Protein AF-0000000076755315 (afdb_homodimer)

Structure (mmCIF, N/CA/C/O backbone):
data_AF-0000000076755315-model_v1
#
loop_
_entity.id
_entity.type
_entity.pdbx_description
1 polymer "bis(5'-nucleosyl)-tetraphosphatase (symmetrical)"
#
loop_
_atom_site.group_PDB
_atom_site.id
_atom_site.type_symbol
_atom_site.label_atom_id
_atom_site.label_alt_id
_atom_site.label_comp_id
_atom_site.label_asym_id
_atom_site.label_entity_id
_atom_site.label_seq_id
_atom_site.pdbx_PDB_ins_code
_atom_site.Cartn_x
_atom_site.Cartn_y
_atom_site.Cartn_z
_atom_site.occupancy
_atom_site.B_iso_or_equiv
_atom_site.auth_seq_id
_atom_site.auth_comp_id
_atom_site.auth_asym_id
_atom_site.auth_atom_id
_atom_site.pdbx_PDB_model_num
ATOM 1 N N . MET A 1 1 ? -12.062 -29.781 -21.469 1 68.62 1 MET A N 1
ATOM 2 C CA . MET A 1 1 ? -10.625 -30.031 -21.406 1 68.62 1 MET A CA 1
ATOM 3 C C . MET A 1 1 ? -9.828 -28.781 -21.719 1 68.62 1 MET A C 1
ATOM 5 O O . MET A 1 1 ? -10.172 -28.031 -22.641 1 68.62 1 MET A O 1
ATOM 9 N N . THR A 1 2 ? -8.891 -28.469 -20.75 1 77.75 2 THR A N 1
ATOM 10 C CA . THR A 1 2 ? -8.055 -27.297 -20.984 1 77.75 2 THR A CA 1
ATOM 11 C C . THR A 1 2 ? -7.055 -27.578 -22.109 1 77.75 2 THR A C 1
ATOM 13 O O . THR A 1 2 ? -6.398 -28.625 -22.125 1 77.75 2 THR A O 1
ATOM 16 N N . HIS A 1 3 ? -7.078 -26.734 -23.031 1 86.94 3 HIS A N 1
ATOM 17 C CA . HIS A 1 3 ? -6.238 -26.953 -24.203 1 86.94 3 HIS A CA 1
ATOM 18 C C . HIS A 1 3 ? -4.867 -26.312 -24.031 1 86.94 3 HIS A C 1
ATOM 20 O O . HIS A 1 3 ? -4.766 -25.156 -23.609 1 86.94 3 HIS A O 1
ATOM 26 N N . TRP A 1 4 ? -3.801 -27.109 -24.062 1 90.62 4 TRP A N 1
ATOM 27 C CA . TRP A 1 4 ? -2.436 -26.625 -24.25 1 90.62 4 TRP A CA 1
ATOM 28 C C . TRP A 1 4 ? -1.657 -27.562 -25.172 1 90.62 4 TRP A C 1
ATOM 30 O O . TRP A 1 4 ? -2.014 -28.734 -25.312 1 90.62 4 TRP A O 1
ATOM 40 N N . ASN A 1 5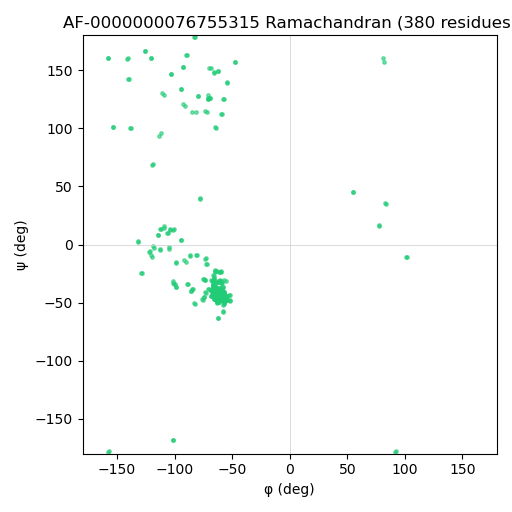 ? -0.821 -27.109 -26.031 1 94.69 5 ASN A N 1
ATOM 41 C CA . ASN A 1 5 ? -0.163 -27.812 -27.125 1 94.69 5 ASN A CA 1
ATOM 42 C C . ASN A 1 5 ? 0.993 -28.672 -26.625 1 94.69 5 ASN A C 1
ATOM 44 O O . ASN A 1 5 ? 2.072 -28.688 -27.219 1 94.69 5 ASN A O 1
ATOM 48 N N . THR A 1 6 ? 0.884 -29.297 -25.562 1 96.12 6 THR A N 1
ATOM 49 C CA . THR A 1 6 ? 1.848 -30.203 -24.953 1 96.12 6 THR A CA 1
ATOM 50 C C . THR A 1 6 ? 1.149 -31.156 -24 1 96.12 6 THR A C 1
ATOM 52 O O . THR A 1 6 ? -0.076 -31.281 -24.016 1 96.12 6 THR A O 1
ATOM 55 N N . ASN A 1 7 ? 1.795 -31.984 -23.344 1 95.38 7 ASN A N 1
ATOM 56 C CA . ASN A 1 7 ? 1.286 -32.812 -22.25 1 95.38 7 ASN A CA 1
ATOM 57 C C . ASN A 1 7 ? 2.145 -32.625 -21 1 95.38 7 ASN A C 1
ATOM 59 O O . ASN A 1 7 ? 3.213 -32.031 -21.047 1 95.38 7 ASN A O 1
ATOM 63 N N . ARG A 1 8 ? 1.603 -33.094 -19.938 1 96.62 8 ARG A N 1
ATOM 64 C CA . ARG A 1 8 ? 2.238 -32.906 -18.641 1 96.62 8 ARG A CA 1
ATOM 65 C C . ARG A 1 8 ? 3.697 -33.344 -18.672 1 96.62 8 ARG A C 1
ATOM 67 O O . ARG A 1 8 ? 4.586 -32.594 -18.234 1 96.62 8 ARG A O 1
ATOM 74 N N . GLN A 1 9 ? 3.928 -34.531 -19.203 1 97.56 9 GLN A N 1
ATOM 75 C CA . GLN A 1 9 ? 5.277 -35.094 -19.188 1 97.56 9 GLN A CA 1
ATOM 76 C C . GLN A 1 9 ? 6.23 -34.219 -20.016 1 97.56 9 GLN A C 1
ATOM 78 O O . GLN A 1 9 ? 7.336 -33.906 -19.562 1 97.56 9 GLN A O 1
ATOM 83 N N . ALA A 1 10 ? 5.836 -33.906 -21.203 1 98.06 10 ALA A N 1
ATOM 84 C CA . ALA A 1 10 ? 6.66 -33.062 -22.062 1 98.06 10 ALA A CA 1
ATOM 85 C C . ALA A 1 10 ? 6.906 -31.688 -21.422 1 98.06 10 ALA A C 1
ATOM 87 O O . ALA A 1 10 ? 8.008 -31.156 -21.516 1 98.06 10 ALA A O 1
ATOM 88 N N . PHE A 1 11 ? 5.875 -31.141 -20.859 1 98.44 11 PHE A N 1
ATOM 89 C CA . PHE A 1 11 ? 6.023 -29.844 -20.203 1 98.44 11 PHE A CA 1
ATOM 90 C C . PHE A 1 11 ? 7.004 -29.938 -19.047 1 98.44 11 PHE A C 1
ATOM 92 O O . PHE A 1 11 ? 7.848 -29.047 -18.859 1 98.44 11 PHE A O 1
ATOM 99 N N . LEU A 1 12 ? 6.891 -30.984 -18.25 1 98.56 12 LEU A N 1
ATOM 100 C CA . LEU A 1 12 ? 7.781 -31.172 -17.109 1 98.56 12 LEU A CA 1
ATOM 101 C C . LEU A 1 12 ? 9.234 -31.297 -17.578 1 98.56 12 LEU A C 1
ATOM 103 O O . LEU A 1 12 ? 10.141 -30.766 -16.922 1 98.56 12 LEU A O 1
ATOM 107 N N . GLU A 1 13 ? 9.43 -31.922 -18.641 1 98.25 13 GLU A N 1
ATOM 108 C CA . GLU A 1 13 ? 10.773 -32.062 -19.203 1 98.25 13 GLU A CA 1
ATOM 109 C C . GLU A 1 13 ? 11.32 -30.688 -19.641 1 98.25 13 GLU A C 1
ATOM 111 O O . GLU A 1 13 ? 12.484 -30.375 -19.375 1 98.25 13 GLU A O 1
ATOM 116 N N . ASP A 1 14 ? 10.516 -29.969 -20.266 1 98.31 14 ASP A N 1
ATOM 117 C CA . ASP A 1 14 ? 10.906 -28.625 -20.672 1 98.31 14 ASP A CA 1
ATOM 118 C C . ASP A 1 14 ? 11.172 -27.75 -19.453 1 98.31 14 ASP A C 1
ATOM 120 O O . ASP A 1 14 ? 12.203 -27.078 -19.375 1 98.31 14 ASP A O 1
ATOM 124 N N . LEU A 1 15 ? 10.25 -27.781 -18.469 1 98.56 15 LEU A N 1
ATOM 125 C CA . LEU A 1 15 ? 10.352 -26.984 -17.25 1 98.56 15 LEU A CA 1
ATOM 126 C C . LEU A 1 15 ? 11.648 -27.281 -16.516 1 98.56 15 LEU A C 1
ATOM 128 O O . LEU A 1 15 ? 12.32 -26.375 -16.016 1 98.56 15 LEU A O 1
ATOM 132 N N . ALA A 1 16 ? 12.023 -28.547 -16.453 1 98.38 16 ALA A N 1
ATOM 133 C CA . ALA A 1 16 ? 13.227 -28.984 -15.758 1 98.38 16 ALA A CA 1
ATOM 134 C C . ALA A 1 16 ? 14.477 -28.359 -16.359 1 98.38 16 ALA A C 1
ATOM 136 O O . ALA A 1 16 ? 15.484 -28.188 -15.68 1 98.38 16 ALA A O 1
ATOM 137 N N . GLN A 1 17 ? 14.398 -27.969 -17.594 1 97.62 17 GLN A N 1
ATOM 138 C CA . GLN A 1 17 ? 15.531 -27.344 -18.281 1 97.62 17 GLN A CA 1
ATOM 139 C C . GLN A 1 17 ? 15.523 -25.828 -18.109 1 97.62 17 GLN A C 1
ATOM 141 O O . GLN A 1 17 ? 16.531 -25.172 -18.359 1 97.62 17 GLN A O 1
ATOM 146 N N . ARG A 1 18 ? 14.43 -25.344 -17.688 1 97.12 18 ARG A N 1
ATOM 147 C CA . ARG A 1 18 ? 14.242 -23.906 -17.703 1 97.12 18 ARG A CA 1
ATOM 148 C C . ARG A 1 18 ? 14.492 -23.297 -16.312 1 97.12 18 ARG A C 1
ATOM 150 O O . ARG A 1 18 ? 14.898 -22.141 -16.203 1 97.12 18 ARG A O 1
ATOM 157 N N . ILE A 1 19 ? 14.141 -24.062 -15.266 1 98.25 19 ILE A N 1
ATOM 158 C CA . ILE A 1 19 ? 14.242 -23.5 -13.922 1 98.25 19 ILE A CA 1
ATOM 159 C C . ILE A 1 19 ? 15.195 -24.344 -13.078 1 98.25 19 ILE A C 1
ATOM 161 O O . ILE A 1 19 ? 15.484 -25.484 -13.414 1 98.25 19 ILE A O 1
ATOM 165 N N . LYS A 1 20 ? 15.695 -23.812 -12.023 1 97.38 20 LYS A N 1
ATOM 166 C CA . LYS A 1 20 ? 16.625 -24.484 -11.117 1 97.38 20 LYS A CA 1
ATOM 167 C C . LYS A 1 20 ? 15.945 -25.656 -10.422 1 97.38 20 LYS A C 1
ATOM 169 O O . LYS A 1 20 ? 14.734 -25.641 -10.18 1 97.38 20 LYS A O 1
ATOM 174 N N . PRO A 1 21 ? 16.672 -26.656 -10.117 1 98.19 21 PRO A N 1
ATOM 175 C CA . PRO A 1 21 ? 16.125 -27.891 -9.547 1 98.19 21 PRO A CA 1
ATOM 176 C C . PRO A 1 21 ? 15.312 -27.641 -8.273 1 98.19 21 PRO A C 1
ATOM 178 O O . PRO A 1 21 ? 14.25 -28.234 -8.086 1 98.19 21 PRO A O 1
ATOM 181 N N . LYS A 1 22 ? 15.773 -26.859 -7.41 1 98.06 22 LYS A N 1
ATOM 182 C CA . LYS A 1 22 ? 15.031 -26.547 -6.191 1 98.06 22 LYS A CA 1
ATOM 183 C C . LYS A 1 22 ? 13.664 -25.969 -6.512 1 98.06 22 LYS A C 1
ATOM 185 O O . LYS A 1 22 ? 12.664 -26.328 -5.875 1 98.06 22 LYS A O 1
ATOM 190 N N . ARG A 1 23 ? 13.648 -25.062 -7.453 1 98.56 23 ARG A N 1
ATOM 191 C CA . ARG A 1 23 ? 12.391 -24.469 -7.879 1 98.56 23 ARG A CA 1
ATOM 192 C C . ARG A 1 23 ? 11.484 -25.516 -8.531 1 98.56 23 ARG A C 1
ATOM 194 O O . ARG A 1 23 ? 10.258 -25.453 -8.391 1 98.56 23 ARG A O 1
ATOM 201 N N . TYR A 1 24 ? 12.141 -26.359 -9.289 1 98.75 24 TYR A N 1
ATOM 202 C CA . TYR A 1 24 ? 11.391 -27.438 -9.898 1 98.75 24 TYR A CA 1
ATOM 203 C C . TYR A 1 24 ? 10.656 -28.266 -8.844 1 98.75 24 TYR A C 1
ATOM 205 O O . TYR A 1 24 ? 9.461 -28.547 -8.992 1 98.75 24 TYR A O 1
ATOM 213 N N . GLN A 1 25 ? 11.305 -28.672 -7.797 1 98.75 25 GLN A N 1
ATOM 214 C CA . GLN A 1 25 ? 10.68 -29.422 -6.711 1 98.75 25 GLN A CA 1
ATOM 215 C C . GLN A 1 25 ? 9.57 -28.594 -6.051 1 98.75 25 GLN A C 1
ATOM 217 O O . GLN A 1 25 ? 8.523 -29.141 -5.68 1 98.75 25 GLN A O 1
ATOM 222 N N . HIS A 1 26 ? 9.805 -27.297 -5.867 1 98.81 26 HIS A N 1
ATOM 223 C CA . HIS A 1 26 ? 8.773 -26.406 -5.359 1 98.81 26 HIS A CA 1
ATOM 224 C C . HIS A 1 26 ? 7.52 -26.453 -6.223 1 98.81 26 HIS A C 1
ATOM 226 O O . HIS A 1 26 ? 6.41 -26.578 -5.703 1 98.81 26 HIS A O 1
ATOM 232 N N . VAL A 1 27 ? 7.699 -26.391 -7.523 1 98.94 27 VAL A N 1
ATOM 233 C CA . VAL A 1 27 ? 6.582 -26.391 -8.461 1 98.94 27 VAL A CA 1
ATOM 234 C C . VAL A 1 27 ? 5.777 -27.688 -8.312 1 98.94 27 VAL A C 1
ATOM 236 O O . VAL A 1 27 ? 4.543 -27.656 -8.328 1 98.94 27 VAL A O 1
ATOM 239 N N . LEU A 1 28 ? 6.469 -28.797 -8.141 1 98.88 28 LEU A N 1
ATOM 240 C CA . LEU A 1 28 ? 5.785 -30.078 -7.973 1 98.88 28 LEU A CA 1
ATOM 241 C C . LEU A 1 28 ? 4.957 -30.094 -6.691 1 98.88 28 LEU A C 1
ATOM 243 O O . LEU A 1 28 ? 3.828 -30.594 -6.68 1 98.88 28 LEU A O 1
ATOM 247 N N . ARG A 1 29 ? 5.527 -29.547 -5.633 1 98.88 29 ARG A N 1
ATOM 248 C CA . ARG A 1 29 ? 4.781 -29.469 -4.383 1 98.88 29 ARG A CA 1
ATOM 249 C C . ARG A 1 29 ? 3.588 -28.531 -4.512 1 98.88 29 ARG A C 1
ATOM 251 O O . ARG A 1 29 ? 2.516 -28.797 -3.965 1 98.88 29 ARG A O 1
ATOM 258 N N . VAL A 1 30 ? 3.758 -27.453 -5.227 1 98.94 30 VAL A N 1
ATOM 259 C CA . VAL A 1 30 ? 2.67 -26.516 -5.465 1 98.94 30 VAL A CA 1
ATOM 260 C C . VAL A 1 30 ? 1.553 -27.203 -6.246 1 98.94 30 VAL A C 1
ATOM 262 O O . VAL A 1 30 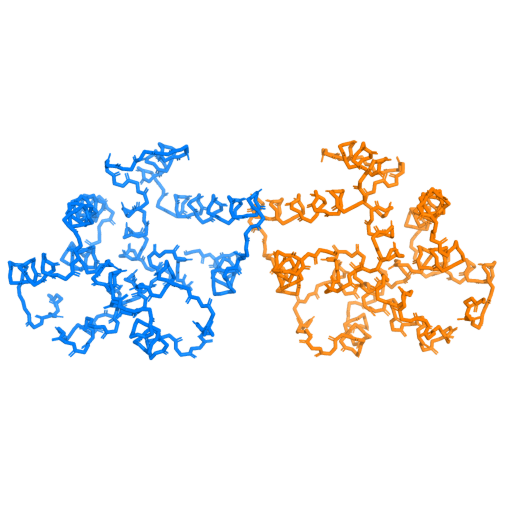? 0.374 -27.062 -5.914 1 98.94 30 VAL A O 1
ATOM 265 N N . GLU A 1 31 ? 1.94 -27.938 -7.285 1 98.94 31 GLU A N 1
ATOM 266 C CA . GLU A 1 31 ? 0.926 -28.625 -8.07 1 98.94 31 GLU A CA 1
ATOM 267 C C . GLU A 1 31 ? 0.136 -29.609 -7.211 1 98.94 31 GLU A C 1
ATOM 269 O O . GLU A 1 31 ? -1.095 -29.641 -7.273 1 98.94 31 GLU A O 1
ATOM 274 N N . GLN A 1 32 ? 0.837 -30.391 -6.449 1 98.88 32 GLN A N 1
ATOM 275 C CA . GLN A 1 32 ? 0.167 -31.375 -5.598 1 98.88 32 GLN A CA 1
ATOM 276 C C . GLN A 1 32 ? -0.785 -30.688 -4.621 1 98.88 32 GLN A C 1
ATOM 278 O O . GLN A 1 32 ? -1.934 -31.109 -4.469 1 98.88 32 GLN A O 1
ATOM 283 N N . THR A 1 33 ? -0.337 -29.641 -3.971 1 98.88 33 THR A N 1
ATOM 284 C CA . THR A 1 33 ? -1.158 -28.891 -3.035 1 98.88 33 THR A CA 1
ATOM 285 C C . THR A 1 33 ? -2.363 -28.281 -3.748 1 98.88 33 THR A C 1
ATOM 287 O O . THR A 1 33 ? -3.482 -28.328 -3.232 1 98.88 33 THR A O 1
ATOM 290 N N . ALA A 1 34 ? -2.123 -27.766 -4.93 1 98.88 34 ALA A N 1
ATOM 291 C CA . ALA A 1 34 ? -3.186 -27.125 -5.711 1 98.88 34 ALA A CA 1
ATOM 292 C C . ALA A 1 34 ? -4.246 -28.156 -6.117 1 98.88 34 ALA A C 1
ATOM 294 O O . ALA A 1 34 ? -5.441 -27.859 -6.066 1 98.88 34 ALA A O 1
ATOM 295 N N . ILE A 1 35 ? -3.812 -29.297 -6.527 1 98.81 35 ILE A N 1
ATOM 296 C CA . ILE A 1 35 ? -4.73 -30.344 -6.934 1 98.81 35 ILE A CA 1
ATOM 297 C C . ILE A 1 35 ? -5.598 -30.766 -5.746 1 98.81 35 ILE A C 1
ATOM 299 O O . ILE A 1 35 ? -6.812 -30.922 -5.879 1 98.81 35 ILE A O 1
ATOM 303 N N . GLU A 1 36 ? -4.988 -30.922 -4.609 1 98.62 36 GLU A N 1
ATOM 304 C CA . GLU A 1 36 ? -5.738 -31.25 -3.406 1 98.62 36 GLU A CA 1
ATOM 305 C C . GLU A 1 36 ? -6.801 -30.203 -3.102 1 98.62 36 GLU A C 1
ATOM 307 O O . GLU A 1 36 ? -7.945 -30.547 -2.783 1 98.62 36 GLU A O 1
ATOM 312 N N . LEU A 1 37 ? -6.473 -28.969 -3.205 1 98.69 37 LEU A N 1
ATOM 313 C CA . LEU A 1 37 ? -7.418 -27.891 -2.963 1 98.69 37 LEU A CA 1
ATOM 314 C C . LEU A 1 37 ? -8.516 -27.875 -4.023 1 98.69 37 LEU A C 1
ATOM 316 O O . LEU A 1 37 ? -9.68 -27.609 -3.719 1 98.69 37 LEU A O 1
ATOM 320 N N . ALA A 1 38 ? -8.07 -28.109 -5.277 1 98.5 38 ALA A N 1
ATOM 321 C CA . ALA A 1 38 ? -9.039 -28.141 -6.367 1 98.5 38 ALA A CA 1
ATOM 322 C C . ALA A 1 38 ? -10.109 -29.188 -6.125 1 98.5 38 ALA A C 1
ATOM 324 O O . ALA A 1 38 ? -11.289 -28.953 -6.371 1 98.5 38 ALA A O 1
ATOM 325 N N . GLU A 1 39 ? -9.648 -30.312 -5.695 1 98.25 39 GLU A N 1
ATOM 326 C CA . GLU A 1 39 ? -10.578 -31.391 -5.387 1 98.25 39 GLU A CA 1
ATOM 327 C C . GLU A 1 39 ? -11.5 -31.016 -4.234 1 98.25 39 GLU A C 1
ATOM 329 O O . GLU A 1 39 ? -12.703 -31.266 -4.281 1 98.25 39 GLU A O 1
ATOM 334 N N . ARG A 1 40 ? -10.992 -30.406 -3.275 1 97.44 40 ARG A N 1
ATOM 335 C CA . ARG A 1 40 ? -11.75 -30.016 -2.094 1 97.44 40 ARG A CA 1
ATOM 336 C C . ARG A 1 40 ? -12.789 -28.953 -2.438 1 97.44 40 ARG A C 1
ATOM 338 O O . ARG A 1 40 ? -13.914 -28.984 -1.936 1 97.44 40 ARG A O 1
ATOM 345 N N . TYR A 1 41 ? -12.469 -27.984 -3.287 1 97.94 41 TYR A N 1
ATOM 346 C CA . TYR A 1 41 ? -13.312 -26.828 -3.494 1 97.94 41 TYR A CA 1
ATOM 347 C C . TYR A 1 41 ? -14.055 -26.906 -4.824 1 97.94 41 TYR A C 1
ATOM 349 O O . TYR A 1 41 ? -14.828 -26.016 -5.172 1 97.94 41 TYR A O 1
ATOM 357 N N . GLY A 1 42 ? -13.812 -27.922 -5.586 1 97.75 42 GLY A N 1
ATOM 358 C CA . GLY A 1 42 ? -14.562 -28.188 -6.801 1 97.75 42 GLY A CA 1
ATOM 359 C C . GLY A 1 42 ? -14.07 -27.391 -7.996 1 97.75 42 GLY A C 1
ATOM 360 O O . GLY A 1 42 ? -14.867 -26.953 -8.828 1 97.75 42 GLY A O 1
ATOM 361 N N . ALA A 1 43 ? -12.75 -27.203 -8.031 1 97.81 43 ALA A N 1
ATOM 362 C CA . ALA A 1 43 ? -12.164 -26.5 -9.172 1 97.81 43 ALA A CA 1
ATOM 363 C C . ALA A 1 43 ? -11.789 -27.469 -10.281 1 97.81 43 ALA A C 1
ATOM 365 O O . ALA A 1 43 ? -11.797 -28.688 -10.078 1 97.81 43 ALA A O 1
ATOM 366 N N . ASP A 1 44 ? -11.586 -26.938 -11.469 1 98.06 44 ASP A N 1
ATOM 367 C CA . ASP A 1 44 ? -11.086 -27.688 -12.625 1 98.06 44 ASP A CA 1
ATOM 368 C C . ASP A 1 44 ? -9.664 -28.188 -12.375 1 98.06 44 ASP A C 1
ATOM 370 O O . ASP A 1 44 ? -8.703 -27.438 -12.555 1 98.06 44 ASP A O 1
ATOM 374 N N . VAL A 1 45 ? -9.547 -29.406 -12.031 1 98.31 45 VAL A N 1
ATOM 375 C CA . VAL A 1 45 ? -8.289 -30 -11.586 1 98.31 45 VAL A CA 1
ATOM 376 C C . VAL A 1 45 ? -7.23 -29.844 -12.68 1 98.31 45 VAL A C 1
ATOM 378 O O . VAL A 1 45 ? -6.074 -29.531 -12.398 1 98.31 45 VAL A O 1
ATOM 381 N N . GLU A 1 46 ? -7.59 -30.109 -13.867 1 98.06 46 GLU A N 1
ATOM 382 C CA . GLU A 1 46 ? -6.645 -30 -14.969 1 98.06 46 GLU A CA 1
ATOM 383 C C . GLU A 1 46 ? -6.129 -28.562 -15.109 1 98.06 46 GLU A C 1
ATOM 385 O O . GLU A 1 46 ? -4.93 -28.344 -15.273 1 98.06 46 GLU A O 1
ATOM 390 N N . ALA A 1 47 ? -7.02 -27.594 -15.031 1 98.19 47 ALA A N 1
ATOM 391 C CA . ALA A 1 47 ? -6.645 -26.188 -15.125 1 98.19 47 ALA A CA 1
ATOM 392 C C . ALA A 1 47 ? -5.703 -25.797 -13.992 1 98.19 47 ALA A C 1
ATOM 394 O O . ALA A 1 47 ? -4.699 -25.109 -14.219 1 98.19 47 ALA A O 1
ATOM 395 N N . VAL A 1 48 ? -6.043 -26.266 -12.805 1 98.5 48 VAL A N 1
ATOM 396 C CA . VAL A 1 48 ? -5.227 -25.969 -11.633 1 98.5 48 VAL A CA 1
ATOM 397 C C . VAL A 1 48 ? -3.846 -26.594 -11.789 1 98.5 48 VAL A C 1
ATOM 399 O O . VAL A 1 48 ? -2.834 -25.969 -11.445 1 98.5 48 VAL A O 1
ATOM 402 N N . SER A 1 49 ? -3.807 -27.766 -12.273 1 98.62 49 SER A N 1
ATOM 403 C CA . SER A 1 49 ? -2.543 -28.469 -12.492 1 98.62 49 SER A CA 1
ATOM 404 C C . SER A 1 49 ? -1.658 -27.719 -13.477 1 98.62 49 SER A C 1
ATOM 406 O O . SER A 1 49 ? -0.479 -27.484 -13.203 1 98.62 49 SER A O 1
ATOM 408 N N . ILE A 1 50 ? -2.203 -27.344 -14.586 1 98.62 50 ILE A N 1
ATOM 409 C CA . ILE A 1 50 ? -1.466 -26.609 -15.617 1 98.62 50 ILE A CA 1
ATOM 410 C C . ILE A 1 50 ? -0.944 -25.297 -15.055 1 98.62 50 ILE A C 1
ATOM 412 O O . ILE A 1 50 ? 0.231 -24.969 -15.219 1 98.62 50 ILE A O 1
ATOM 416 N N . ALA A 1 51 ? -1.793 -24.547 -14.344 1 98.81 51 ALA A N 1
ATOM 417 C CA . ALA A 1 51 ? -1.399 -23.266 -13.766 1 98.81 51 ALA A CA 1
ATOM 418 C C . ALA A 1 51 ? -0.266 -23.438 -12.758 1 98.81 51 ALA A C 1
ATOM 420 O O . ALA A 1 51 ? 0.709 -22.688 -12.773 1 98.81 51 ALA A O 1
ATOM 421 N N . ALA A 1 52 ? -0.42 -24.422 -11.914 1 98.88 52 ALA A N 1
ATOM 422 C CA . ALA A 1 52 ? 0.57 -24.672 -10.867 1 98.88 52 ALA A CA 1
ATOM 423 C C . ALA A 1 52 ? 1.916 -25.062 -11.469 1 98.88 52 ALA A C 1
ATOM 425 O O . ALA A 1 52 ? 2.963 -24.594 -11.023 1 98.88 52 ALA A O 1
ATOM 426 N N . LEU A 1 53 ? 1.872 -25.906 -12.5 1 98.81 53 LEU A N 1
ATOM 427 C CA . LEU A 1 53 ? 3.105 -26.344 -13.148 1 98.81 53 LEU A CA 1
ATOM 428 C C . LEU A 1 53 ? 3.793 -25.172 -13.836 1 98.81 53 LEU A C 1
ATOM 430 O O . LEU A 1 53 ? 5.023 -25.094 -13.867 1 98.81 53 LEU A O 1
ATOM 434 N N . ALA A 1 54 ? 3.08 -24.203 -14.289 1 98.75 54 ALA A N 1
ATOM 435 C CA . ALA A 1 54 ? 3.617 -23.188 -15.18 1 98.75 54 ALA A CA 1
ATOM 436 C C . ALA A 1 54 ? 3.994 -21.922 -14.406 1 98.75 54 ALA A C 1
ATOM 438 O O . ALA A 1 54 ? 4.695 -21.047 -14.922 1 98.75 54 ALA A O 1
ATOM 439 N N . HIS A 1 55 ? 3.543 -21.734 -13.133 1 98.88 55 HIS A N 1
ATOM 440 C CA . HIS A 1 55 ? 3.535 -20.422 -12.484 1 98.88 55 HIS A CA 1
ATOM 441 C C . HIS A 1 55 ? 4.945 -19.859 -12.383 1 98.88 55 HIS A C 1
ATOM 443 O O . HIS A 1 55 ? 5.141 -18.641 -12.523 1 98.88 55 HIS A O 1
ATOM 449 N N . ASP A 1 56 ? 5.883 -20.719 -12.273 1 98.81 56 ASP A N 1
ATOM 450 C CA . ASP A 1 56 ? 7.254 -20.266 -12.07 1 98.81 56 ASP A CA 1
ATOM 451 C C . ASP A 1 56 ? 8.102 -20.5 -13.312 1 98.81 56 ASP A C 1
ATOM 453 O O . ASP A 1 56 ? 9.336 -20.438 -13.258 1 98.81 56 ASP A O 1
ATOM 457 N N . TYR A 1 57 ? 7.492 -20.781 -14.461 1 98.75 57 TYR A N 1
ATOM 458 C CA . TYR A 1 57 ? 8.188 -21.125 -15.695 1 98.75 57 TYR A CA 1
ATOM 459 C C . TYR A 1 57 ? 9.188 -20.047 -16.078 1 98.75 57 TYR A C 1
ATOM 461 O O . TYR A 1 57 ? 10.25 -20.328 -16.641 1 98.75 57 TYR A O 1
ATOM 469 N N . ALA A 1 58 ? 8.891 -18.828 -15.742 1 98.69 58 ALA A N 1
ATOM 470 C CA . ALA A 1 58 ? 9.695 -17.703 -16.203 1 98.69 58 ALA A CA 1
ATOM 471 C C . ALA A 1 58 ? 10.562 -17.141 -15.078 1 98.69 58 ALA A C 1
ATOM 473 O O . ALA A 1 58 ? 11.133 -16.062 -15.203 1 98.69 58 ALA A O 1
ATOM 474 N N . LYS A 1 59 ? 10.656 -17.812 -13.938 1 98.56 59 LYS A N 1
ATOM 475 C CA . LYS A 1 59 ? 11.312 -17.281 -12.742 1 98.56 59 LYS A CA 1
ATOM 476 C C . LYS A 1 59 ? 12.805 -17.062 -12.984 1 98.56 59 LYS A C 1
ATOM 478 O O . LYS A 1 59 ? 13.398 -16.125 -12.438 1 98.56 59 LYS A O 1
ATOM 483 N N . ASP A 1 60 ? 13.422 -17.891 -13.805 1 97.94 60 ASP A N 1
ATOM 484 C CA . ASP A 1 60 ? 14.867 -17.812 -13.992 1 97.94 60 ASP A CA 1
ATOM 485 C C . ASP A 1 60 ? 15.219 -17.156 -15.32 1 97.94 60 ASP A C 1
ATOM 487 O O . ASP A 1 60 ? 16.375 -17.219 -15.766 1 97.94 60 ASP A O 1
ATOM 491 N N . LEU A 1 61 ? 14.25 -16.547 -15.977 1 97.38 61 LEU A N 1
ATOM 492 C CA . LEU A 1 61 ? 14.508 -15.781 -17.203 1 97.38 61 LEU A CA 1
ATOM 493 C C . LEU A 1 61 ? 15.312 -14.523 -16.891 1 97.38 61 LEU A C 1
ATOM 495 O O . LEU A 1 61 ? 15.211 -13.969 -15.797 1 97.38 61 LEU A O 1
ATOM 499 N N . ASP A 1 62 ? 16.047 -14.156 -17.938 1 97.56 62 ASP A N 1
ATOM 500 C CA . ASP A 1 62 ? 16.656 -12.828 -17.875 1 97.56 62 ASP A CA 1
ATOM 501 C C . ASP A 1 62 ? 15.609 -11.758 -17.609 1 97.56 62 ASP A C 1
ATOM 503 O O . ASP A 1 62 ? 14.516 -11.789 -18.188 1 97.56 62 ASP A O 1
ATOM 507 N N . VAL A 1 63 ? 15.969 -10.828 -16.781 1 98.06 63 VAL A N 1
ATOM 508 C CA . VAL A 1 63 ? 15 -9.852 -16.281 1 98.06 63 VAL A CA 1
ATOM 509 C C . VAL A 1 63 ? 14.438 -9.047 -17.453 1 98.06 63 VAL A C 1
ATOM 511 O O . VAL A 1 63 ? 13.242 -8.742 -17.484 1 98.06 63 VAL A O 1
ATOM 514 N N . GLU A 1 64 ? 15.234 -8.68 -18.375 1 98.06 64 GLU A N 1
ATOM 515 C CA . GLU A 1 64 ? 14.758 -7.879 -19.5 1 98.06 64 GLU A CA 1
ATOM 516 C C . GLU A 1 64 ? 13.836 -8.695 -20.391 1 98.06 64 GLU A C 1
ATOM 518 O O . GLU A 1 64 ? 12.836 -8.172 -20.891 1 98.06 64 GLU A O 1
ATOM 523 N N . GLN A 1 65 ? 14.164 -9.922 -20.594 1 98.25 65 GLN A N 1
ATOM 524 C CA . GLN A 1 65 ? 13.281 -10.805 -21.359 1 98.25 65 GLN A CA 1
ATOM 525 C C . GLN A 1 65 ? 11.945 -10.992 -20.641 1 98.25 65 GLN A C 1
ATOM 527 O O . GLN A 1 65 ? 10.883 -10.914 -21.266 1 98.25 65 GLN A O 1
ATOM 532 N N . ALA A 1 66 ? 12.07 -11.227 -19.375 1 98.69 66 ALA A N 1
ATOM 533 C CA . ALA A 1 66 ? 10.852 -11.375 -18.578 1 98.69 66 ALA A CA 1
ATOM 534 C C . ALA A 1 66 ? 10 -10.109 -18.641 1 98.69 66 ALA A C 1
ATOM 536 O O . ALA A 1 66 ? 8.773 -10.18 -18.703 1 98.69 66 ALA A O 1
ATOM 537 N N . ARG A 1 67 ? 10.648 -8.969 -18.594 1 98.69 67 ARG A N 1
ATOM 538 C CA . ARG A 1 67 ? 9.938 -7.695 -18.594 1 98.69 67 ARG A CA 1
ATOM 539 C C . ARG A 1 67 ? 9.148 -7.508 -19.891 1 98.69 67 ARG A C 1
ATOM 541 O O . ARG A 1 67 ? 8.008 -7.055 -19.859 1 98.69 67 ARG A O 1
ATOM 548 N N . VAL A 1 68 ? 9.75 -7.832 -21.047 1 98.62 68 VAL A N 1
ATOM 549 C CA . VAL A 1 68 ? 9.086 -7.695 -22.328 1 98.62 68 VAL A CA 1
ATOM 550 C C . VAL A 1 68 ? 7.836 -8.578 -22.359 1 98.62 68 VAL A C 1
ATOM 552 O O . VAL A 1 68 ? 6.754 -8.117 -22.719 1 98.62 68 VAL A O 1
ATOM 555 N N . LEU A 1 69 ? 8 -9.82 -21.953 1 98.81 69 LEU A N 1
ATOM 556 C CA . LEU A 1 69 ? 6.891 -10.766 -21.938 1 98.81 69 LEU A CA 1
ATOM 557 C C . LEU A 1 69 ? 5.805 -10.312 -20.969 1 98.81 69 LEU A C 1
ATOM 559 O O . LEU A 1 69 ? 4.621 -10.297 -21.312 1 98.81 69 LEU A O 1
ATOM 563 N N . ALA A 1 70 ? 6.25 -9.914 -19.75 1 98.88 70 ALA A N 1
ATOM 564 C CA . ALA A 1 70 ? 5.316 -9.508 -18.703 1 98.88 70 ALA A CA 1
ATOM 565 C C . ALA A 1 70 ? 4.512 -8.281 -19.141 1 98.88 70 ALA A C 1
ATOM 567 O O . ALA A 1 70 ? 3.291 -8.242 -18.953 1 98.88 70 ALA A O 1
ATOM 568 N N . GLN A 1 71 ? 5.227 -7.312 -19.734 1 98.81 71 GLN A N 1
ATOM 569 C CA . GLN A 1 71 ? 4.555 -6.09 -20.156 1 98.81 71 GLN A CA 1
ATOM 570 C C . GLN A 1 71 ? 3.576 -6.371 -21.297 1 98.81 71 GLN A C 1
ATOM 572 O O . GLN A 1 71 ? 2.523 -5.738 -21.391 1 98.81 71 GLN A O 1
ATOM 577 N N . THR A 1 72 ? 3.918 -7.277 -22.141 1 98.75 72 THR A N 1
ATOM 578 C CA . THR A 1 72 ? 3.02 -7.684 -23.203 1 98.75 72 THR A CA 1
ATOM 579 C C . THR A 1 72 ? 1.73 -8.273 -22.641 1 98.75 72 THR A C 1
ATOM 581 O O . THR A 1 72 ? 0.635 -7.926 -23.094 1 98.75 72 THR A O 1
ATOM 584 N N . PHE A 1 73 ? 1.779 -9.094 -21.656 1 98.56 73 PHE A N 1
ATOM 585 C CA . PHE A 1 73 ? 0.622 -9.766 -21.078 1 98.56 73 PHE A CA 1
ATOM 586 C C . PHE A 1 73 ? -0.223 -8.789 -20.266 1 98.56 73 PHE A C 1
ATOM 588 O O . PHE A 1 73 ? -1.453 -8.875 -20.266 1 98.56 73 PHE A O 1
ATOM 595 N N . TRP A 1 74 ? 0.495 -7.918 -19.5 1 97.69 74 TRP A N 1
ATOM 596 C CA . TRP A 1 74 ? -0.14 -6.992 -18.578 1 97.69 74 TRP A CA 1
ATOM 597 C C . TRP A 1 74 ? 0.16 -5.547 -18.953 1 97.69 74 TRP A C 1
ATOM 599 O O . TRP A 1 74 ? 0.788 -4.809 -18.188 1 97.69 74 TRP A O 1
ATOM 609 N N . PRO A 1 75 ? -0.37 -5.086 -20.047 1 97.38 75 PRO A N 1
ATOM 610 C CA . PRO A 1 75 ? 0.036 -3.807 -20.625 1 97.38 75 PRO A CA 1
ATOM 611 C C . PRO A 1 75 ? -0.453 -2.605 -19.812 1 97.38 75 PRO A C 1
ATOM 613 O O . PRO A 1 75 ? 0.088 -1.505 -19.953 1 97.38 75 PRO A O 1
ATOM 616 N N . GLN A 1 76 ? -1.419 -2.787 -18.938 1 94.62 76 GLN A N 1
ATOM 617 C CA . GLN A 1 76 ? -2.016 -1.657 -18.234 1 94.62 76 GLN A CA 1
ATOM 618 C C . GLN A 1 76 ? -1.228 -1.319 -16.969 1 94.62 76 GLN A C 1
ATOM 620 O O . GLN A 1 76 ? -1.517 -0.326 -16.297 1 94.62 76 GLN A O 1
ATOM 625 N N . VAL A 1 77 ? -0.313 -2.176 -16.625 1 95.44 77 VAL A N 1
ATOM 626 C CA . VAL A 1 77 ? 0.485 -1.988 -15.422 1 95.44 77 VAL A CA 1
ATOM 627 C C . VAL A 1 77 ? 1.921 -1.636 -15.797 1 95.44 77 VAL A C 1
ATOM 629 O O . VAL A 1 77 ? 2.504 -2.254 -16.688 1 95.44 77 VAL A O 1
ATOM 632 N N . ASP A 1 78 ? 2.426 -0.581 -15.227 1 95.94 78 ASP A N 1
ATOM 633 C CA . ASP A 1 78 ? 3.822 -0.235 -15.469 1 95.94 78 ASP A CA 1
ATOM 634 C C . ASP A 1 78 ? 4.762 -1.209 -14.766 1 95.94 78 ASP A C 1
ATOM 636 O O . ASP A 1 78 ? 4.848 -1.212 -13.531 1 95.94 78 ASP A O 1
ATOM 640 N N . LEU A 1 79 ? 5.523 -1.991 -15.531 1 98.12 79 LEU A N 1
ATOM 641 C CA . LEU A 1 79 ? 6.406 -3.012 -14.977 1 98.12 79 LEU A CA 1
ATOM 642 C C . LEU A 1 79 ? 7.871 -2.643 -15.203 1 98.12 79 LEU A C 1
ATOM 644 O O . LEU A 1 79 ? 8.766 -3.469 -14.992 1 98.12 79 LEU A O 1
ATOM 648 N N . SER A 1 80 ? 8.125 -1.388 -15.586 1 96.69 80 SER A N 1
ATOM 649 C CA . SER A 1 80 ? 9.445 -0.953 -16.047 1 96.69 80 SER A CA 1
ATOM 650 C C . SER A 1 80 ? 10.477 -1.044 -14.922 1 96.69 80 SER A C 1
ATOM 652 O O . SER A 1 80 ? 11.664 -1.216 -15.188 1 96.69 80 SER A O 1
ATOM 654 N N . GLN A 1 81 ? 10.031 -1.016 -13.648 1 94.25 81 GLN A N 1
ATOM 655 C CA . GLN A 1 81 ? 10.984 -0.973 -12.547 1 94.25 81 GLN A CA 1
ATOM 656 C C . GLN A 1 81 ? 10.914 -2.246 -11.703 1 94.25 81 GLN A C 1
ATOM 658 O O . GLN A 1 81 ? 11.523 -2.326 -10.633 1 94.25 81 GLN A O 1
ATOM 663 N N . GLU A 1 82 ? 10.18 -3.176 -12.164 1 97.25 82 GLU A N 1
ATOM 664 C CA . GLU A 1 82 ? 9.961 -4.359 -11.336 1 97.25 82 GLU A CA 1
ATOM 665 C C . GLU A 1 82 ? 10.984 -5.449 -11.648 1 97.25 82 GLU A C 1
ATOM 667 O O . GLU A 1 82 ? 11.562 -5.473 -12.734 1 97.25 82 GLU A O 1
ATOM 672 N N . GLY A 1 83 ? 11.25 -6.246 -10.703 1 97.06 83 GLY A N 1
ATOM 673 C CA . GLY A 1 83 ? 12.164 -7.371 -10.867 1 97.06 83 GLY A CA 1
ATOM 674 C C . GLY A 1 83 ? 11.445 -8.695 -11.055 1 97.06 83 GLY A C 1
ATOM 675 O O . GLY A 1 83 ? 10.234 -8.727 -11.258 1 97.06 83 GLY A O 1
ATOM 676 N N . SER A 1 84 ? 12.195 -9.773 -10.961 1 97.44 84 SER A N 1
ATOM 677 C CA . SER A 1 84 ? 11.742 -11.125 -11.273 1 97.44 84 SER A CA 1
ATOM 678 C C . SER A 1 84 ? 10.562 -11.539 -10.398 1 97.44 84 SER A C 1
ATOM 680 O O . SER A 1 84 ? 9.672 -12.258 -10.852 1 97.44 84 SER A O 1
ATOM 682 N N . ASN A 1 85 ? 10.547 -11.055 -9.164 1 97.12 85 ASN A N 1
ATOM 683 C CA . ASN A 1 85 ? 9.516 -11.477 -8.219 1 97.12 85 ASN A CA 1
ATOM 684 C C . ASN A 1 85 ? 8.117 -11.102 -8.711 1 97.12 85 ASN A C 1
ATOM 686 O O . ASN A 1 85 ? 7.145 -11.797 -8.422 1 97.12 85 ASN A O 1
ATOM 690 N N . ILE A 1 86 ? 8.039 -10.016 -9.438 1 98.19 86 ILE A N 1
ATOM 691 C CA . ILE A 1 86 ? 6.754 -9.562 -9.969 1 98.19 86 ILE A CA 1
ATOM 692 C C . ILE A 1 86 ? 6.613 -10.008 -11.422 1 98.19 86 ILE A C 1
ATOM 694 O O . ILE A 1 86 ? 5.543 -10.469 -11.828 1 98.19 86 ILE A O 1
ATOM 698 N N . LEU A 1 87 ? 7.707 -10 -12.156 1 98.69 87 LEU A N 1
ATOM 699 C CA . LEU A 1 87 ? 7.684 -10.156 -13.609 1 98.69 87 LEU A CA 1
ATOM 700 C C . LEU A 1 87 ? 7.375 -11.602 -14 1 98.69 87 LEU A C 1
ATOM 702 O O . LEU A 1 87 ? 6.758 -11.852 -15.039 1 98.69 87 LEU A O 1
ATOM 706 N N . HIS A 1 88 ? 7.793 -12.539 -13.156 1 98.88 88 HIS A N 1
ATOM 707 C CA . HIS A 1 88 ? 7.777 -13.914 -13.625 1 98.88 88 HIS A CA 1
ATOM 708 C C . HIS A 1 88 ? 6.352 -14.414 -13.828 1 98.88 88 HIS A C 1
ATOM 710 O O . HIS A 1 88 ? 6.102 -15.266 -14.688 1 98.88 88 HIS A O 1
ATOM 716 N N . GLY A 1 89 ? 5.402 -13.953 -13.078 1 98.69 89 GLY A N 1
ATOM 717 C CA . GLY A 1 89 ? 4.02 -14.383 -13.227 1 98.69 89 GLY A CA 1
ATOM 718 C C . GLY A 1 89 ? 3.434 -14.047 -14.586 1 98.69 89 GLY A C 1
ATOM 719 O O . GLY A 1 89 ? 3.143 -14.945 -15.383 1 98.69 89 GLY A O 1
ATOM 720 N N . PRO A 1 90 ? 3.35 -12.695 -14.859 1 98.81 90 PRO A N 1
ATOM 721 C CA . PRO A 1 90 ? 2.82 -12.32 -16.172 1 98.81 90 PRO A CA 1
ATOM 722 C C . PRO A 1 90 ? 3.691 -12.828 -17.328 1 98.81 90 PRO A C 1
ATOM 724 O O . PRO A 1 90 ? 3.176 -13.141 -18.406 1 98.81 90 PRO A O 1
ATOM 727 N N . ALA A 1 91 ? 4.957 -12.922 -17.141 1 98.88 91 ALA A N 1
ATOM 728 C CA . ALA A 1 91 ? 5.828 -13.469 -18.188 1 98.88 91 ALA A CA 1
ATOM 729 C C . ALA A 1 91 ? 5.484 -14.922 -18.484 1 98.88 91 ALA A C 1
ATOM 731 O O . ALA A 1 91 ? 5.379 -15.312 -19.656 1 98.88 91 ALA A O 1
ATOM 732 N N . ALA A 1 92 ? 5.328 -15.719 -17.438 1 98.94 92 ALA A N 1
ATOM 733 C CA . ALA A 1 92 ? 4.961 -17.125 -17.609 1 98.94 92 ALA A CA 1
ATOM 734 C C . ALA A 1 92 ? 3.611 -17.25 -18.312 1 98.94 92 ALA A C 1
ATOM 736 O O . ALA A 1 92 ? 3.432 -18.125 -19.156 1 98.94 92 ALA A O 1
ATOM 737 N N . ALA A 1 93 ? 2.678 -16.406 -17.922 1 98.81 93 ALA A N 1
ATOM 738 C CA . ALA A 1 93 ? 1.372 -16.406 -18.578 1 98.81 93 ALA A CA 1
ATOM 739 C C . ALA A 1 93 ? 1.507 -16.141 -20.062 1 98.81 93 ALA A C 1
ATOM 741 O O . ALA A 1 93 ? 0.862 -16.797 -20.891 1 98.81 93 ALA A O 1
ATOM 742 N N . GLN A 1 94 ? 2.344 -15.227 -20.391 1 98.88 94 GLN A N 1
ATOM 743 C CA . GLN A 1 94 ? 2.562 -14.898 -21.797 1 98.88 94 GLN A CA 1
ATOM 744 C C . GLN A 1 94 ? 3.186 -16.062 -22.547 1 98.88 94 GLN A C 1
ATOM 746 O O . GLN A 1 94 ? 2.816 -16.344 -23.703 1 98.88 94 GLN A O 1
ATOM 751 N N . ILE A 1 95 ? 4.113 -16.734 -21.953 1 98.69 95 ILE A N 1
ATOM 752 C CA . ILE A 1 95 ? 4.758 -17.891 -22.562 1 98.69 95 ILE A CA 1
ATOM 753 C C . ILE A 1 95 ? 3.725 -19 -22.797 1 98.69 95 ILE A C 1
ATOM 755 O O . ILE A 1 95 ? 3.705 -19.641 -23.844 1 98.69 95 ILE A O 1
ATOM 759 N N . LEU A 1 96 ? 2.863 -19.219 -21.781 1 98.62 96 LEU A N 1
ATOM 760 C CA . LEU A 1 96 ? 1.804 -20.203 -21.922 1 98.62 96 LEU A CA 1
ATOM 761 C C . LEU A 1 96 ? 0.938 -19.922 -23.141 1 98.62 96 LEU A C 1
ATOM 763 O O . LEU A 1 96 ? 0.581 -20.828 -23.891 1 98.62 96 LEU A O 1
ATOM 767 N N . LEU A 1 97 ? 0.633 -18.688 -23.266 1 98.31 97 LEU A N 1
ATOM 768 C CA . LEU A 1 97 ? -0.203 -18.25 -24.375 1 98.31 97 LEU A CA 1
ATOM 769 C C . LEU A 1 97 ? 0.511 -18.453 -25.719 1 98.31 97 LEU A C 1
ATOM 771 O O . LEU A 1 97 ? -0.037 -19.078 -26.625 1 98.31 97 LEU A O 1
ATOM 775 N N . ASP A 1 98 ? 1.719 -18.078 -25.828 1 98.12 98 ASP A N 1
ATOM 776 C CA . ASP A 1 98 ? 2.449 -18.031 -27.094 1 98.12 98 ASP A CA 1
ATOM 777 C C . ASP A 1 98 ? 2.998 -19.406 -27.453 1 98.12 98 ASP A C 1
ATOM 779 O O . ASP A 1 98 ? 2.834 -19.859 -28.594 1 98.12 98 ASP A O 1
ATOM 783 N N . ARG A 1 99 ? 3.658 -20 -26.578 1 97.56 99 ARG A N 1
ATOM 784 C CA . ARG A 1 99 ? 4.43 -21.203 -26.875 1 97.56 99 ARG A CA 1
ATOM 785 C C . ARG A 1 99 ? 3.574 -22.453 -26.719 1 97.56 99 ARG A C 1
ATOM 787 O O . ARG A 1 99 ? 3.746 -23.422 -27.469 1 97.56 99 ARG A O 1
ATOM 794 N N . TYR A 1 100 ? 2.656 -22.391 -25.766 1 98.06 100 TYR A N 1
ATOM 795 C CA . TYR A 1 100 ? 1.958 -23.641 -25.453 1 98.06 100 TYR A CA 1
ATOM 796 C C . TYR A 1 100 ? 0.489 -23.547 -25.859 1 98.06 100 TYR A C 1
ATOM 798 O O . TYR A 1 100 ? -0.275 -24.5 -25.641 1 98.06 100 TYR A O 1
ATOM 806 N N . GLY A 1 101 ? 0.074 -22.406 -26.297 1 97.56 101 GLY A N 1
ATOM 807 C CA . GLY A 1 101 ? -1.236 -22.266 -26.906 1 97.56 101 GLY A CA 1
ATOM 808 C C . GLY A 1 101 ? -2.369 -22.234 -25.891 1 97.56 101 GLY A C 1
ATOM 809 O O . GLY A 1 101 ? -3.523 -22.5 -26.234 1 97.56 101 GLY A O 1
ATOM 810 N N . VAL A 1 102 ? -2.078 -22.016 -24.656 1 98.19 102 VAL A N 1
ATOM 811 C CA . VAL A 1 102 ? -3.115 -21.906 -23.641 1 98.19 102 VAL A CA 1
ATOM 812 C C . VAL A 1 102 ? -3.898 -20.609 -23.812 1 98.19 102 VAL A C 1
ATOM 814 O O . VAL A 1 102 ? -3.314 -19.531 -23.844 1 98.19 102 VAL A O 1
ATOM 817 N N . THR A 1 103 ? -5.254 -20.703 -23.938 1 97.44 103 THR A N 1
ATOM 818 C CA . THR A 1 103 ? -6.078 -19.516 -24.125 1 97.44 103 THR A CA 1
ATOM 819 C C . THR A 1 103 ? -7.086 -19.375 -22.984 1 97.44 103 THR A C 1
ATOM 821 O O . THR A 1 103 ? -7.777 -18.359 -22.891 1 97.44 103 THR A O 1
ATOM 824 N N . ASP A 1 104 ? -7.195 -20.422 -22.188 1 97.44 104 ASP A N 1
ATOM 825 C CA . ASP A 1 104 ? -8.078 -20.359 -21.031 1 97.44 104 ASP A CA 1
ATOM 826 C C . ASP A 1 104 ? -7.672 -19.219 -20.094 1 97.44 104 ASP A C 1
ATOM 828 O O . ASP A 1 104 ? -6.645 -19.297 -19.422 1 97.44 104 ASP A O 1
ATOM 832 N N . ARG A 1 105 ? -8.469 -18.188 -19.953 1 96.88 105 ARG A N 1
ATOM 833 C CA . ARG A 1 105 ? -8.141 -16.984 -19.188 1 96.88 105 ARG A CA 1
ATOM 834 C C . ARG A 1 105 ? -8.016 -17.312 -17.703 1 96.88 105 ARG A C 1
ATOM 836 O O . ARG A 1 105 ? -7.242 -16.672 -16.984 1 96.88 105 ARG A O 1
ATOM 843 N N . ARG A 1 106 ? -8.797 -18.281 -17.312 1 97.81 106 ARG A N 1
ATOM 844 C CA . ARG A 1 106 ? -8.727 -18.672 -15.914 1 97.81 106 ARG A CA 1
ATOM 845 C C . ARG A 1 106 ? -7.312 -19.125 -15.547 1 97.81 106 ARG A C 1
ATOM 847 O O . ARG A 1 106 ? -6.809 -18.781 -14.469 1 97.81 106 ARG A O 1
ATOM 854 N N . ILE A 1 107 ? -6.617 -19.812 -16.406 1 98.62 107 ILE A N 1
ATOM 855 C CA . ILE A 1 107 ? -5.262 -20.312 -16.188 1 98.62 107 ILE A CA 1
ATOM 856 C C . ILE A 1 107 ? -4.266 -19.156 -16.312 1 98.62 107 ILE A C 1
ATOM 858 O O . ILE A 1 107 ? -3.406 -18.969 -15.453 1 98.62 107 ILE A O 1
ATOM 862 N N . LEU A 1 108 ? -4.422 -18.375 -17.391 1 98.56 108 LEU A N 1
ATOM 863 C CA . LEU A 1 108 ? -3.477 -17.297 -17.672 1 98.56 108 LEU A CA 1
ATOM 864 C C . LEU A 1 108 ? -3.479 -16.266 -16.562 1 98.56 108 LEU A C 1
ATOM 866 O O . LEU A 1 108 ? -2.416 -15.828 -16.109 1 98.56 108 LEU A O 1
ATOM 870 N N . GLU A 1 109 ? -4.629 -15.883 -16.078 1 98.19 109 GLU A N 1
ATOM 871 C CA . GLU A 1 109 ? -4.746 -14.883 -15.016 1 98.19 109 GLU A CA 1
ATOM 872 C C . GLU A 1 109 ? -4.246 -15.43 -13.68 1 98.19 109 GLU A C 1
ATOM 874 O O . GLU A 1 109 ? -3.646 -14.695 -12.891 1 98.19 109 GLU A O 1
ATOM 879 N N . ALA A 1 110 ? -4.504 -16.688 -13.391 1 98.62 110 ALA A N 1
ATOM 880 C CA . ALA A 1 110 ? -3.977 -17.312 -12.18 1 98.62 110 ALA A CA 1
ATOM 881 C C . ALA A 1 110 ? -2.451 -17.266 -12.156 1 98.62 110 ALA A C 1
ATOM 883 O O . ALA A 1 110 ? -1.852 -16.891 -11.156 1 98.62 110 ALA A O 1
ATOM 884 N N . VAL A 1 111 ? -1.855 -17.609 -13.297 1 98.81 111 VAL A N 1
ATOM 885 C CA . VAL A 1 111 ? -0.4 -17.656 -13.398 1 98.81 111 VAL A CA 1
ATOM 886 C C . VAL A 1 111 ? 0.16 -16.234 -13.289 1 98.81 111 VAL A C 1
ATOM 888 O O . VAL A 1 111 ? 1.103 -15.984 -12.539 1 98.81 111 VAL A O 1
ATOM 891 N N . ALA A 1 112 ? -0.459 -15.312 -13.969 1 98.62 112 ALA A N 1
ATOM 892 C CA . ALA A 1 112 ? 0.011 -13.93 -13.984 1 98.62 112 ALA A CA 1
ATOM 893 C C . ALA A 1 112 ? -0.066 -13.312 -12.586 1 98.62 112 ALA A C 1
ATOM 895 O O . ALA A 1 112 ? 0.827 -12.562 -12.18 1 98.62 112 ALA A O 1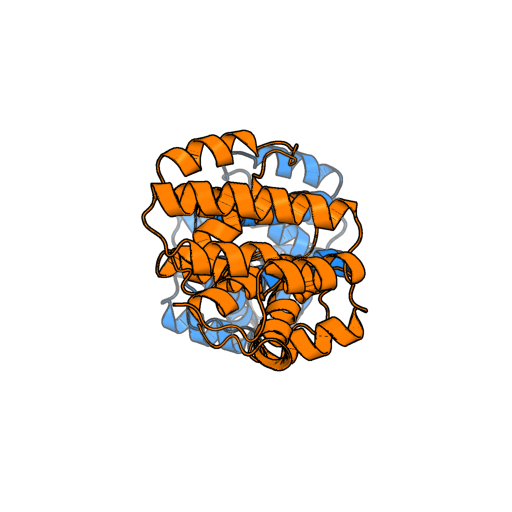
ATOM 896 N N . GLY A 1 113 ? -1.113 -13.633 -11.883 1 98.12 113 GLY A N 1
ATOM 897 C CA . GLY A 1 113 ? -1.401 -12.953 -10.633 1 98.12 113 GLY A CA 1
ATOM 898 C C . GLY A 1 113 ? -0.979 -13.742 -9.406 1 98.12 113 GLY A C 1
ATOM 899 O O . GLY A 1 113 ? -1.266 -13.344 -8.273 1 98.12 113 GLY A O 1
ATOM 900 N N . HIS A 1 114 ? -0.185 -14.805 -9.492 1 98.69 114 HIS A N 1
ATOM 901 C CA . HIS A 1 114 ? -0.024 -15.742 -8.383 1 98.69 114 HIS A CA 1
ATOM 902 C C . HIS A 1 114 ? 0.819 -15.133 -7.27 1 98.69 114 HIS A C 1
ATOM 904 O O . HIS A 1 114 ? 0.809 -15.625 -6.137 1 98.69 114 HIS A O 1
ATOM 910 N N . THR A 1 115 ? 1.477 -13.992 -7.574 1 97.19 115 THR A N 1
ATOM 911 C CA . THR A 1 115 ? 2.311 -13.383 -6.543 1 97.19 115 THR A CA 1
ATOM 912 C C . THR A 1 115 ? 1.588 -12.203 -5.895 1 97.19 115 THR A C 1
ATOM 914 O O . THR A 1 115 ? 1.758 -11.945 -4.699 1 97.19 115 THR A O 1
ATOM 917 N N . VAL A 1 116 ? 0.728 -11.477 -6.66 1 97.25 116 VAL A N 1
ATOM 918 C CA . VAL A 1 116 ? 0.19 -10.219 -6.156 1 97.25 116 VAL A CA 1
ATOM 919 C C . VAL A 1 116 ? -1.335 -10.281 -6.129 1 97.25 116 VAL A C 1
ATOM 921 O O . VAL A 1 116 ? -1.99 -9.391 -5.586 1 97.25 116 VAL A O 1
ATOM 924 N N . GLY A 1 117 ? -1.872 -11.328 -6.652 1 97 117 GLY A N 1
ATOM 925 C CA . GLY A 1 117 ? -3.312 -11.406 -6.836 1 97 117 GLY A CA 1
ATOM 926 C C . GLY A 1 117 ? -3.768 -10.922 -8.203 1 97 117 GLY A C 1
ATOM 927 O O . GLY A 1 117 ? -2.941 -10.625 -9.062 1 97 117 GLY A O 1
ATOM 928 N N . TRP A 1 118 ? -5.027 -10.938 -8.359 1 95.75 118 TRP A N 1
ATOM 929 C CA . TRP A 1 118 ? -5.672 -10.453 -9.578 1 95.75 118 TRP A CA 1
ATOM 930 C C . TRP A 1 118 ? -6.957 -9.703 -9.25 1 95.75 118 TRP A C 1
ATOM 932 O O . TRP A 1 118 ? -7.477 -9.797 -8.141 1 95.75 118 TRP A O 1
ATOM 942 N N . TYR A 1 119 ? -7.453 -8.867 -10.141 1 92.81 119 TYR A N 1
ATOM 943 C CA . TYR A 1 119 ? -8.617 -8.023 -9.914 1 92.81 119 TYR A CA 1
ATOM 944 C C . TYR A 1 119 ? -9.844 -8.867 -9.562 1 92.81 119 TYR A C 1
ATOM 946 O O . TYR A 1 119 ? -10.508 -8.609 -8.562 1 92.81 119 TYR A O 1
ATOM 954 N N . GLN A 1 120 ? -10.227 -9.758 -10.367 1 90 120 GLN A N 1
ATOM 955 C CA . GLN A 1 120 ? -11.219 -10.805 -10.102 1 90 120 GLN A CA 1
ATOM 956 C C . GLN A 1 120 ? -10.57 -12.188 -10.117 1 90 120 GLN A C 1
ATOM 958 O O . GLN A 1 120 ? -10.414 -12.797 -11.172 1 90 120 GLN A O 1
ATOM 963 N N . PHE A 1 121 ? -10.266 -12.461 -8.922 1 91.06 121 PHE A N 1
ATOM 964 C CA . PHE A 1 121 ? -9.531 -13.711 -8.781 1 91.06 121 PHE A CA 1
ATOM 965 C C . PHE A 1 121 ? -10.477 -14.906 -8.781 1 91.06 121 PHE A C 1
ATOM 967 O O . PHE A 1 121 ? -11.281 -15.062 -7.859 1 91.06 121 PHE A O 1
ATOM 974 N N . ASP A 1 122 ? -10.422 -15.75 -9.75 1 95.56 122 ASP A N 1
ATOM 975 C CA . ASP A 1 122 ? -11.32 -16.891 -9.805 1 95.56 122 ASP A CA 1
ATOM 976 C C . ASP A 1 122 ? -10.797 -18.047 -8.961 1 95.56 122 ASP A C 1
ATOM 978 O O . ASP A 1 122 ? -9.75 -17.938 -8.312 1 95.56 122 ASP A O 1
ATOM 982 N N . LEU A 1 123 ? -11.555 -19.078 -8.945 1 97.88 123 LEU A N 1
ATOM 983 C CA . LEU A 1 123 ? -11.266 -20.188 -8.047 1 97.88 123 LEU A CA 1
ATOM 984 C C . LEU A 1 123 ? -9.891 -20.781 -8.344 1 97.88 123 LEU A C 1
ATOM 986 O O . LEU A 1 123 ? -9.141 -21.125 -7.426 1 97.88 123 LEU A O 1
ATOM 990 N N . ILE A 1 124 ? -9.484 -20.922 -9.602 1 98.44 124 ILE A N 1
ATOM 991 C CA . ILE A 1 124 ? -8.195 -21.453 -10.016 1 98.44 124 ILE A CA 1
ATOM 992 C C . ILE A 1 124 ? -7.074 -20.531 -9.516 1 98.44 124 ILE A C 1
ATOM 994 O O . ILE A 1 124 ? -6.074 -21.016 -8.977 1 98.44 124 ILE A O 1
ATOM 998 N N . GLY A 1 125 ? -7.293 -19.219 -9.664 1 98.5 125 GLY A N 1
ATOM 999 C CA . GLY A 1 125 ? -6.32 -18.25 -9.203 1 98.5 125 GLY A CA 1
ATOM 1000 C C . GLY A 1 125 ? -6.117 -18.281 -7.699 1 98.5 125 GLY A C 1
ATOM 1001 O O . GLY A 1 125 ? -4.98 -18.266 -7.223 1 98.5 125 GLY A O 1
ATOM 1002 N N . LYS A 1 126 ? -7.234 -18.328 -6.957 1 98.56 126 LYS A N 1
ATOM 1003 C CA . LYS A 1 126 ? -7.145 -18.391 -5.504 1 98.56 126 LYS A CA 1
ATOM 1004 C C . LYS A 1 126 ? -6.363 -19.625 -5.047 1 98.56 126 LYS A C 1
ATOM 1006 O O . LYS A 1 126 ? -5.52 -19.531 -4.152 1 98.56 126 LYS A O 1
ATOM 1011 N N . ILE A 1 127 ? -6.68 -20.672 -5.656 1 98.81 127 ILE A N 1
ATOM 1012 C CA . ILE A 1 127 ? -6.047 -21.938 -5.285 1 98.81 127 ILE A CA 1
ATOM 1013 C C . ILE A 1 127 ? -4.551 -21.875 -5.57 1 98.81 127 ILE A C 1
ATOM 1015 O O . ILE A 1 127 ? -3.734 -22.234 -4.715 1 98.81 127 ILE A O 1
ATOM 1019 N N . LEU A 1 128 ? -4.129 -21.422 -6.742 1 98.94 128 LEU A N 1
ATOM 1020 C CA . LEU A 1 128 ? -2.711 -21.328 -7.07 1 98.94 128 LEU A CA 1
ATOM 1021 C C . LEU A 1 128 ? -2.006 -20.344 -6.137 1 98.94 128 LEU A C 1
ATOM 1023 O O . LEU A 1 128 ? -0.911 -20.625 -5.645 1 98.94 128 LEU A O 1
ATOM 1027 N N . TYR A 1 129 ? -2.646 -19.219 -5.918 1 98.88 129 TYR A N 1
ATOM 1028 C CA . TYR A 1 129 ? -2.15 -18.172 -5.039 1 98.88 129 TYR A CA 1
ATOM 1029 C C . TYR A 1 129 ? -1.795 -18.719 -3.666 1 98.88 129 TYR A C 1
ATOM 1031 O O . TYR A 1 129 ? -0.717 -18.453 -3.135 1 98.88 129 TYR A O 1
ATOM 1039 N N . LEU A 1 130 ? -2.633 -19.562 -3.137 1 98.81 130 LEU A N 1
ATOM 1040 C CA . LEU A 1 130 ? -2.465 -20.109 -1.793 1 98.81 130 LEU A CA 1
ATOM 1041 C C . LEU A 1 130 ? -1.536 -21.312 -1.805 1 98.81 130 LEU A C 1
ATOM 1043 O O . LEU A 1 130 ? -0.723 -21.5 -0.895 1 98.81 130 LEU A O 1
ATOM 1047 N N . ALA A 1 131 ? -1.646 -22.125 -2.834 1 98.88 131 ALA A N 1
ATOM 1048 C CA . ALA A 1 131 ? -0.78 -23.297 -2.936 1 98.88 131 ALA A CA 1
ATOM 1049 C C . ALA A 1 131 ? 0.69 -22.891 -2.984 1 98.88 131 ALA A C 1
ATOM 1051 O O . ALA A 1 131 ? 1.53 -23.5 -2.312 1 98.88 131 ALA A O 1
ATOM 1052 N N . ASP A 1 132 ? 0.949 -21.922 -3.756 1 98.88 132 ASP A N 1
ATOM 1053 C CA . ASP A 1 132 ? 2.312 -21.406 -3.85 1 98.88 132 ASP A CA 1
ATOM 1054 C C . ASP A 1 132 ? 2.797 -20.891 -2.494 1 98.88 132 ASP A C 1
ATOM 1056 O O . ASP A 1 132 ? 3.963 -21.078 -2.139 1 98.88 132 ASP A O 1
ATOM 1060 N N . TYR A 1 133 ? 1.943 -20.297 -1.759 1 98.69 133 TYR A N 1
ATOM 1061 C CA . TYR A 1 133 ? 2.254 -19.641 -0.49 1 98.69 133 TYR A CA 1
ATOM 1062 C C . TYR A 1 133 ? 2.48 -20.672 0.608 1 98.69 133 TYR A C 1
ATOM 1064 O O . TYR A 1 133 ? 3.311 -20.469 1.499 1 98.69 133 TYR A O 1
ATOM 1072 N N . MET A 1 134 ? 1.826 -21.859 0.526 1 98.69 134 MET A N 1
ATOM 1073 C CA . MET A 1 134 ? 1.753 -22.641 1.752 1 98.69 134 MET A CA 1
ATOM 1074 C C . MET A 1 134 ? 2.15 -24.094 1.491 1 98.69 134 MET A C 1
ATOM 1076 O O . MET A 1 134 ? 2.027 -24.938 2.375 1 98.69 134 MET A O 1
ATOM 1080 N N . GLU A 1 135 ? 2.547 -24.438 0.241 1 98.81 135 GLU A N 1
ATOM 1081 C CA . GLU A 1 135 ? 2.936 -25.828 -0.022 1 98.81 135 GLU A CA 1
ATOM 1082 C C . GLU A 1 135 ? 3.889 -26.344 1.05 1 98.81 135 GLU A C 1
ATOM 1084 O O . GLU A 1 135 ? 4.531 -25.562 1.749 1 98.81 135 GLU A O 1
ATOM 1089 N N . PRO A 1 136 ? 3.986 -27.625 1.25 1 98.38 136 PRO A N 1
ATOM 1090 C CA . PRO A 1 136 ? 4.598 -28.25 2.432 1 98.38 136 PRO A CA 1
ATOM 1091 C C . PRO A 1 136 ? 6.062 -27.859 2.607 1 98.38 136 PRO A C 1
ATOM 1093 O O . PRO A 1 136 ? 6.594 -27.906 3.721 1 98.38 136 PRO A O 1
ATOM 1096 N N . GLY A 1 137 ? 6.727 -27.484 1.614 1 98.19 137 GLY A N 1
ATOM 1097 C CA . GLY A 1 137 ? 8.125 -27.109 1.719 1 98.19 137 GLY A CA 1
ATOM 1098 C C . GLY A 1 137 ? 8.328 -25.688 2.227 1 98.19 137 GLY A C 1
ATOM 1099 O O . GLY A 1 137 ? 9.445 -25.297 2.572 1 98.19 137 GLY A O 1
ATOM 1100 N N . ARG A 1 138 ? 7.273 -24.875 2.342 1 98.25 138 ARG A N 1
ATOM 1101 C CA . ARG A 1 138 ? 7.336 -23.516 2.854 1 98.25 138 ARG A CA 1
ATOM 1102 C C . ARG A 1 138 ? 7.387 -23.5 4.379 1 98.25 138 ARG A C 1
ATOM 1104 O O . ARG A 1 138 ? 6.609 -24.203 5.035 1 98.25 138 ARG A O 1
ATOM 1111 N N . ASP A 1 139 ? 8.391 -22.781 4.832 1 97.38 139 ASP A N 1
ATOM 1112 C CA . ASP A 1 139 ? 8.578 -22.641 6.273 1 97.38 139 ASP A CA 1
ATOM 1113 C C . ASP A 1 139 ? 8.945 -21.203 6.648 1 97.38 139 ASP A C 1
ATOM 1115 O O . ASP A 1 139 ? 10.102 -20.797 6.52 1 97.38 139 ASP A O 1
ATOM 1119 N N . PHE A 1 140 ? 8.016 -20.453 7.105 1 97.19 140 PHE A N 1
ATOM 1120 C CA . PHE A 1 140 ? 8.18 -19.078 7.547 1 97.19 140 PHE A CA 1
ATOM 1121 C C . PHE A 1 140 ? 7.059 -18.672 8.508 1 97.19 140 PHE A C 1
ATOM 1123 O O . PHE A 1 140 ? 6.016 -19.328 8.547 1 97.19 140 PHE A O 1
ATOM 1130 N N . PRO A 1 141 ? 7.262 -17.656 9.258 1 96.38 141 PRO A N 1
ATOM 1131 C CA . PRO A 1 141 ? 6.246 -17.266 10.234 1 96.38 141 PRO A CA 1
ATOM 1132 C C . PRO A 1 141 ? 4.891 -16.969 9.594 1 96.38 141 PRO A C 1
ATOM 1134 O O . PRO A 1 141 ? 4.812 -16.203 8.625 1 96.38 141 PRO A O 1
ATOM 1137 N N . GLY A 1 142 ? 3.863 -17.625 10.055 1 96.38 142 GLY A N 1
ATOM 1138 C CA . GLY A 1 142 ? 2.506 -17.328 9.633 1 96.38 142 GLY A CA 1
ATOM 1139 C C . GLY A 1 142 ? 1.972 -18.312 8.602 1 96.38 142 GLY A C 1
ATOM 1140 O O . GLY A 1 142 ? 0.771 -18.328 8.32 1 96.38 142 GLY A O 1
ATOM 1141 N N . VAL A 1 143 ? 2.848 -19.156 8.062 1 98.12 143 VAL A N 1
ATOM 1142 C CA . VAL A 1 143 ? 2.412 -20.047 6.988 1 98.12 143 VAL A CA 1
ATOM 1143 C C . VAL A 1 143 ? 1.387 -21.047 7.527 1 98.12 143 VAL A C 1
ATOM 1145 O O . VAL A 1 143 ? 0.457 -21.422 6.816 1 98.12 143 VAL A O 1
ATOM 1148 N N . GLU A 1 144 ? 1.509 -21.438 8.789 1 98.12 144 GLU A N 1
ATOM 1149 C CA . GLU A 1 144 ? 0.594 -22.406 9.375 1 98.12 144 GLU A CA 1
ATOM 1150 C C . GLU A 1 144 ? -0.818 -21.844 9.492 1 98.12 144 GLU A C 1
ATOM 1152 O O . GLU A 1 144 ? -1.801 -22.562 9.344 1 98.12 144 GLU A O 1
ATOM 1157 N N . LEU A 1 145 ? -0.896 -20.578 9.781 1 97.94 145 LEU A N 1
ATOM 1158 C CA . LEU A 1 145 ? -2.217 -19.953 9.836 1 97.94 145 LEU A CA 1
ATOM 1159 C C . LEU A 1 145 ? -2.887 -19.969 8.469 1 97.94 145 LEU A C 1
ATOM 1161 O O . LEU A 1 145 ? -4.102 -20.172 8.367 1 97.94 145 LEU A O 1
ATOM 1165 N N . ALA A 1 146 ? -2.148 -19.781 7.418 1 98 146 ALA A N 1
ATOM 1166 C CA . ALA A 1 146 ? -2.697 -19.891 6.07 1 98 146 ALA A CA 1
ATOM 1167 C C . ALA A 1 146 ? -3.238 -21.281 5.805 1 98 146 ALA A C 1
ATOM 1169 O O . ALA A 1 146 ? -4.324 -21.438 5.246 1 98 146 ALA A O 1
ATOM 1170 N N . ARG A 1 147 ? -2.51 -22.297 6.266 1 98.12 147 ARG A N 1
ATOM 1171 C CA . ARG A 1 147 ? -2.896 -23.688 6.082 1 98.12 147 ARG A CA 1
ATOM 1172 C C . ARG A 1 147 ? -4.172 -24.016 6.852 1 98.12 147 ARG A C 1
ATOM 1174 O O . ARG A 1 147 ? -5 -24.797 6.395 1 98.12 147 ARG A O 1
ATOM 1181 N N . GLU A 1 148 ? -4.316 -23.344 7.938 1 98.06 148 GLU A N 1
ATOM 1182 C CA . GLU A 1 148 ? -5.531 -23.531 8.719 1 98.06 148 GLU A CA 1
ATOM 1183 C C . GLU A 1 148 ? -6.723 -22.844 8.062 1 98.06 148 GLU A C 1
ATOM 1185 O O . GLU A 1 148 ? -7.809 -23.422 7.977 1 98.06 148 GLU A O 1
ATOM 1190 N N . LEU A 1 149 ? -6.559 -21.625 7.617 1 98 149 LEU A N 1
ATOM 1191 C CA . LEU A 1 149 ? -7.633 -20.828 7.031 1 98 149 LEU A CA 1
ATOM 1192 C C . LEU A 1 149 ? -8.156 -21.484 5.75 1 98 149 LEU A C 1
ATOM 1194 O O . LEU A 1 149 ? -9.359 -21.484 5.496 1 98 149 LEU A O 1
ATOM 1198 N N . VAL A 1 150 ? -7.23 -22.062 4.988 1 97.69 150 VAL A N 1
ATOM 1199 C CA . VAL A 1 150 ? -7.574 -22.578 3.672 1 97.69 150 VAL A CA 1
ATOM 1200 C C . VAL A 1 150 ? -8.539 -23.75 3.82 1 97.69 150 VAL A C 1
ATOM 1202 O O . VAL A 1 150 ? -9.344 -24.031 2.924 1 97.69 150 VAL A O 1
ATOM 1205 N N . ALA A 1 151 ? -8.469 -24.422 4.926 1 94.5 151 ALA A N 1
ATOM 1206 C CA . ALA A 1 151 ? -9.305 -25.594 5.168 1 94.5 151 ALA A CA 1
ATOM 1207 C C . ALA A 1 151 ? -10.781 -25.219 5.195 1 94.5 151 ALA A C 1
ATOM 1209 O O . ALA A 1 151 ? -11.641 -26.031 4.848 1 94.5 151 ALA A O 1
ATOM 1210 N N . ASN A 1 152 ? -11.047 -23.922 5.488 1 92.38 152 ASN A N 1
ATOM 1211 C CA . ASN A 1 152 ? -12.461 -23.625 5.711 1 92.38 152 ASN A CA 1
ATOM 1212 C C . ASN A 1 152 ? -12.922 -22.453 4.867 1 92.38 152 ASN A C 1
ATOM 1214 O O . ASN A 1 152 ? -14.117 -22.312 4.594 1 92.38 152 ASN A O 1
ATOM 1218 N N . ASP A 1 153 ? -12.023 -21.609 4.488 1 96.31 153 ASP A N 1
ATOM 1219 C CA . ASP A 1 153 ? -12.406 -20.375 3.818 1 96.31 153 ASP A CA 1
ATOM 1220 C C . ASP A 1 153 ? -11.281 -19.875 2.904 1 96.31 153 ASP A C 1
ATOM 1222 O O . ASP A 1 153 ? -10.375 -19.172 3.348 1 96.31 153 ASP A O 1
ATOM 1226 N N . LEU A 1 154 ? -11.43 -20.125 1.64 1 97.44 154 LEU A N 1
ATOM 1227 C CA . LEU A 1 154 ? -10.406 -19.781 0.66 1 97.44 154 LEU A CA 1
ATOM 1228 C C . LEU A 1 154 ? -10.211 -18.266 0.597 1 97.44 154 LEU A C 1
ATOM 1230 O O . LEU A 1 154 ? -9.078 -17.781 0.492 1 97.44 154 LEU A O 1
ATOM 1234 N N . ASP A 1 155 ? -11.352 -17.547 0.646 1 97 155 ASP A N 1
ATOM 1235 C CA . ASP A 1 155 ? -11.281 -16.078 0.575 1 97 155 ASP A CA 1
ATOM 1236 C C . ASP A 1 155 ? -10.539 -15.508 1.779 1 97 155 ASP A C 1
ATOM 1238 O O . ASP A 1 155 ? -9.695 -14.625 1.629 1 97 155 ASP A O 1
ATOM 1242 N N . ALA A 1 156 ? -10.812 -16.047 2.947 1 97.62 156 ALA A N 1
ATOM 1243 C CA . ALA A 1 156 ? -10.125 -15.578 4.152 1 97.62 156 ALA A CA 1
ATOM 1244 C C . ALA A 1 156 ? -8.625 -15.844 4.062 1 97.62 156 ALA A C 1
ATOM 1246 O O . ALA A 1 156 ? -7.82 -15.016 4.5 1 97.62 156 ALA A O 1
ATOM 1247 N N . ALA A 1 157 ? -8.273 -16.969 3.518 1 98.38 157 ALA A N 1
ATOM 1248 C CA . ALA A 1 157 ? -6.863 -17.312 3.361 1 98.38 157 ALA A CA 1
ATOM 1249 C C . ALA A 1 157 ? -6.18 -16.375 2.367 1 98.38 157 ALA A C 1
ATOM 1251 O O . ALA A 1 157 ? -5.035 -15.977 2.574 1 98.38 157 ALA A O 1
ATOM 1252 N N . CYS A 1 158 ? -6.848 -16.062 1.27 1 98.31 158 CYS A N 1
ATOM 1253 C CA . CYS A 1 158 ? -6.297 -15.125 0.296 1 98.31 158 CYS A CA 1
ATOM 1254 C C . CYS A 1 158 ? -6.062 -13.758 0.925 1 98.31 158 CYS A C 1
ATOM 1256 O O . CYS A 1 158 ? -5.012 -13.148 0.723 1 98.31 158 CYS A O 1
ATOM 1258 N N . TRP A 1 159 ? -7.051 -13.297 1.716 1 98.19 159 TRP A N 1
ATOM 1259 C CA . TRP A 1 159 ? -6.902 -12.023 2.414 1 98.19 159 TRP A CA 1
ATOM 1260 C C . TRP A 1 159 ? -5.715 -12.062 3.371 1 98.19 159 TRP A C 1
ATOM 1262 O O . TRP A 1 159 ? -4.941 -11.109 3.449 1 98.19 159 TRP A O 1
ATOM 1272 N N . TYR A 1 160 ? -5.645 -13.164 4.039 1 98.5 160 TYR A N 1
ATOM 1273 C CA . TYR A 1 160 ? -4.547 -13.32 4.988 1 98.5 160 TYR A CA 1
ATOM 1274 C C . TYR A 1 160 ? -3.199 -13.172 4.289 1 98.5 160 TYR A C 1
ATOM 1276 O O . TYR A 1 160 ? -2.348 -12.398 4.727 1 98.5 160 TYR A O 1
ATOM 1284 N N . LYS A 1 161 ? -3.037 -13.906 3.246 1 98.38 161 LYS A N 1
ATOM 1285 C CA . LYS A 1 161 ? -1.78 -13.852 2.506 1 98.38 161 LYS A CA 1
ATOM 1286 C C . LYS A 1 161 ? -1.504 -12.438 1.998 1 98.38 161 LYS A C 1
ATOM 1288 O O . LYS A 1 161 ? -0.388 -11.93 2.133 1 98.38 161 LYS A O 1
ATOM 1293 N N . MET A 1 162 ? -2.504 -11.812 1.379 1 98.38 162 MET A N 1
ATOM 1294 C CA . MET A 1 162 ? -2.369 -10.461 0.838 1 98.38 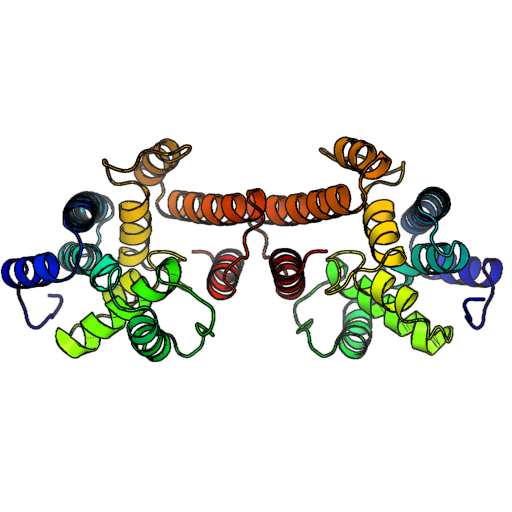162 MET A CA 1
ATOM 1295 C C . MET A 1 162 ? -1.939 -9.477 1.923 1 98.38 162 MET A C 1
ATOM 1297 O O . MET A 1 162 ? -0.959 -8.75 1.757 1 98.38 162 MET A O 1
ATOM 1301 N N . LYS A 1 163 ? -2.633 -9.508 3.041 1 98.5 163 LYS A N 1
ATOM 1302 C CA . LYS A 1 163 ? -2.348 -8.586 4.137 1 98.5 163 LYS A CA 1
ATOM 1303 C C . LYS A 1 163 ? -0.965 -8.852 4.73 1 98.5 163 LYS A C 1
ATOM 1305 O O . LYS A 1 163 ? -0.217 -7.914 5.012 1 98.5 163 LYS A O 1
ATOM 1310 N N . ARG A 1 164 ? -0.634 -10.094 4.848 1 98.12 164 ARG A N 1
ATOM 1311 C CA . ARG A 1 164 ? 0.669 -10.461 5.398 1 98.12 164 ARG A CA 1
ATOM 1312 C C . ARG A 1 164 ? 1.798 -9.977 4.492 1 98.12 164 ARG A C 1
ATOM 1314 O O . ARG A 1 164 ? 2.805 -9.453 4.973 1 98.12 164 ARG A O 1
ATOM 1321 N N . THR A 1 165 ? 1.596 -10.148 3.225 1 98 165 THR A N 1
ATOM 1322 C CA . THR A 1 165 ? 2.631 -9.766 2.275 1 98 165 THR A CA 1
ATOM 1323 C C . THR A 1 165 ? 2.832 -8.25 2.283 1 98 165 THR A C 1
ATOM 1325 O O . THR A 1 165 ? 3.963 -7.77 2.391 1 98 165 THR A O 1
ATOM 1328 N N . LEU A 1 166 ? 1.798 -7.484 2.262 1 98.69 166 LEU A N 1
ATOM 1329 C CA . LEU A 1 166 ? 1.893 -6.031 2.23 1 98.69 166 LEU A CA 1
ATOM 1330 C C . LEU A 1 166 ? 2.453 -5.492 3.543 1 98.69 166 LEU A C 1
ATOM 1332 O O . LEU A 1 166 ? 3.324 -4.621 3.541 1 98.69 166 LEU A O 1
ATOM 1336 N N . THR A 1 167 ? 1.952 -6.027 4.668 1 98.56 167 THR A N 1
ATOM 1337 C CA . THR A 1 167 ? 2.41 -5.543 5.965 1 98.56 167 THR A CA 1
ATOM 1338 C C . THR A 1 167 ? 3.879 -5.898 6.188 1 98.56 167 THR A C 1
ATOM 1340 O O . THR A 1 167 ? 4.629 -5.121 6.781 1 98.56 167 THR A O 1
ATOM 1343 N N . TYR A 1 168 ? 4.258 -7.059 5.684 1 98.06 168 TYR A N 1
ATOM 1344 C CA . TYR A 1 168 ? 5.656 -7.461 5.773 1 98.06 168 TYR A CA 1
ATOM 1345 C C . TYR A 1 168 ? 6.555 -6.484 5.027 1 98.06 168 TYR A C 1
ATOM 1347 O O . TYR A 1 168 ? 7.59 -6.059 5.551 1 98.06 168 TYR A O 1
ATOM 1355 N N . LEU A 1 169 ? 6.207 -6.133 3.838 1 98.31 169 LEU A N 1
ATOM 1356 C CA . LEU A 1 169 ? 6.992 -5.203 3.037 1 98.31 169 LEU A CA 1
ATOM 1357 C C . LEU A 1 169 ? 7.102 -3.846 3.727 1 98.31 169 LEU A C 1
ATOM 1359 O O . LEU A 1 169 ? 8.172 -3.238 3.748 1 98.31 169 LEU A O 1
ATOM 1363 N N . ILE A 1 170 ? 5.992 -3.398 4.32 1 98.75 170 ILE A N 1
ATOM 1364 C CA . ILE A 1 170 ? 5.977 -2.117 5.02 1 98.75 170 ILE A CA 1
ATOM 1365 C C . ILE A 1 170 ? 6.887 -2.186 6.246 1 98.75 170 ILE A C 1
ATOM 1367 O O . ILE A 1 170 ? 7.668 -1.268 6.496 1 98.75 170 ILE A O 1
ATOM 1371 N N . GLU A 1 171 ? 6.797 -3.26 6.965 1 97.31 171 GLU A N 1
ATOM 1372 C CA . GLU A 1 171 ? 7.625 -3.455 8.148 1 97.31 171 GLU A CA 1
ATOM 1373 C C . GLU A 1 171 ? 9.109 -3.416 7.797 1 97.31 171 GLU A C 1
ATOM 1375 O O . GLU A 1 171 ? 9.922 -2.893 8.562 1 97.31 171 GLU A O 1
ATOM 1380 N N . LYS A 1 172 ? 9.398 -3.865 6.652 1 97.25 172 LYS A N 1
ATOM 1381 C CA . LYS A 1 172 ? 10.797 -3.936 6.219 1 97.25 172 LYS A CA 1
ATOM 1382 C C . LYS A 1 172 ? 11.188 -2.695 5.422 1 97.25 172 LYS A C 1
ATOM 1384 O O . LYS A 1 172 ? 12.305 -2.602 4.918 1 97.25 172 LYS A O 1
ATOM 1389 N N . GLU A 1 173 ? 10.289 -1.727 5.301 1 97.56 173 GLU A N 1
ATOM 1390 C CA . GLU A 1 173 ? 10.484 -0.482 4.562 1 97.56 173 GLU A CA 1
ATOM 1391 C C . GLU A 1 173 ? 10.906 -0.755 3.123 1 97.56 173 GLU A C 1
ATOM 1393 O O . GLU A 1 173 ? 11.867 -0.156 2.627 1 97.56 173 GLU A O 1
ATOM 1398 N N . LYS A 1 174 ? 10.227 -1.674 2.514 1 97.81 174 LYS A N 1
ATOM 1399 C CA . LYS A 1 174 ? 10.391 -1.96 1.09 1 97.81 174 LYS A CA 1
ATOM 1400 C C . LYS A 1 174 ? 9.242 -1.37 0.28 1 97.81 174 LYS A C 1
ATOM 1402 O O . LYS A 1 174 ? 8.102 -1.309 0.757 1 97.81 174 LYS A O 1
ATOM 1407 N N . PRO A 1 175 ? 9.547 -0.965 -0.906 1 97.81 175 PRO A N 1
ATOM 1408 C CA . PRO A 1 175 ? 8.484 -0.38 -1.725 1 97.81 175 PRO A CA 1
ATOM 1409 C C . PRO A 1 175 ? 7.355 -1.368 -2.023 1 97.81 175 PRO A C 1
ATOM 1411 O O . PRO A 1 175 ? 7.594 -2.578 -2.084 1 97.81 175 PRO A O 1
ATOM 1414 N N . LEU A 1 176 ? 6.207 -0.863 -2.156 1 98.25 176 LEU A N 1
ATOM 1415 C CA . LEU A 1 176 ? 5.047 -1.632 -2.59 1 98.25 176 LEU A CA 1
ATOM 1416 C C . LEU A 1 176 ? 4.848 -1.515 -4.098 1 98.25 176 LEU A C 1
ATOM 1418 O O . LEU A 1 176 ? 4.949 -0.422 -4.656 1 98.25 176 LEU A O 1
ATOM 1422 N N . PHE A 1 177 ? 4.613 -2.641 -4.723 1 98 177 PHE A N 1
ATOM 1423 C CA . PHE A 1 177 ? 4.289 -2.648 -6.145 1 98 177 PHE A CA 1
ATOM 1424 C C . PHE A 1 177 ? 2.908 -2.051 -6.387 1 98 177 PHE A C 1
ATOM 1426 O O . PHE A 1 177 ? 1.915 -2.523 -5.832 1 98 177 PHE A O 1
ATOM 1433 N N . ASP A 1 178 ? 2.795 -1.049 -7.258 1 96.44 178 ASP A N 1
ATOM 1434 C CA . ASP A 1 178 ? 1.553 -0.324 -7.504 1 96.44 178 ASP A CA 1
ATOM 1435 C C . ASP A 1 178 ? 0.437 -1.275 -7.93 1 96.44 178 ASP A C 1
ATOM 1437 O O . ASP A 1 178 ? -0.719 -1.102 -7.535 1 96.44 178 ASP A O 1
ATOM 1441 N N . GLY A 1 179 ? 0.814 -2.219 -8.758 1 96.62 179 GLY A N 1
ATOM 1442 C CA . GLY A 1 179 ? -0.18 -3.178 -9.203 1 96.62 179 GLY A CA 1
ATOM 1443 C C . GLY A 1 179 ? -0.77 -4 -8.078 1 96.62 179 GLY A C 1
ATOM 1444 O O . GLY A 1 179 ? -1.97 -4.285 -8.07 1 96.62 179 GLY A O 1
ATOM 1445 N N . ALA A 1 180 ? 0.07 -4.418 -7.121 1 97.69 180 ALA A N 1
ATOM 1446 C CA . ALA A 1 180 ? -0.403 -5.168 -5.961 1 97.69 180 ALA A CA 1
ATOM 1447 C C . ALA A 1 180 ? -1.362 -4.332 -5.121 1 97.69 180 ALA A C 1
ATOM 1449 O O . ALA A 1 180 ? -2.389 -4.832 -4.656 1 97.69 180 ALA A O 1
ATOM 1450 N N . VAL A 1 181 ? -1.049 -3.057 -4.957 1 98.06 181 VAL A N 1
ATOM 1451 C CA . VAL A 1 181 ? -1.873 -2.141 -4.176 1 98.06 181 VAL A CA 1
ATOM 1452 C C . VAL A 1 181 ? -3.215 -1.931 -4.871 1 98.06 181 VAL A C 1
ATOM 1454 O O . VAL A 1 181 ? -4.262 -1.89 -4.219 1 98.06 181 VAL A O 1
ATOM 1457 N N . GLU A 1 182 ? -3.133 -1.799 -6.156 1 97.19 182 GLU A N 1
ATOM 1458 C CA . GLU A 1 182 ? -4.363 -1.645 -6.926 1 97.19 182 GLU A CA 1
ATOM 1459 C C . GLU A 1 182 ? -5.273 -2.859 -6.762 1 97.19 182 GLU A C 1
ATOM 1461 O O . GLU A 1 182 ? -6.484 -2.717 -6.598 1 97.19 182 GLU A O 1
ATOM 1466 N N . ILE A 1 183 ? -4.688 -4.004 -6.84 1 97.56 183 ILE A N 1
ATOM 1467 C CA . ILE A 1 183 ? -5.453 -5.234 -6.68 1 97.56 183 ILE A CA 1
ATOM 1468 C C . ILE A 1 183 ? -6.023 -5.309 -5.266 1 97.56 183 ILE A C 1
ATOM 1470 O O . ILE A 1 183 ? -7.207 -5.605 -5.082 1 97.56 183 ILE A O 1
ATOM 1474 N N . TYR A 1 184 ? -5.211 -5.023 -4.281 1 98.44 184 TYR A N 1
ATOM 1475 C CA . TYR A 1 184 ? -5.664 -4.973 -2.896 1 98.44 184 TYR A CA 1
ATOM 1476 C C . TYR A 1 184 ? -6.859 -4.039 -2.75 1 98.44 184 TYR A C 1
ATOM 1478 O O . TYR A 1 184 ? -7.871 -4.41 -2.148 1 98.44 184 TYR A O 1
ATOM 1486 N N . ASN A 1 185 ? -6.777 -2.857 -3.316 1 98 185 ASN A N 1
ATOM 1487 C CA . ASN A 1 185 ? -7.855 -1.878 -3.232 1 98 185 ASN A CA 1
ATOM 1488 C C . ASN A 1 185 ? -9.125 -2.385 -3.91 1 98 185 ASN A C 1
ATOM 1490 O O . ASN A 1 185 ? -10.234 -2.15 -3.418 1 98 185 ASN A O 1
ATOM 1494 N N . ARG A 1 186 ? -8.938 -3.049 -4.996 1 97.12 186 ARG A N 1
ATOM 1495 C CA . ARG A 1 186 ? -10.086 -3.619 -5.688 1 97.12 186 ARG A CA 1
ATOM 1496 C C . ARG A 1 186 ? -10.781 -4.672 -4.828 1 97.12 186 ARG A C 1
ATOM 1498 O O . ARG A 1 186 ? -12.008 -4.727 -4.77 1 97.12 186 ARG A O 1
ATOM 1505 N N . TRP A 1 187 ? -9.938 -5.555 -4.184 1 97.69 187 TRP A N 1
ATOM 1506 C CA . TRP A 1 187 ? -10.5 -6.559 -3.283 1 97.69 187 TRP A CA 1
ATOM 1507 C C . TRP A 1 187 ? -11.297 -5.898 -2.16 1 97.69 187 TRP A C 1
ATOM 1509 O O . TRP A 1 187 ? -12.359 -6.391 -1.771 1 97.69 187 TRP A O 1
ATOM 1519 N N . CYS A 1 188 ? -10.844 -4.766 -1.68 1 97.19 188 CYS A N 1
ATOM 1520 C CA . CYS A 1 188 ? -11.531 -4.039 -0.619 1 97.19 188 CYS A CA 1
ATOM 1521 C C . CYS A 1 188 ? -12.891 -3.535 -1.094 1 97.19 188 CYS A C 1
ATOM 1523 O O . CYS A 1 188 ? -13.859 -3.547 -0.334 1 97.19 188 CYS A O 1
ATOM 1525 N N . GLN A 1 189 ? -12.938 -3.125 -2.32 1 94.88 189 GLN A N 1
ATOM 1526 C CA . GLN A 1 189 ? -14.117 -2.449 -2.852 1 94.88 189 GLN A CA 1
ATOM 1527 C C . GLN A 1 189 ? -15.148 -3.457 -3.354 1 94.88 189 GLN A C 1
ATOM 1529 O O . GLN A 1 189 ? -16.344 -3.293 -3.125 1 94.88 189 GLN A O 1
ATOM 1534 N N . GLU A 1 190 ? -14.656 -4.516 -3.996 1 94.88 190 GLU A N 1
ATOM 1535 C CA . GLU A 1 190 ? -15.57 -5.395 -4.723 1 94.88 190 GLU A CA 1
ATOM 1536 C C . GLU A 1 190 ? -15.555 -6.805 -4.148 1 94.88 190 GLU A C 1
ATOM 1538 O O . GLU A 1 190 ? -16.344 -7.66 -4.559 1 94.88 190 GLU A O 1
ATOM 1543 N N . GLY A 1 191 ? -14.68 -6.969 -3.168 1 92.69 191 GLY A N 1
ATOM 1544 C CA . GLY A 1 191 ? -14.492 -8.336 -2.713 1 92.69 191 GLY A CA 1
ATOM 1545 C C . GLY A 1 191 ? -13.547 -9.133 -3.592 1 92.69 191 GLY A C 1
ATOM 1546 O O . GLY A 1 191 ? -13.297 -8.758 -4.742 1 92.69 191 GLY A O 1
ATOM 1547 N N . ILE A 1 192 ? -13.016 -10.133 -3.002 1 91.44 192 ILE A N 1
ATOM 1548 C CA . ILE A 1 192 ? -12.125 -11.008 -3.746 1 91.44 192 ILE A CA 1
ATOM 1549 C C . ILE A 1 192 ? -12.938 -12.023 -4.543 1 91.44 192 ILE A C 1
ATOM 1551 O O . ILE A 1 192 ? -14.016 -12.438 -4.113 1 91.44 192 ILE A O 1
ATOM 1555 N N . MET B 1 1 ? 10.883 36.406 7.465 1 68.38 1 MET B N 1
ATOM 1556 C CA . MET B 1 1 ? 9.523 36.344 7.996 1 68.38 1 MET B CA 1
ATOM 1557 C C . MET B 1 1 ? 8.562 35.719 6.988 1 68.38 1 MET B C 1
ATOM 1559 O O . MET B 1 1 ? 8.648 36 5.793 1 68.38 1 MET B O 1
ATOM 1563 N N . THR B 1 2 ? 7.805 34.719 7.523 1 78.88 2 THR B N 1
ATOM 1564 C CA . THR B 1 2 ? 6.82 34.094 6.637 1 78.88 2 THR B CA 1
ATOM 1565 C C . THR B 1 2 ? 5.664 35.062 6.363 1 78.88 2 THR B C 1
ATOM 1567 O O . THR B 1 2 ? 5.156 35.719 7.281 1 78.88 2 THR B O 1
ATOM 1570 N N . HIS B 1 3 ? 5.406 35.219 5.141 1 87.25 3 HIS B N 1
ATOM 1571 C CA . HIS B 1 3 ? 4.387 36.188 4.758 1 87.25 3 HIS B CA 1
ATOM 1572 C C . HIS B 1 3 ? 3.018 35.531 4.633 1 87.25 3 HIS B C 1
ATOM 1574 O O . HIS B 1 3 ? 2.895 34.438 4.035 1 87.25 3 HIS B O 1
ATOM 1580 N N . TRP B 1 4 ? 2.033 35.969 5.398 1 90.75 4 TRP B N 1
ATOM 1581 C CA . TRP B 1 4 ? 0.619 35.688 5.156 1 90.75 4 TRP B CA 1
ATOM 1582 C C . TRP B 1 4 ? -0.227 36.938 5.453 1 90.75 4 TRP B C 1
ATOM 1584 O O . TRP B 1 4 ? 0.195 37.812 6.203 1 90.75 4 TRP B O 1
ATOM 1594 N N . ASN B 1 5 ? -1.234 37.219 4.723 1 94.75 5 ASN B N 1
ATOM 1595 C CA . ASN B 1 5 ? -2.012 38.469 4.719 1 94.75 5 ASN B CA 1
ATOM 1596 C C . ASN B 1 5 ? -2.986 38.531 5.891 1 94.75 5 ASN B C 1
ATOM 1598 O O . ASN B 1 5 ? -4.152 38.875 5.719 1 94.75 5 ASN B O 1
ATOM 1602 N N . THR B 1 6 ? -2.645 38.125 7 1 96.19 6 THR B N 1
ATOM 1603 C CA . THR B 1 6 ? -3.404 38.125 8.242 1 96.19 6 THR B CA 1
ATOM 1604 C C . THR B 1 6 ? -2.471 38.062 9.453 1 96.19 6 THR B C 1
ATOM 1606 O O . THR B 1 6 ? -1.263 38.281 9.32 1 96.19 6 THR B O 1
ATOM 1609 N N . ASN B 1 7 ? -2.92 38.031 10.594 1 95.44 7 ASN B N 1
ATOM 1610 C CA . ASN B 1 7 ? -2.156 37.75 11.805 1 95.44 7 ASN B CA 1
ATOM 1611 C C . ASN B 1 7 ? -2.783 36.594 12.602 1 95.44 7 ASN B C 1
ATOM 1613 O O . ASN B 1 7 ? -3.895 36.156 12.297 1 95.44 7 ASN B O 1
ATOM 1617 N N . ARG B 1 8 ? -2.025 36.125 13.5 1 96.69 8 ARG B N 1
ATOM 1618 C CA . ARG B 1 8 ? -2.432 34.938 14.25 1 96.69 8 ARG B CA 1
ATOM 1619 C C . ARG B 1 8 ? -3.828 35.125 14.836 1 96.69 8 ARG B C 1
ATOM 1621 O O . ARG B 1 8 ? -4.68 34.25 14.695 1 96.69 8 ARG B O 1
ATOM 1628 N N . GLN B 1 9 ? -4.047 36.281 15.469 1 97.62 9 GLN B N 1
ATOM 1629 C CA . GLN B 1 9 ? -5.32 36.5 16.141 1 97.62 9 GLN B CA 1
ATOM 1630 C C . GLN B 1 9 ? -6.477 36.5 15.148 1 97.62 9 GLN B C 1
ATOM 1632 O O . GLN B 1 9 ? -7.504 35.844 15.383 1 97.62 9 GLN B O 1
ATOM 1637 N N . ALA B 1 10 ? -6.332 37.25 14.109 1 98.06 10 ALA B N 1
ATOM 1638 C CA . ALA B 1 10 ? -7.363 37.281 13.078 1 98.06 10 ALA B CA 1
ATOM 1639 C C . ALA B 1 10 ? -7.602 35.906 12.461 1 98.06 10 ALA B C 1
ATOM 1641 O O . ALA B 1 10 ? -8.742 35.562 12.18 1 98.06 10 ALA B O 1
ATOM 1642 N N . PHE B 1 11 ? -6.547 35.219 12.203 1 98.44 11 PHE B N 1
ATOM 1643 C CA . PHE B 1 11 ? -6.68 33.875 11.633 1 98.44 11 PHE B CA 1
ATOM 1644 C C . PHE B 1 11 ? -7.426 32.969 12.594 1 98.44 11 PHE B C 1
ATOM 1646 O O . PHE B 1 11 ? -8.289 32.188 12.172 1 98.44 11 PHE B O 1
ATOM 1653 N N . LEU B 1 12 ? -7.074 33.031 13.852 1 98.56 12 LEU B N 1
ATOM 1654 C CA . LEU B 1 12 ? -7.727 32.188 14.859 1 98.56 12 LEU B CA 1
ATOM 1655 C C . LEU B 1 12 ? -9.219 32.5 14.922 1 98.56 12 LEU B C 1
ATOM 1657 O O . LEU B 1 12 ? -10.031 31.578 15.086 1 98.56 12 LEU B O 1
ATOM 1661 N N . GLU B 1 13 ? -9.547 33.719 14.789 1 98.25 13 GLU B N 1
ATOM 1662 C CA . GLU B 1 13 ? -10.961 34.094 14.789 1 98.25 13 GLU B CA 1
ATOM 1663 C C . GLU B 1 13 ? -11.688 33.531 13.578 1 98.25 13 GLU B C 1
ATOM 1665 O O . GLU B 1 13 ? -12.805 33.031 13.695 1 98.25 13 GLU B O 1
ATOM 1670 N N . ASP B 1 14 ? -11.078 33.625 12.492 1 98.31 14 ASP B N 1
ATOM 1671 C CA . ASP B 1 14 ? -11.641 33.062 11.281 1 98.31 14 ASP B CA 1
ATOM 1672 C C . ASP B 1 14 ? -11.758 31.531 11.398 1 98.31 14 ASP B C 1
ATOM 1674 O O . ASP B 1 14 ? -12.805 30.953 11.094 1 98.31 14 ASP B O 1
ATOM 1678 N N . LEU B 1 15 ? -10.672 30.859 11.859 1 98.56 15 LEU B N 1
ATOM 1679 C CA . LEU B 1 15 ? -10.617 29.422 12.016 1 98.56 15 LEU B CA 1
ATOM 1680 C C . LEU B 1 15 ? -11.734 28.922 12.93 1 98.56 15 LEU B C 1
ATOM 1682 O O . LEU B 1 15 ? -12.367 27.906 12.648 1 98.56 15 LEU B O 1
ATOM 1686 N N . ALA B 1 16 ? -11.977 29.656 13.992 1 98.38 16 ALA B N 1
ATOM 1687 C CA . ALA B 1 16 ? -12.992 29.297 14.977 1 98.38 16 ALA B CA 1
ATOM 1688 C C . ALA B 1 16 ? -14.383 29.25 14.344 1 98.38 16 ALA B C 1
ATOM 1690 O O . ALA B 1 16 ? -15.258 28.516 14.805 1 98.38 16 ALA B O 1
ATOM 1691 N N . GLN B 1 17 ? -14.562 29.938 13.273 1 97.62 17 GLN B N 1
ATOM 1692 C CA . GLN B 1 17 ? -15.844 29.969 12.586 1 97.62 17 GLN B CA 1
ATOM 1693 C C . GLN B 1 17 ? -15.93 28.891 11.516 1 97.62 17 GLN B C 1
ATOM 1695 O O . GLN B 1 17 ? -17.016 28.562 11.031 1 97.62 17 GLN B O 1
ATOM 1700 N N . ARG B 1 18 ? -14.82 28.344 11.219 1 97.19 18 ARG B N 1
ATOM 1701 C CA . ARG B 1 18 ? -14.766 27.469 10.062 1 97.19 18 ARG B CA 1
ATOM 1702 C C . ARG B 1 18 ? -14.812 26 10.492 1 97.19 18 ARG B C 1
ATOM 1704 O O . ARG B 1 18 ? -15.266 25.141 9.734 1 97.19 18 ARG B O 1
ATOM 1711 N N . ILE B 1 19 ? -14.211 25.688 11.656 1 98.25 19 ILE B N 1
ATOM 1712 C CA . ILE B 1 19 ? -14.109 24.281 12.062 1 98.25 19 ILE B CA 1
ATOM 1713 C C . ILE B 1 19 ? -14.82 24.094 13.398 1 98.25 19 ILE B C 1
ATOM 1715 O O . ILE B 1 19 ? -15.078 25.047 14.125 1 98.25 19 ILE B O 1
ATOM 1719 N N . LYS B 1 20 ? -15.164 22.906 13.727 1 97.38 20 LYS B N 1
ATOM 1720 C CA . LYS B 1 20 ? -15.852 22.547 14.969 1 97.38 20 LYS B CA 1
ATOM 1721 C C . LYS B 1 20 ? -14.961 22.812 16.188 1 97.38 20 LYS B C 1
ATOM 1723 O O . LYS B 1 20 ? -13.734 22.719 16.094 1 97.38 20 LYS B O 1
ATOM 1728 N N . PRO B 1 21 ? -15.539 23.156 17.266 1 98.19 21 PRO B N 1
ATOM 1729 C CA . PRO B 1 21 ? -14.789 23.531 18.453 1 98.19 21 PRO B CA 1
ATOM 1730 C C . PRO B 1 21 ? -13.781 22.469 18.891 1 98.19 21 PRO B C 1
ATOM 1732 O O . PRO B 1 21 ? -12.656 22.797 19.281 1 98.19 21 PRO B O 1
ATOM 1735 N N . LYS B 1 22 ? -14.148 21.281 18.906 1 98.06 22 LYS B N 1
ATOM 1736 C CA . LYS B 1 22 ? -13.227 20.203 19.281 1 98.06 22 LYS B CA 1
ATOM 1737 C C . LYS B 1 22 ? -11.984 20.203 18.391 1 98.06 22 LYS B C 1
ATOM 1739 O O . LYS B 1 22 ? -10.867 20.031 18.875 1 98.06 22 LYS B O 1
ATOM 1744 N N . ARG B 1 23 ? -12.227 20.375 17.125 1 98.56 23 ARG B N 1
ATOM 1745 C CA . ARG B 1 23 ? -11.117 20.438 16.172 1 98.56 23 ARG B CA 1
ATOM 1746 C C . ARG B 1 23 ? -10.266 21.672 16.406 1 98.56 23 ARG B C 1
ATOM 1748 O O . ARG B 1 23 ? -9.047 21.641 16.234 1 98.56 23 ARG B O 1
ATOM 1755 N N . TYR B 1 24 ? -10.961 22.734 16.719 1 98.75 24 TYR B N 1
ATOM 1756 C CA . TYR B 1 24 ? -10.25 23.969 17.047 1 98.75 24 TYR B CA 1
ATOM 1757 C C . TYR B 1 24 ? -9.273 23.734 18.203 1 98.75 24 TYR B C 1
ATOM 1759 O O . TYR B 1 24 ? -8.109 24.141 18.109 1 98.75 24 TYR B O 1
ATOM 1767 N N . GLN B 1 25 ? -9.688 23.125 19.266 1 98.75 25 GLN B N 1
ATOM 1768 C CA . GLN B 1 25 ? -8.812 22.812 20.391 1 98.75 25 GLN B CA 1
ATOM 1769 C C . GLN B 1 25 ? -7.676 21.891 19.969 1 98.75 25 GLN B C 1
ATOM 1771 O O . GLN B 1 25 ? -6.547 22.031 20.438 1 98.75 25 GLN B O 1
ATOM 1776 N N . HIS B 1 26 ? -7.98 20.906 19.125 1 98.81 26 HIS B N 1
ATOM 1777 C CA . HIS B 1 26 ? -6.957 20.031 18.562 1 98.81 26 HIS B CA 1
ATOM 1778 C C . HIS B 1 26 ? -5.879 20.844 17.859 1 98.81 26 HIS B C 1
ATOM 1780 O O . HIS B 1 26 ? -4.688 20.625 18.062 1 98.81 26 HIS B O 1
ATOM 1786 N N . VAL B 1 27 ? -6.289 21.797 17.031 1 98.94 27 VAL B N 1
ATOM 1787 C CA . VAL B 1 27 ? -5.367 22.609 16.266 1 98.94 27 VAL B CA 1
ATOM 1788 C C . VAL B 1 27 ? -4.445 23.391 17.203 1 98.94 27 VAL B C 1
ATOM 1790 O O . VAL B 1 27 ? -3.24 23.5 16.953 1 98.94 27 VAL B O 1
ATOM 1793 N N . LEU B 1 28 ? -4.996 23.891 18.297 1 98.88 28 LEU B N 1
ATOM 1794 C CA . LEU B 1 28 ? -4.191 24.625 19.266 1 98.88 28 LEU B CA 1
ATOM 1795 C C . LEU B 1 28 ? -3.146 23.734 19.906 1 98.88 28 LEU B C 1
ATOM 1797 O O . LEU B 1 28 ? -1.999 24.141 20.094 1 98.88 28 LEU B O 1
ATOM 1801 N N . ARG B 1 29 ? -3.553 22.531 20.234 1 98.88 29 ARG B N 1
ATOM 1802 C CA . ARG B 1 29 ? -2.602 21.578 20.812 1 98.88 29 ARG B CA 1
ATOM 1803 C C . ARG B 1 29 ? -1.537 21.188 19.797 1 98.88 29 ARG B C 1
ATOM 1805 O O . ARG B 1 29 ? -0.365 21.031 20.141 1 98.88 29 ARG B O 1
ATOM 1812 N N . VAL B 1 30 ? -1.921 21.047 18.562 1 98.94 30 VAL B N 1
ATOM 1813 C CA . VAL B 1 30 ? -0.977 20.734 17.5 1 98.94 30 VAL B CA 1
ATOM 1814 C C . VAL B 1 30 ? 0.033 21.859 17.344 1 98.94 30 VAL B C 1
ATOM 1816 O O . VAL B 1 30 ? 1.236 21.625 17.219 1 98.94 30 VAL B O 1
ATOM 1819 N N . GLU B 1 31 ? -0.47 23.094 17.344 1 98.94 31 GLU B N 1
ATOM 1820 C CA . GLU B 1 31 ? 0.438 24.234 17.219 1 98.94 31 GLU B CA 1
ATOM 1821 C C . GLU B 1 31 ? 1.452 24.25 18.359 1 98.94 31 GLU B C 1
ATOM 1823 O O . GLU B 1 31 ? 2.65 24.438 18.125 1 98.94 31 GLU B O 1
ATOM 1828 N N . GLN B 1 32 ? 0.971 24.094 19.547 1 98.88 32 GLN B N 1
ATOM 1829 C CA . GLN B 1 32 ? 1.864 24.109 20.703 1 98.88 32 GLN B CA 1
ATOM 1830 C C . GLN B 1 32 ? 2.916 23.016 20.609 1 98.88 32 GLN B C 1
ATOM 1832 O O . GLN B 1 32 ? 4.102 23.25 20.812 1 98.88 32 GLN B O 1
ATOM 1837 N N . THR B 1 33 ? 2.504 21.812 20.281 1 98.88 33 THR B N 1
ATOM 1838 C CA . THR B 1 33 ? 3.412 20.688 20.109 1 98.88 33 THR B CA 1
ATOM 1839 C C . THR B 1 33 ? 4.418 20.953 19 1 98.88 33 THR B C 1
ATOM 1841 O O . THR B 1 33 ? 5.609 20.688 19.156 1 98.88 33 THR B O 1
ATOM 1844 N N . ALA B 1 34 ? 3.928 21.516 17.922 1 98.88 34 ALA B N 1
ATOM 1845 C CA . ALA B 1 34 ? 4.773 21.812 16.766 1 98.88 34 ALA B CA 1
ATOM 1846 C C . ALA B 1 34 ? 5.828 22.859 17.109 1 98.88 34 ALA B C 1
ATOM 1848 O O . ALA B 1 34 ? 6.988 22.734 16.703 1 98.88 34 ALA B O 1
ATOM 1849 N N . ILE B 1 35 ? 5.426 23.859 17.828 1 98.81 35 ILE B N 1
ATOM 1850 C CA . ILE B 1 35 ? 6.344 24.922 18.234 1 98.81 35 ILE B CA 1
ATOM 1851 C C . ILE B 1 35 ? 7.438 24.344 19.125 1 98.81 35 ILE B C 1
ATOM 1853 O O . ILE B 1 35 ? 8.617 24.641 18.938 1 98.81 35 ILE B O 1
ATOM 1857 N N . GLU B 1 36 ? 7.062 23.516 20.031 1 98.62 36 GLU B N 1
ATOM 1858 C CA . GLU B 1 36 ? 8.047 22.859 20.906 1 98.62 36 GLU B CA 1
ATOM 1859 C C . GLU B 1 36 ? 9.055 22.062 20.094 1 98.62 36 GLU B C 1
ATOM 1861 O O . GLU B 1 36 ? 10.258 22.125 20.344 1 98.62 36 GLU B O 1
ATOM 1866 N N . LEU B 1 37 ? 8.602 21.328 19.141 1 98.69 37 LEU B N 1
ATOM 1867 C CA . LEU B 1 37 ? 9.477 20.547 18.281 1 98.69 37 LEU B CA 1
ATOM 1868 C C . LEU B 1 37 ? 10.359 21.438 17.422 1 98.69 37 LEU B C 1
ATOM 1870 O O . LEU B 1 37 ? 11.531 21.141 17.203 1 98.69 37 LEU B O 1
ATOM 1874 N N . ALA B 1 38 ? 9.719 22.516 16.906 1 98.5 38 ALA B N 1
ATOM 1875 C CA . ALA B 1 38 ? 10.477 23.453 16.094 1 98.5 38 ALA B CA 1
ATOM 1876 C C . ALA B 1 38 ? 11.656 24.031 16.875 1 98.5 38 ALA B C 1
ATOM 1878 O O . ALA B 1 38 ? 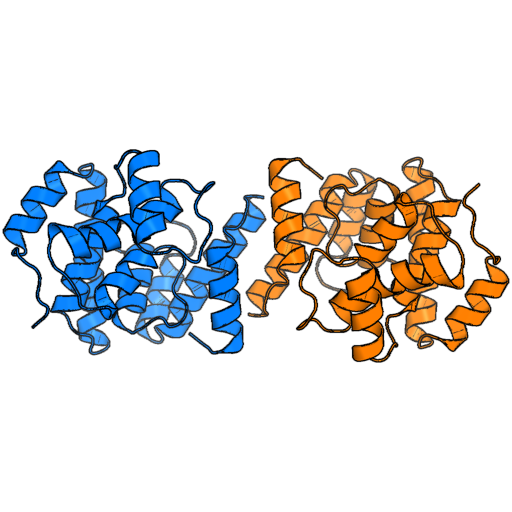12.758 24.188 16.328 1 98.5 38 ALA B O 1
ATOM 1879 N N . GLU B 1 39 ? 11.367 24.375 18.078 1 98.25 39 GLU B N 1
ATOM 1880 C CA . GLU B 1 39 ? 12.43 24.891 18.922 1 98.25 39 GLU B CA 1
ATOM 1881 C C . GLU B 1 39 ? 13.508 23.844 19.172 1 98.25 39 GLU B C 1
ATOM 1883 O O . GLU B 1 39 ? 14.703 24.156 19.141 1 98.25 39 GLU B O 1
ATOM 1888 N N . ARG B 1 40 ? 13.133 22.688 19.375 1 97.44 40 ARG B N 1
ATOM 1889 C CA . ARG B 1 40 ? 14.055 21.594 19.672 1 97.44 40 ARG B CA 1
ATOM 1890 C C . ARG B 1 40 ? 14.922 21.281 18.453 1 97.44 40 ARG B C 1
ATOM 1892 O O . ARG B 1 40 ? 16.109 21.016 18.594 1 97.44 40 ARG B O 1
ATOM 1899 N N . TYR B 1 41 ? 14.391 21.297 17.266 1 98 41 TYR B N 1
ATOM 1900 C CA . TYR B 1 41 ? 15.078 20.797 16.078 1 98 41 TYR B CA 1
ATOM 1901 C C . TYR B 1 41 ? 15.578 21.938 15.203 1 98 41 TYR B C 1
ATOM 1903 O O . TYR B 1 41 ? 16.203 21.703 14.164 1 98 41 TYR B O 1
ATOM 1911 N N . GLY B 1 42 ? 15.281 23.141 15.562 1 97.75 42 GLY B N 1
ATOM 1912 C CA . GLY B 1 42 ? 15.828 24.312 14.883 1 97.75 42 GLY B CA 1
ATOM 1913 C C . GLY B 1 42 ? 15.055 24.688 13.625 1 97.75 42 GLY B C 1
ATOM 1914 O O . GLY B 1 42 ? 15.648 25.109 12.633 1 97.75 42 GLY B O 1
ATOM 1915 N N . ALA B 1 43 ? 13.734 24.469 13.688 1 97.81 43 ALA B N 1
ATOM 1916 C CA . ALA B 1 43 ? 12.898 24.859 12.555 1 97.81 43 ALA B CA 1
ATOM 1917 C C . ALA B 1 43 ? 12.406 26.297 12.688 1 97.81 43 ALA B C 1
ATOM 1919 O O . ALA B 1 43 ? 12.555 26.906 13.75 1 97.81 43 ALA B O 1
ATOM 1920 N N . ASP B 1 44 ? 11.945 26.844 11.594 1 98.06 44 ASP B N 1
ATOM 1921 C CA . ASP B 1 44 ? 11.312 28.156 11.555 1 98.06 44 ASP B CA 1
ATOM 1922 C C . ASP B 1 44 ? 10.008 28.156 12.344 1 98.06 44 ASP B C 1
ATOM 1924 O O . ASP B 1 44 ? 8.961 27.75 11.836 1 98.06 44 ASP B O 1
ATOM 1928 N N . VAL B 1 45 ? 10.055 28.672 13.516 1 98.31 45 VAL B N 1
ATOM 1929 C CA . VAL B 1 45 ? 8.953 28.594 14.469 1 98.31 45 VAL B CA 1
ATOM 1930 C C . VAL B 1 45 ? 7.711 29.25 13.867 1 98.31 45 VAL B C 1
ATOM 1932 O O . VAL B 1 45 ? 6.598 28.734 14.016 1 98.31 45 VAL B O 1
ATOM 1935 N N . GLU B 1 46 ? 7.871 30.359 13.281 1 98.06 46 GLU B N 1
ATOM 1936 C CA . GLU B 1 46 ? 6.734 31.047 12.68 1 98.06 46 GLU B CA 1
ATOM 1937 C C . GLU B 1 46 ? 6.082 30.203 11.594 1 98.06 46 GLU B C 1
ATOM 1939 O O . GLU B 1 46 ? 4.855 30.094 11.539 1 98.06 46 GLU B O 1
ATOM 1944 N N . ALA B 1 47 ? 6.883 29.609 10.734 1 98.25 47 ALA B N 1
ATOM 1945 C CA . ALA B 1 47 ? 6.375 28.766 9.664 1 98.25 47 ALA B CA 1
ATOM 1946 C C . ALA B 1 47 ? 5.621 27.562 10.227 1 98.25 47 ALA B C 1
ATOM 1948 O O . ALA B 1 47 ? 4.543 27.219 9.734 1 98.25 47 ALA B O 1
ATOM 1949 N N . VAL B 1 48 ? 6.215 26.969 11.25 1 98.5 48 VAL B N 1
ATOM 1950 C CA . VAL B 1 48 ? 5.598 25.812 11.883 1 98.5 48 VAL B CA 1
ATOM 1951 C C . VAL B 1 48 ? 4.266 26.203 12.516 1 98.5 48 VAL B C 1
ATOM 1953 O O . VAL B 1 48 ? 3.285 25.469 12.43 1 98.5 48 VAL B O 1
ATOM 1956 N N . SER B 1 49 ? 4.246 27.328 13.133 1 98.62 49 SER B N 1
ATOM 1957 C CA . SER B 1 49 ? 3.027 27.828 13.766 1 98.62 49 SER B CA 1
ATOM 1958 C C . SER B 1 49 ? 1.919 28.031 12.734 1 98.62 49 SER B C 1
ATOM 1960 O O . SER B 1 49 ? 0.792 27.578 12.93 1 98.62 49 SER B O 1
ATOM 1962 N N . ILE B 1 50 ? 2.221 28.703 11.664 1 98.62 50 ILE B N 1
ATOM 1963 C CA . ILE B 1 50 ? 1.251 28.969 10.609 1 98.62 50 ILE B CA 1
ATOM 1964 C C . ILE B 1 50 ? 0.729 27.656 10.039 1 98.62 50 ILE B C 1
ATOM 1966 O O . ILE B 1 50 ? -0.482 27.469 9.891 1 98.62 50 ILE B O 1
ATOM 1970 N N . ALA B 1 51 ? 1.627 26.703 9.734 1 98.81 51 ALA B N 1
ATOM 1971 C CA . ALA B 1 51 ? 1.236 25.406 9.18 1 98.81 51 ALA B CA 1
ATOM 1972 C C . ALA B 1 51 ? 0.321 24.641 10.141 1 98.81 51 ALA B C 1
ATOM 1974 O O . ALA B 1 51 ? -0.701 24.094 9.727 1 98.81 51 ALA B O 1
ATOM 1975 N N . ALA B 1 52 ? 0.716 24.641 11.383 1 98.94 52 ALA B N 1
ATOM 1976 C CA . ALA B 1 52 ? -0.045 23.906 12.391 1 98.94 52 ALA B CA 1
ATOM 1977 C C . ALA B 1 52 ? -1.44 24.5 12.562 1 98.94 52 ALA B C 1
ATOM 1979 O O . ALA B 1 52 ? -2.426 23.766 12.656 1 98.94 52 ALA B O 1
ATOM 1980 N N . LEU B 1 53 ? -1.518 25.828 12.578 1 98.81 53 LEU B N 1
ATOM 1981 C CA . LEU B 1 53 ? -2.807 26.484 12.734 1 98.81 53 LEU B CA 1
ATOM 1982 C C . LEU B 1 53 ? -3.705 26.219 11.531 1 98.81 53 LEU B C 1
ATOM 1984 O O . LEU B 1 53 ? -4.922 26.094 11.68 1 98.81 53 LEU B O 1
ATOM 1988 N N . ALA B 1 54 ? -3.168 26.016 10.398 1 98.75 54 ALA B N 1
ATOM 1989 C CA . ALA B 1 54 ? -3.941 26.016 9.156 1 98.75 54 ALA B CA 1
ATOM 1990 C C . ALA B 1 54 ? -4.277 24.578 8.734 1 98.75 54 ALA B C 1
ATOM 1992 O O . ALA B 1 54 ? -5.129 24.375 7.871 1 98.75 54 ALA B O 1
ATOM 1993 N N . HIS B 1 55 ? -3.617 23.531 9.266 1 98.88 55 HIS B N 1
ATOM 1994 C CA . HIS B 1 55 ? -3.602 22.203 8.656 1 98.88 55 HIS B CA 1
ATOM 1995 C C . HIS B 1 55 ? -5.012 21.641 8.531 1 98.88 55 HIS B C 1
ATOM 1997 O O . HIS B 1 55 ? -5.332 20.969 7.543 1 98.88 55 HIS B O 1
ATOM 2003 N N . ASP B 1 56 ? -5.84 22.016 9.445 1 98.81 56 ASP B N 1
ATOM 2004 C CA . ASP B 1 56 ? -7.188 21.438 9.461 1 98.81 56 ASP B CA 1
ATOM 2005 C C . ASP B 1 56 ? -8.227 22.469 9.039 1 98.81 56 ASP B C 1
ATOM 2007 O O . ASP B 1 56 ? -9.422 22.281 9.242 1 98.81 56 ASP B O 1
ATOM 2011 N N . TYR B 1 57 ? -7.812 23.594 8.422 1 98.75 57 TYR B N 1
ATOM 2012 C CA . TYR B 1 57 ? -8.688 24.703 8.062 1 98.75 57 TYR B CA 1
ATOM 2013 C C . TYR B 1 57 ? -9.828 24.234 7.172 1 98.75 57 TYR B C 1
ATOM 2015 O O . TYR B 1 57 ? -10.945 24.75 7.25 1 98.75 57 TYR B O 1
ATOM 2023 N N . ALA B 1 58 ? -9.586 23.219 6.395 1 98.69 58 ALA B N 1
ATOM 2024 C CA . ALA B 1 58 ? -10.555 22.797 5.391 1 98.69 58 ALA B CA 1
ATOM 2025 C C . ALA B 1 58 ? -11.242 21.5 5.812 1 98.69 58 ALA B C 1
ATOM 2027 O O . ALA B 1 58 ? -11.922 20.859 5.004 1 98.69 58 ALA B O 1
ATOM 2028 N N . LYS B 1 59 ? -11.078 21.031 7.031 1 98.56 59 LYS B N 1
ATOM 2029 C CA . LYS B 1 59 ? -11.547 19.719 7.473 1 98.56 59 LYS B CA 1
ATOM 2030 C C . LYS B 1 59 ? -13.07 19.641 7.418 1 98.56 59 LYS B C 1
ATOM 2032 O O . LYS B 1 59 ? -13.633 18.562 7.148 1 98.56 59 LYS B O 1
ATOM 2037 N N . ASP B 1 60 ? -13.758 20.75 7.668 1 98 60 ASP B N 1
ATOM 2038 C CA . ASP B 1 60 ? -15.211 20.719 7.754 1 98 60 ASP B CA 1
ATOM 2039 C C . ASP B 1 60 ? -15.844 21.297 6.488 1 98 60 ASP B C 1
ATOM 2041 O O . ASP B 1 60 ? -17.047 21.562 6.461 1 98 60 ASP B O 1
ATOM 2045 N N . LEU B 1 61 ? -15.07 21.469 5.438 1 97.44 61 LEU B N 1
ATOM 2046 C CA . LEU B 1 61 ? -15.609 21.906 4.152 1 97.44 61 LEU B CA 1
ATOM 2047 C C . LEU B 1 61 ? -16.453 20.797 3.516 1 97.44 61 LEU B C 1
ATOM 2049 O O . LEU B 1 61 ? -16.203 19.625 3.75 1 97.44 61 LEU B O 1
ATOM 2053 N N . ASP B 1 62 ? -17.391 21.312 2.723 1 97.56 62 ASP B N 1
ATOM 2054 C CA . ASP B 1 62 ? -18.078 20.375 1.853 1 97.56 62 ASP B CA 1
ATOM 2055 C C . ASP B 1 62 ? -17.094 19.578 1.001 1 97.56 62 ASP B C 1
ATOM 2057 O O . ASP B 1 62 ? -16.141 20.141 0.474 1 97.56 62 ASP B O 1
ATOM 2061 N N . VAL B 1 63 ? -17.375 18.312 0.873 1 98.06 63 VAL B N 1
ATOM 2062 C CA . VAL B 1 63 ? -16.422 17.391 0.253 1 98.06 63 VAL B CA 1
ATOM 2063 C C . VAL B 1 63 ? -16.141 17.828 -1.186 1 98.06 63 VAL B C 1
ATOM 2065 O O . VAL B 1 63 ? -15.008 17.766 -1.653 1 98.06 63 VAL B O 1
ATOM 2068 N N . GLU B 1 64 ? -17.109 18.234 -1.893 1 98.06 64 GLU B N 1
ATOM 2069 C CA . GLU B 1 64 ? -16.922 18.641 -3.281 1 98.06 64 GLU B CA 1
ATOM 2070 C C . GLU B 1 64 ? -16.109 19.922 -3.373 1 98.06 64 GLU B C 1
ATOM 2072 O O . GLU B 1 64 ? -15.266 20.078 -4.262 1 98.06 64 GLU B O 1
ATOM 2077 N N . GLN B 1 65 ? -16.375 20.828 -2.492 1 98.25 65 GLN B N 1
ATOM 2078 C CA . GLN B 1 65 ? -15.578 22.062 -2.434 1 98.25 65 GLN B CA 1
ATOM 2079 C C . GLN B 1 65 ? -14.125 21.75 -2.098 1 98.25 65 GLN B C 1
ATOM 2081 O O . GLN B 1 65 ? -13.211 22.281 -2.732 1 98.25 65 GLN B O 1
ATOM 2086 N N . ALA B 1 66 ? -13.992 20.906 -1.123 1 98.69 66 ALA B N 1
ATOM 2087 C CA . ALA B 1 66 ? -12.648 20.484 -0.739 1 98.69 66 ALA B CA 1
ATOM 2088 C C . ALA B 1 66 ? -11.93 19.812 -1.901 1 98.69 66 ALA B C 1
ATOM 2090 O O . ALA B 1 66 ? -10.734 20.016 -2.109 1 98.69 66 ALA B O 1
ATOM 2091 N N . ARG B 1 67 ? -12.641 19 -2.625 1 98.75 67 ARG B N 1
ATOM 2092 C CA . ARG B 1 67 ? -12.062 18.266 -3.734 1 98.75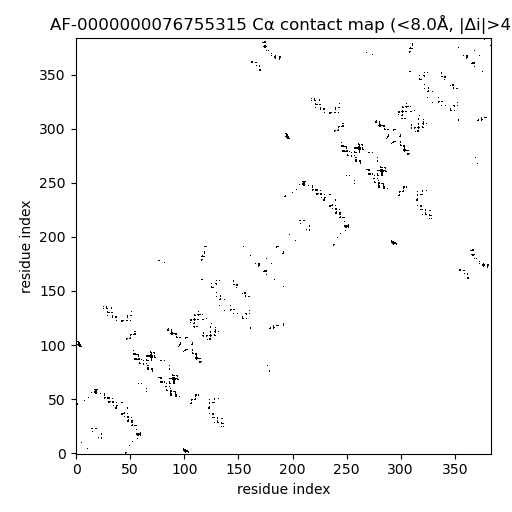 67 ARG B CA 1
ATOM 2093 C C . ARG B 1 67 ? -11.539 19.203 -4.812 1 98.75 67 ARG B C 1
ATOM 2095 O O . ARG B 1 67 ? -10.453 18.984 -5.355 1 98.75 67 ARG B O 1
ATOM 2102 N N . VAL B 1 68 ? -12.312 20.25 -5.164 1 98.62 68 VAL B N 1
ATOM 2103 C CA . VAL B 1 68 ? -11.898 21.203 -6.18 1 98.62 68 VAL B CA 1
ATOM 2104 C C . VAL B 1 68 ? -10.609 21.906 -5.742 1 98.62 68 VAL B C 1
ATOM 2106 O O . VAL B 1 68 ? -9.648 21.984 -6.516 1 98.62 68 VAL B O 1
ATOM 2109 N N . LEU B 1 69 ? -10.586 22.359 -4.508 1 98.81 69 LEU B N 1
ATOM 2110 C CA . LEU B 1 69 ? -9.422 23.047 -3.969 1 98.81 69 LEU B CA 1
ATOM 2111 C C . LEU B 1 69 ? -8.219 22.109 -3.914 1 98.81 69 LEU B C 1
ATOM 2113 O O . LEU B 1 69 ? -7.121 22.469 -4.352 1 98.81 69 LEU B O 1
ATOM 2117 N N . ALA B 1 70 ? -8.469 20.875 -3.404 1 98.88 70 ALA B N 1
ATOM 2118 C CA . ALA B 1 70 ? -7.402 19.906 -3.24 1 98.88 70 ALA B CA 1
ATOM 2119 C C . ALA B 1 70 ? -6.793 19.516 -4.586 1 98.88 70 ALA B C 1
ATOM 2121 O O . ALA B 1 70 ? -5.566 19.453 -4.727 1 98.88 70 ALA B O 1
ATOM 2122 N N . GLN B 1 71 ? -7.684 19.297 -5.566 1 98.81 71 GLN B N 1
ATOM 2123 C CA . GLN B 1 71 ? -7.203 18.906 -6.891 1 98.81 71 GLN B CA 1
ATOM 2124 C C . GLN B 1 71 ? -6.426 20.047 -7.547 1 98.81 71 GLN B C 1
ATOM 2126 O O . GLN B 1 71 ? -5.461 19.812 -8.281 1 98.81 71 GLN B O 1
ATOM 2131 N N . THR B 1 72 ? -6.828 21.234 -7.309 1 98.75 72 THR B N 1
ATOM 2132 C CA . THR B 1 72 ? -6.109 22.406 -7.816 1 98.75 72 THR B CA 1
ATOM 2133 C C . THR B 1 72 ? -4.695 22.453 -7.246 1 98.75 72 THR B C 1
ATOM 2135 O O . THR B 1 72 ? -3.729 22.672 -7.98 1 98.75 72 THR B O 1
ATOM 2138 N N . PHE B 1 73 ? -4.5 22.203 -5.996 1 98.62 73 PHE B N 1
ATOM 2139 C CA . PHE B 1 73 ? -3.207 22.281 -5.328 1 98.62 73 PHE B CA 1
ATOM 2140 C C . PHE B 1 73 ? -2.311 21.109 -5.723 1 98.62 73 PHE B C 1
ATOM 2142 O O . PHE B 1 73 ? -1.099 21.281 -5.871 1 98.62 73 PHE B O 1
ATOM 2149 N N . TRP B 1 74 ? -2.941 19.906 -5.809 1 97.94 74 TRP B N 1
ATOM 2150 C CA . TRP B 1 74 ? -2.23 18.656 -6.055 1 97.94 74 TRP B CA 1
ATOM 2151 C C . TRP B 1 74 ? -2.711 18 -7.348 1 97.94 74 TRP B C 1
ATOM 2153 O O . TRP B 1 74 ? -3.24 16.891 -7.328 1 97.94 74 TRP B O 1
ATOM 2163 N N . PRO B 1 75 ? -2.42 18.594 -8.461 1 97.5 75 PRO B N 1
ATOM 2164 C CA . PRO B 1 75 ? -3.033 18.188 -9.734 1 97.5 75 PRO B CA 1
ATOM 2165 C C . PRO B 1 75 ? -2.504 16.859 -10.25 1 97.5 75 PRO B C 1
ATOM 2167 O O . PRO B 1 75 ? -3.146 16.219 -11.086 1 97.5 75 PRO B O 1
ATOM 2170 N N . GLN B 1 76 ? -1.387 16.391 -9.742 1 94.62 76 GLN B N 1
ATOM 2171 C CA . GLN B 1 76 ? -0.769 15.195 -10.297 1 94.62 76 GLN B CA 1
ATOM 2172 C C . GLN B 1 76 ? -1.351 13.93 -9.656 1 94.62 76 GLN B C 1
ATOM 2174 O O . GLN B 1 76 ? -1.032 12.82 -10.078 1 94.62 76 GLN B O 1
ATOM 2179 N N . VAL B 1 77 ? -2.131 14.125 -8.633 1 95.56 77 VAL B N 1
ATOM 2180 C CA . VAL B 1 77 ? -2.721 13 -7.914 1 95.56 77 VAL B CA 1
ATOM 2181 C C . VAL B 1 77 ? -4.227 12.961 -8.156 1 95.56 77 VAL B C 1
ATOM 2183 O O . VAL B 1 77 ? -4.891 14 -8.141 1 95.56 77 VAL B O 1
ATOM 2186 N N . ASP B 1 78 ? -4.703 11.805 -8.516 1 96.12 78 ASP B N 1
ATOM 2187 C CA . ASP B 1 78 ? -6.148 11.672 -8.68 1 96.12 78 ASP B CA 1
ATOM 2188 C C . ASP B 1 78 ? -6.855 11.656 -7.324 1 96.12 78 ASP B C 1
ATOM 2190 O O . ASP B 1 78 ? -6.727 10.703 -6.559 1 96.12 78 ASP B O 1
ATOM 2194 N N . LEU B 1 79 ? -7.676 12.68 -7.055 1 98.19 79 LEU B N 1
ATOM 2195 C CA . LEU B 1 79 ? -8.352 12.82 -5.77 1 98.19 79 LEU B CA 1
ATOM 2196 C C . LEU B 1 79 ? -9.859 12.625 -5.922 1 98.19 79 LEU B C 1
ATOM 2198 O O . LEU B 1 79 ? -10.625 12.914 -5 1 98.19 79 LEU B O 1
ATOM 2202 N N . SER B 1 80 ? -10.281 12.102 -7.074 1 96.75 80 SER B N 1
ATOM 2203 C CA . SER B 1 80 ? -11.688 12.055 -7.449 1 96.75 80 SER B CA 1
ATOM 2204 C C . SER B 1 80 ? -12.484 11.156 -6.5 1 96.75 80 SER B C 1
ATOM 2206 O O . SER B 1 80 ? -13.68 11.352 -6.309 1 96.75 80 SER B O 1
ATOM 2208 N N . GLN B 1 81 ? -11.812 10.195 -5.82 1 94.38 81 GLN B N 1
ATOM 2209 C CA . GLN B 1 81 ? -12.539 9.234 -5.004 1 94.38 81 GLN B CA 1
ATOM 2210 C C . GLN B 1 81 ? -12.211 9.406 -3.523 1 94.38 81 GLN B C 1
ATOM 2212 O O . GLN B 1 81 ? -12.609 8.586 -2.693 1 94.38 81 GLN B O 1
ATOM 2217 N N . GLU B 1 82 ? -11.508 10.422 -3.221 1 97.31 82 GLU B N 1
ATOM 2218 C CA . GLU B 1 82 ? -11.039 10.562 -1.844 1 97.31 82 GLU B CA 1
ATOM 2219 C C . GLU B 1 82 ? -12.008 11.398 -1.016 1 97.31 82 GLU B C 1
ATOM 2221 O O . GLU B 1 82 ? -12.766 12.203 -1.562 1 97.31 82 GLU B O 1
ATOM 2226 N N . GLY B 1 83 ? -12.023 11.156 0.22 1 97.12 83 GLY B N 1
ATOM 2227 C CA . GLY B 1 83 ? -12.859 11.906 1.147 1 97.12 83 GLY B CA 1
ATOM 2228 C C . GLY B 1 83 ? -12.078 12.953 1.924 1 97.12 83 GLY B C 1
ATOM 2229 O O . GLY B 1 83 ? -10.922 13.242 1.605 1 97.12 83 GLY B O 1
ATOM 2230 N N . SER B 1 84 ? -12.711 13.508 2.943 1 97.5 84 SER B N 1
ATOM 2231 C CA . SER B 1 84 ? -12.219 14.648 3.709 1 97.5 84 SER B CA 1
ATOM 2232 C C . SER B 1 84 ? -10.875 14.344 4.355 1 97.5 84 SER B C 1
ATOM 2234 O O . SER B 1 84 ? -10.023 15.227 4.48 1 97.5 84 SER B O 1
ATOM 2236 N N . ASN B 1 85 ? -10.664 13.086 4.738 1 97.12 85 ASN B N 1
ATOM 2237 C CA . ASN B 1 85 ? -9.453 12.711 5.453 1 97.12 85 ASN B CA 1
ATOM 2238 C C . ASN B 1 85 ? -8.203 12.977 4.617 1 97.12 85 ASN B C 1
ATOM 2240 O O . ASN B 1 85 ? -7.137 13.273 5.16 1 97.12 85 ASN B O 1
ATOM 2244 N N . ILE B 1 86 ? -8.352 12.859 3.322 1 98.19 86 ILE B N 1
ATOM 2245 C CA . ILE B 1 86 ? -7.227 13.094 2.42 1 98.19 86 ILE B CA 1
ATOM 2246 C C . ILE B 1 86 ? -7.312 14.508 1.846 1 98.19 86 ILE B C 1
ATOM 2248 O O . ILE B 1 86 ? -6.301 15.203 1.755 1 98.19 86 ILE B O 1
ATOM 2252 N N . LEU B 1 87 ? -8.516 14.977 1.585 1 98.75 87 LEU B N 1
ATOM 2253 C CA . LEU B 1 87 ? -8.742 16.188 0.809 1 98.75 87 LEU B CA 1
ATOM 2254 C C . LEU B 1 87 ? -8.398 17.438 1.624 1 98.75 87 LEU B C 1
ATOM 2256 O O . LEU B 1 87 ? -7.957 18.438 1.069 1 98.75 87 LEU B O 1
ATOM 2260 N N . HIS B 1 88 ? -8.57 17.344 2.938 1 98.88 88 HIS B N 1
ATOM 2261 C CA . HIS B 1 88 ? -8.531 18.578 3.705 1 98.88 88 HIS B CA 1
ATOM 2262 C C . HIS B 1 88 ? -7.125 19.172 3.717 1 98.88 88 HIS B C 1
ATOM 2264 O O . HIS B 1 88 ? -6.965 20.391 3.791 1 98.88 88 HIS B O 1
ATOM 2270 N N . GLY B 1 89 ? -6.102 18.391 3.645 1 98.75 89 GLY B N 1
ATOM 2271 C CA . GLY B 1 89 ? -4.738 18.891 3.641 1 98.75 89 GLY B CA 1
ATOM 2272 C C . GLY B 1 89 ? -4.434 19.781 2.447 1 98.75 89 GLY B C 1
ATOM 2273 O O . GLY B 1 89 ? -4.215 20.984 2.6 1 98.75 89 GLY B O 1
ATOM 2274 N N . PRO B 1 90 ? -4.516 19.141 1.223 1 98.81 90 PRO B N 1
ATOM 2275 C CA . PRO B 1 90 ? -4.266 19.969 0.035 1 98.81 90 PRO B CA 1
ATOM 2276 C C . PRO B 1 90 ? -5.281 21.094 -0.128 1 98.81 90 PRO B C 1
ATOM 2278 O O . PRO B 1 90 ? -4.941 22.156 -0.637 1 98.81 90 PRO B O 1
ATOM 2281 N N . ALA B 1 91 ? -6.477 20.906 0.286 1 98.88 91 ALA B N 1
ATOM 2282 C CA . ALA B 1 91 ? -7.473 21.984 0.221 1 98.88 91 ALA B CA 1
ATOM 2283 C C . ALA B 1 91 ? -7.066 23.156 1.097 1 98.88 91 ALA B C 1
ATOM 2285 O O . ALA B 1 91 ? -7.137 24.312 0.667 1 98.88 91 ALA B O 1
ATOM 2286 N N . ALA B 1 92 ? -6.656 22.859 2.322 1 98.94 92 ALA B N 1
ATOM 2287 C CA . ALA B 1 92 ? -6.211 23.906 3.23 1 98.94 92 ALA B CA 1
ATOM 2288 C C . ALA B 1 92 ? -5.004 24.656 2.66 1 98.94 92 ALA B C 1
ATOM 2290 O O . ALA B 1 92 ? -4.906 25.875 2.777 1 98.94 92 ALA B O 1
ATOM 2291 N N . ALA B 1 93 ? -4.098 23.906 2.08 1 98.81 93 ALA B N 1
ATOM 2292 C CA . ALA B 1 93 ? -2.934 24.516 1.449 1 98.81 93 ALA B CA 1
ATOM 2293 C C . ALA B 1 93 ? -3.357 25.484 0.342 1 98.81 93 ALA B C 1
ATOM 2295 O O . ALA B 1 93 ? -2.814 26.578 0.228 1 98.81 93 ALA B O 1
ATOM 2296 N N . GLN B 1 94 ? -4.305 25.094 -0.398 1 98.88 94 GLN B N 1
ATOM 2297 C CA . GLN B 1 94 ? -4.801 25.938 -1.478 1 98.88 94 GLN B CA 1
ATOM 2298 C C . GLN B 1 94 ? -5.445 27.203 -0.927 1 98.88 94 GLN B C 1
ATOM 2300 O O . GLN B 1 94 ? -5.266 28.297 -1.482 1 98.88 94 GLN B O 1
ATOM 2305 N N . ILE B 1 95 ? -6.191 27.094 0.109 1 98.69 95 ILE B N 1
ATOM 2306 C CA . ILE B 1 95 ? -6.832 28.234 0.745 1 98.69 95 ILE B CA 1
ATOM 2307 C C . ILE B 1 95 ? -5.766 29.203 1.273 1 98.69 95 ILE B C 1
ATOM 2309 O O . ILE B 1 95 ? -5.883 30.422 1.111 1 98.69 95 ILE B O 1
ATOM 2313 N N . LEU B 1 96 ? -4.73 28.641 1.905 1 98.62 96 LEU B N 1
ATOM 2314 C CA . LEU B 1 96 ? -3.631 29.453 2.396 1 98.62 96 LEU B CA 1
ATOM 2315 C C . LEU B 1 96 ? -3.027 30.281 1.267 1 98.62 96 LEU B C 1
ATOM 2317 O O . LEU B 1 96 ? -2.732 31.469 1.446 1 98.62 96 LEU B O 1
ATOM 2321 N N . LEU B 1 97 ? -2.854 29.641 0.187 1 98.38 97 LEU B N 1
ATOM 2322 C CA . LEU B 1 97 ? -2.27 30.281 -0.98 1 98.38 97 LEU B CA 1
ATOM 2323 C C . LEU B 1 97 ? -3.193 31.375 -1.51 1 98.38 97 LEU B C 1
ATOM 2325 O O . LEU B 1 97 ? -2.768 32.531 -1.688 1 98.38 97 LEU B O 1
ATOM 2329 N N . ASP B 1 98 ? -4.426 31.125 -1.652 1 98.12 98 ASP B N 1
ATOM 2330 C CA . ASP B 1 98 ? -5.371 32 -2.34 1 98.12 98 ASP B CA 1
ATOM 2331 C C . ASP B 1 98 ? -5.863 33.094 -1.416 1 98.12 98 ASP B C 1
ATOM 2333 O O . ASP B 1 98 ? -5.867 34.281 -1.797 1 98.12 98 ASP B O 1
ATOM 2337 N N . ARG B 1 99 ? -6.293 32.75 -0.289 1 97.62 99 ARG B N 1
ATOM 2338 C CA . ARG B 1 99 ? -7.008 33.688 0.584 1 97.62 99 ARG B CA 1
ATOM 2339 C C . ARG B 1 99 ? -6.039 34.438 1.491 1 97.62 99 ARG B C 1
ATOM 2341 O O . ARG B 1 99 ? -6.258 35.594 1.813 1 97.62 99 ARG B O 1
ATOM 2348 N N . TYR B 1 100 ? -4.98 33.719 1.866 1 98.06 100 TYR B N 1
ATOM 2349 C CA . TYR B 1 100 ? -4.141 34.344 2.889 1 98.06 100 TYR B CA 1
ATOM 2350 C C . TYR B 1 100 ? -2.779 34.719 2.316 1 98.06 100 TYR B C 1
ATOM 2352 O O . TYR B 1 100 ? -1.915 35.219 3.039 1 98.06 100 TYR B O 1
ATOM 2360 N N . GLY B 1 101 ? -2.545 34.375 1.104 1 97.62 101 GLY B N 1
ATOM 2361 C CA . GLY B 1 101 ? -1.383 34.875 0.385 1 97.62 101 GLY B CA 1
ATOM 2362 C C . GLY B 1 101 ? -0.095 34.188 0.773 1 97.62 101 GLY B C 1
ATOM 2363 O O . GLY B 1 101 ? 0.996 34.719 0.564 1 97.62 101 GLY B O 1
ATOM 2364 N N . VAL B 1 102 ? -0.173 33.062 1.397 1 98.19 102 VAL B N 1
ATOM 2365 C CA . VAL B 1 102 ? 1.019 32.281 1.763 1 98.19 102 VAL B CA 1
ATOM 2366 C C . VAL B 1 102 ? 1.644 31.672 0.513 1 98.19 102 VAL B C 1
ATOM 2368 O O . VAL B 1 102 ? 0.974 30.969 -0.237 1 98.19 102 VAL B O 1
ATOM 2371 N N . THR B 1 103 ? 2.967 31.953 0.291 1 97.44 103 THR B N 1
ATOM 2372 C CA . THR B 1 103 ? 3.639 31.406 -0.885 1 97.44 103 THR B CA 1
ATOM 2373 C C . THR B 1 103 ? 4.824 30.547 -0.477 1 97.44 103 THR B C 1
ATOM 2375 O O . THR B 1 103 ? 5.438 29.891 -1.32 1 97.44 103 THR B O 1
ATOM 2378 N N . ASP B 1 104 ? 5.156 30.578 0.79 1 97.5 104 ASP B N 1
ATOM 2379 C CA . ASP B 1 104 ? 6.223 29.719 1.295 1 97.5 104 ASP B CA 1
ATOM 2380 C C . ASP B 1 104 ? 5.898 28.25 1.065 1 97.5 104 ASP B C 1
ATOM 2382 O O . ASP B 1 104 ? 5.027 27.688 1.733 1 97.5 104 ASP B O 1
ATOM 2386 N N . ARG B 1 105 ? 6.621 27.562 0.22 1 96.94 105 ARG B N 1
ATOM 2387 C CA . ARG B 1 105 ? 6.34 26.188 -0.168 1 96.94 105 ARG B CA 1
ATOM 2388 C C . ARG B 1 105 ? 6.508 25.234 1.016 1 96.94 105 ARG B C 1
ATOM 2390 O O . ARG B 1 105 ? 5.82 24.219 1.107 1 96.94 105 ARG B O 1
ATOM 2397 N N . ARG B 1 106 ? 7.43 25.625 1.863 1 97.81 106 ARG B N 1
ATOM 2398 C CA . ARG B 1 106 ? 7.641 24.781 3.041 1 97.81 106 ARG B CA 1
ATOM 2399 C C . ARG B 1 106 ? 6.359 24.656 3.863 1 97.81 106 ARG B C 1
ATOM 2401 O O . ARG B 1 106 ? 6.031 23.578 4.352 1 97.81 106 ARG B O 1
ATOM 2408 N N . ILE B 1 107 ? 5.59 25.703 3.98 1 98.62 107 ILE B N 1
ATOM 2409 C CA . ILE B 1 107 ? 4.34 25.734 4.734 1 98.62 107 ILE B CA 1
ATOM 2410 C C . ILE B 1 107 ? 3.242 25.031 3.945 1 98.62 107 ILE B C 1
ATOM 2412 O O . ILE B 1 107 ? 2.541 24.172 4.484 1 98.62 107 ILE B O 1
ATOM 2416 N N . LEU B 1 108 ? 3.137 25.359 2.662 1 98.56 108 LEU B N 1
ATOM 2417 C CA . LEU B 1 108 ? 2.068 24.828 1.825 1 98.56 108 LEU B CA 1
ATOM 2418 C C . LEU B 1 108 ? 2.178 23.312 1.705 1 98.56 108 LEU B C 1
ATOM 2420 O O . LEU B 1 108 ? 1.182 22.594 1.85 1 98.56 108 LEU B O 1
ATOM 2424 N N . GLU B 1 109 ? 3.357 22.781 1.514 1 98.25 109 GLU B N 1
ATOM 2425 C CA . GLU B 1 109 ? 3.57 21.359 1.369 1 98.25 109 GLU B CA 1
ATOM 2426 C C . GLU B 1 109 ? 3.367 20.625 2.697 1 98.25 109 GLU B C 1
ATOM 2428 O O . GLU B 1 109 ? 2.861 19.5 2.727 1 98.25 109 GLU B O 1
ATOM 2433 N N . ALA B 1 110 ? 3.791 21.219 3.797 1 98.69 110 ALA B N 1
ATOM 2434 C CA . ALA B 1 110 ? 3.545 20.656 5.117 1 98.69 110 ALA B CA 1
ATOM 2435 C C . ALA B 1 110 ? 2.049 20.469 5.367 1 98.69 110 ALA B C 1
ATOM 2437 O O . ALA B 1 110 ? 1.609 19.391 5.793 1 98.69 110 ALA B O 1
ATOM 2438 N N . VAL B 1 111 ? 1.285 21.516 5.047 1 98.81 111 VAL B N 1
ATOM 2439 C CA . VAL B 1 111 ? -0.156 21.484 5.27 1 98.81 111 VAL B CA 1
ATOM 2440 C C . VAL B 1 111 ? -0.807 20.469 4.344 1 98.81 111 VAL B C 1
ATOM 2442 O O . VAL B 1 111 ? -1.618 19.641 4.781 1 98.81 111 VAL B O 1
ATOM 2445 N N . ALA B 1 112 ? -0.396 20.453 3.102 1 98.69 112 ALA B N 1
ATOM 2446 C CA . ALA B 1 112 ? -0.978 19.547 2.115 1 98.69 112 ALA B CA 1
ATOM 2447 C C . ALA B 1 112 ? -0.708 18.094 2.484 1 98.69 112 ALA B C 1
ATOM 2449 O O . ALA B 1 112 ? -1.574 17.234 2.312 1 98.69 112 ALA B O 1
ATOM 2450 N N . GLY B 1 113 ? 0.476 17.844 2.99 1 98.12 113 GLY B N 1
ATOM 2451 C CA . GLY B 1 113 ? 0.922 16.469 3.176 1 98.12 113 GLY B CA 1
ATOM 2452 C C . GLY B 1 113 ? 0.799 15.984 4.609 1 98.12 113 GLY B C 1
ATOM 2453 O O . GLY B 1 113 ? 1.253 14.891 4.945 1 98.12 113 GLY B O 1
ATOM 2454 N N . HIS B 1 114 ? 0.102 16.672 5.516 1 98.69 114 HIS B N 1
ATOM 2455 C CA . HIS B 1 114 ? 0.224 16.391 6.945 1 98.69 114 HIS B CA 1
ATOM 2456 C C . HIS B 1 114 ? -0.448 15.078 7.309 1 98.69 114 HIS B C 1
ATOM 2458 O O . HIS B 1 114 ? -0.188 14.516 8.375 1 98.69 114 HIS B O 1
ATOM 2464 N N . THR B 1 115 ? -1.238 14.523 6.355 1 97.25 115 THR B N 1
ATOM 2465 C CA . THR B 1 115 ? -1.921 13.273 6.66 1 97.25 115 THR B CA 1
ATOM 2466 C C . THR B 1 115 ? -1.193 12.094 6.027 1 97.25 115 THR B C 1
ATOM 2468 O O . THR B 1 115 ? -1.153 11 6.602 1 97.25 115 THR B O 1
ATOM 2471 N N . VAL B 1 116 ? -0.565 12.297 4.848 1 97.31 116 VAL B N 1
ATOM 2472 C CA . VAL B 1 116 ? -0.055 11.156 4.094 1 97.31 116 VAL B CA 1
ATOM 2473 C C . VAL B 1 116 ? 1.448 11.312 3.875 1 97.31 116 VAL B C 1
ATOM 2475 O O . VAL B 1 116 ? 2.111 10.391 3.398 1 97.31 116 VAL B O 1
ATOM 2478 N N . GLY B 1 117 ? 1.981 12.422 4.266 1 97.06 117 GLY B N 1
ATOM 2479 C CA . GLY B 1 117 ? 3.365 12.734 3.949 1 97.06 117 GLY B CA 1
ATOM 2480 C C . GLY B 1 117 ? 3.516 13.508 2.652 1 97.06 117 GLY B C 1
ATOM 2481 O O . GLY B 1 117 ? 2.521 13.898 2.035 1 97.06 117 GLY B O 1
ATOM 2482 N N . TRP B 1 118 ? 4.715 13.758 2.336 1 96 118 TRP B N 1
ATOM 2483 C CA . TRP B 1 118 ? 5.07 14.445 1.096 1 96 118 TRP B CA 1
ATOM 2484 C C . TRP B 1 118 ? 6.328 13.836 0.482 1 96 118 TRP B C 1
ATOM 2486 O O . TRP B 1 118 ? 7.055 13.094 1.146 1 96 118 TRP B O 1
ATOM 2496 N N . TYR B 1 119 ? 6.574 14.047 -0.8 1 93.38 119 TYR B N 1
ATOM 2497 C CA . TYR B 1 119 ? 7.688 13.438 -1.517 1 93.38 119 TYR B CA 1
ATOM 2498 C C . TYR B 1 119 ? 9.016 13.805 -0.872 1 93.38 119 TYR B C 1
ATOM 2500 O O . TYR B 1 119 ? 9.844 12.93 -0.587 1 93.38 119 TYR B O 1
ATOM 2508 N N . GLN B 1 120 ? 9.336 15.039 -0.75 1 90.31 120 GLN B N 1
ATOM 2509 C CA . GLN B 1 120 ? 10.422 15.586 0.056 1 90.31 120 GLN B CA 1
ATOM 2510 C C . GLN B 1 120 ? 9.883 16.391 1.23 1 90.31 120 GLN B C 1
ATOM 2512 O O . GLN B 1 120 ? 9.508 17.562 1.069 1 90.31 120 GLN B O 1
ATOM 2517 N N . PHE B 1 121 ? 9.867 15.625 2.23 1 91.25 121 PHE B N 1
ATOM 2518 C CA . PHE B 1 121 ? 9.273 16.25 3.41 1 91.25 121 PHE B CA 1
ATOM 2519 C C . PHE B 1 121 ? 10.305 17.062 4.168 1 91.25 121 PHE B C 1
ATOM 2521 O O . PHE B 1 121 ? 11.266 16.516 4.707 1 91.25 121 PHE B O 1
ATOM 2528 N N . ASP B 1 122 ? 10.172 18.359 4.238 1 95.56 122 ASP B N 1
ATOM 2529 C CA . ASP B 1 122 ? 11.148 19.203 4.926 1 95.56 122 ASP B CA 1
ATOM 2530 C C . ASP B 1 122 ? 10.883 19.219 6.43 1 95.56 122 ASP B C 1
ATOM 2532 O O . ASP B 1 122 ? 9.969 18.562 6.918 1 95.56 122 ASP B O 1
ATOM 2536 N N . LEU B 1 123 ? 11.719 19.922 7.086 1 97.88 123 LEU B N 1
ATOM 2537 C CA . LEU B 1 123 ? 11.688 19.906 8.547 1 97.88 123 LEU B CA 1
ATOM 2538 C C . LEU B 1 123 ? 10.344 20.391 9.07 1 97.88 123 LEU B C 1
ATOM 2540 O O . LEU B 1 123 ? 9.805 19.844 10.023 1 97.88 123 LEU B O 1
ATOM 2544 N N . ILE B 1 124 ? 9.727 21.422 8.477 1 98.44 124 ILE B N 1
ATOM 2545 C CA . ILE B 1 124 ? 8.43 21.953 8.867 1 98.44 124 ILE B CA 1
ATOM 2546 C C . ILE B 1 124 ? 7.348 20.906 8.672 1 98.44 124 ILE B C 1
ATOM 2548 O O . ILE B 1 124 ? 6.5 20.703 9.539 1 98.44 124 ILE B O 1
ATOM 2552 N N . GLY B 1 125 ? 7.426 20.203 7.531 1 98.56 125 GLY B N 1
ATOM 2553 C CA . GLY B 1 125 ? 6.477 19.141 7.238 1 98.56 125 GLY B CA 1
ATOM 2554 C C . GLY B 1 125 ? 6.551 17.984 8.219 1 98.56 125 GLY B C 1
ATOM 2555 O O . GLY B 1 125 ? 5.52 17.5 8.703 1 98.56 125 GLY B O 1
ATOM 2556 N N . LYS B 1 126 ? 7.781 17.547 8.516 1 98.56 126 LYS B N 1
ATOM 2557 C CA . LYS B 1 126 ? 7.961 16.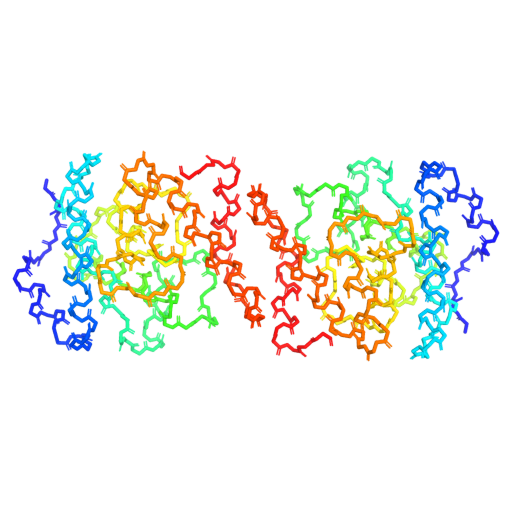453 9.469 1 98.56 126 LYS B CA 1
ATOM 2558 C C . LYS B 1 126 ? 7.375 16.812 10.828 1 98.56 126 LYS B C 1
ATOM 2560 O O . LYS B 1 126 ? 6.703 15.992 11.461 1 98.56 126 LYS B O 1
ATOM 2565 N N . ILE B 1 127 ? 7.668 17.984 11.211 1 98.81 127 ILE B N 1
ATOM 2566 C CA . ILE B 1 127 ? 7.227 18.453 12.523 1 98.81 127 ILE B CA 1
ATOM 2567 C C . ILE B 1 127 ? 5.699 18.484 12.57 1 98.81 127 ILE B C 1
ATOM 2569 O O . ILE B 1 127 ? 5.082 17.984 13.508 1 98.81 127 ILE B O 1
ATOM 2573 N N . LEU B 1 128 ? 5.035 19.078 11.578 1 98.94 128 LEU B N 1
ATOM 2574 C CA . LEU B 1 128 ? 3.578 19.141 11.555 1 98.94 128 LEU B CA 1
ATOM 2575 C C . LEU B 1 128 ? 2.973 17.734 11.5 1 98.94 128 LEU B C 1
ATOM 2577 O O . LEU B 1 128 ? 2.01 17.438 12.211 1 98.94 128 LEU B O 1
ATOM 2581 N N . TYR B 1 129 ? 3.539 16.906 10.648 1 98.88 129 TYR B N 1
ATOM 2582 C CA . TYR B 1 129 ? 3.125 15.523 10.461 1 98.88 129 TYR B CA 1
ATOM 2583 C C . TYR B 1 129 ? 3.072 14.789 11.797 1 98.88 129 TYR B C 1
ATOM 2585 O O . TYR B 1 129 ? 2.092 14.102 12.102 1 98.88 129 TYR B O 1
ATOM 2593 N N . LEU B 1 130 ? 4.062 14.992 12.625 1 98.88 130 LEU B N 1
ATOM 2594 C CA . LEU B 1 130 ? 4.188 14.289 13.891 1 98.88 130 LEU B CA 1
ATOM 2595 C C . LEU B 1 130 ? 3.375 14.984 14.984 1 98.88 130 LEU B C 1
ATOM 2597 O O . LEU B 1 130 ? 2.756 14.32 15.82 1 98.88 130 LEU B O 1
ATOM 2601 N N . ALA B 1 131 ? 3.363 16.297 14.961 1 98.88 131 ALA B N 1
ATOM 2602 C CA . ALA B 1 131 ? 2.598 17.047 15.953 1 98.88 131 ALA B CA 1
ATOM 2603 C C . ALA B 1 131 ? 1.113 16.688 15.875 1 98.88 131 ALA B C 1
ATOM 2605 O O . ALA B 1 131 ? 0.462 16.484 16.906 1 98.88 131 ALA B O 1
ATOM 2606 N N . ASP B 1 132 ? 0.629 16.656 14.695 1 98.88 132 ASP B N 1
ATOM 2607 C CA . ASP B 1 132 ? -0.767 16.281 14.484 1 98.88 132 ASP B CA 1
ATOM 2608 C C . ASP B 1 132 ? -1.042 14.867 15.008 1 98.88 132 ASP B C 1
ATOM 2610 O O . ASP B 1 132 ? -2.104 14.609 15.578 1 98.88 132 ASP B O 1
ATOM 2614 N N . TYR B 1 133 ? -0.124 13.992 14.844 1 98.75 133 TYR B N 1
ATOM 2615 C CA . TYR B 1 133 ? -0.252 12.578 15.18 1 98.75 133 TYR B CA 1
ATOM 2616 C C . TYR B 1 133 ? -0.19 12.367 16.688 1 98.75 133 TYR B C 1
ATOM 2618 O O . TYR B 1 133 ? -0.856 11.477 17.219 1 98.75 133 TYR B O 1
ATOM 2626 N N . MET B 1 134 ? 0.537 13.234 17.422 1 98.69 134 MET B N 1
ATOM 2627 C CA . MET B 1 134 ? 0.897 12.789 18.766 1 98.69 134 MET B CA 1
ATOM 2628 C C . MET B 1 134 ? 0.582 13.875 19.797 1 98.69 134 MET B C 1
ATOM 2630 O O . MET B 1 134 ? 0.933 13.742 20.969 1 98.69 134 MET B O 1
ATOM 2634 N N . GLU B 1 135 ? -0.012 15.016 19.375 1 98.81 135 GLU B N 1
ATOM 2635 C CA . GLU B 1 135 ? -0.321 16.062 20.344 1 98.81 135 GLU B CA 1
ATOM 2636 C C . GLU B 1 135 ? -1.019 15.477 21.562 1 98.81 135 GLU B C 1
ATOM 2638 O O . GLU B 1 135 ? -1.592 14.391 21.5 1 98.81 135 GLU B O 1
ATOM 2643 N N . PRO B 1 136 ? -0.966 16.141 22.703 1 98.38 136 PRO B N 1
ATOM 2644 C CA . PRO B 1 136 ? -1.3 15.562 24 1 98.38 136 PRO B CA 1
ATOM 2645 C C . PRO B 1 136 ? -2.738 15.055 24.078 1 98.38 136 PRO B C 1
ATOM 2647 O O . PRO B 1 136 ? -3.047 14.172 24.891 1 98.38 136 PRO B O 1
ATOM 2650 N N . GLY B 1 137 ? -3.6 15.523 23.297 1 98.19 137 GLY B N 1
ATOM 2651 C CA . GLY B 1 137 ? -4.984 15.086 23.328 1 98.19 137 GLY B CA 1
ATOM 2652 C C . GLY B 1 137 ? -5.207 13.781 22.578 1 98.19 137 GLY B C 1
ATOM 2653 O O . GLY B 1 137 ? -6.273 13.172 22.688 1 98.19 137 GLY B O 1
ATOM 2654 N N . ARG B 1 138 ? -4.219 13.273 21.844 1 98.25 138 ARG B N 1
ATOM 2655 C CA . ARG B 1 138 ? -4.301 12.008 21.109 1 98.25 138 ARG B CA 1
ATOM 2656 C C . ARG B 1 138 ? -4.078 10.82 22.047 1 98.25 138 ARG B C 1
ATOM 2658 O O . ARG B 1 138 ? -3.141 10.828 22.844 1 98.25 138 ARG B O 1
ATOM 2665 N N . ASP B 1 139 ? -5.047 9.93 21.938 1 97.38 139 ASP B N 1
ATOM 2666 C CA . ASP B 1 139 ? -4.98 8.719 22.75 1 97.38 139 ASP B CA 1
ATOM 2667 C C . ASP B 1 139 ? -5.395 7.492 21.953 1 97.38 139 ASP B C 1
ATOM 2669 O O . ASP B 1 139 ? -6.586 7.23 21.766 1 97.38 139 ASP B O 1
ATOM 2673 N N . PHE B 1 140 ? -4.473 6.742 21.484 1 97.19 140 PHE B N 1
ATOM 2674 C CA . PHE B 1 140 ? -4.664 5.512 20.734 1 97.19 140 PHE B CA 1
ATOM 2675 C C . PHE B 1 140 ? -3.428 4.625 20.812 1 97.19 140 PHE B C 1
ATOM 2677 O O . PHE B 1 140 ? -2.34 5.094 21.156 1 97.19 140 PHE B O 1
ATOM 2684 N N . PRO B 1 141 ? -3.578 3.381 20.531 1 96.38 141 PRO B N 1
ATOM 2685 C CA . PRO B 1 141 ? -2.439 2.467 20.641 1 96.38 141 PRO B CA 1
ATOM 2686 C C . PRO B 1 141 ? -1.252 2.893 19.781 1 96.38 141 PRO B C 1
ATOM 2688 O O . PRO B 1 141 ? -1.412 3.148 18.578 1 96.38 141 PRO B O 1
ATOM 2691 N N . GLY B 1 142 ? -0.105 3.045 20.391 1 96.38 142 GLY B N 1
ATOM 2692 C CA . GLY B 1 142 ? 1.125 3.297 19.656 1 96.38 142 GLY B CA 1
ATOM 2693 C C . GLY B 1 142 ? 1.546 4.754 19.688 1 96.38 142 GLY B C 1
ATOM 2694 O O . GLY B 1 142 ? 2.672 5.086 19.297 1 96.38 142 GLY B O 1
ATOM 2695 N N . VAL B 1 143 ? 0.66 5.629 20.172 1 98.12 143 VAL B N 1
ATOM 2696 C CA . VAL B 1 143 ? 0.971 7.055 20.109 1 98.12 143 VAL B CA 1
ATOM 2697 C C . VAL B 1 143 ? 2.156 7.359 21.031 1 98.12 143 VAL B C 1
ATOM 2699 O O . VAL B 1 143 ? 2.971 8.234 20.719 1 98.12 143 VAL B O 1
ATOM 2702 N N . GLU B 1 144 ? 2.295 6.633 22.109 1 98.12 144 GLU B N 1
ATOM 2703 C CA . GLU B 1 144 ? 3.383 6.871 23.062 1 98.12 144 GLU B CA 1
ATOM 2704 C C . GLU B 1 144 ? 4.738 6.547 22.438 1 98.12 144 GLU B C 1
ATOM 2706 O O . GLU B 1 144 ? 5.734 7.211 22.719 1 98.12 144 GLU B O 1
ATOM 2711 N N . LEU B 1 145 ? 4.754 5.535 21.625 1 97.94 145 LEU B N 1
ATOM 2712 C CA . LEU B 1 145 ? 6.008 5.211 20.953 1 97.94 145 LEU B CA 1
ATOM 2713 C C . LEU B 1 145 ? 6.418 6.328 20 1 97.94 145 LEU B C 1
ATOM 2715 O O . LEU B 1 145 ? 7.609 6.629 19.875 1 97.94 145 LEU B O 1
ATOM 2719 N N . ALA B 1 146 ? 5.488 6.949 19.344 1 98 146 ALA B N 1
ATOM 2720 C CA . ALA B 1 146 ? 5.793 8.102 18.5 1 98 146 ALA B CA 1
ATOM 2721 C C . ALA B 1 146 ? 6.391 9.242 19.312 1 98 146 ALA B C 1
ATOM 2723 O O . ALA B 1 146 ? 7.367 9.867 18.891 1 98 146 ALA B O 1
ATOM 2724 N N . ARG B 1 147 ? 5.855 9.461 20.516 1 98.12 147 ARG B N 1
ATOM 2725 C CA . ARG B 1 147 ? 6.32 10.516 21.406 1 98.12 147 ARG B CA 1
ATOM 2726 C C . ARG B 1 147 ? 7.738 10.234 21.891 1 98.12 147 ARG B C 1
ATOM 2728 O O . ARG B 1 147 ? 8.531 11.164 22.078 1 98.12 147 ARG B O 1
ATOM 2735 N N . GLU B 1 148 ? 8.016 8.992 22.016 1 98.06 148 GLU B N 1
ATOM 2736 C CA . GLU B 1 148 ? 9.367 8.609 22.422 1 98.06 148 GLU B CA 1
ATOM 2737 C C . GLU B 1 148 ? 10.352 8.781 21.266 1 98.06 148 GLU B C 1
ATOM 2739 O O . GLU B 1 148 ? 11.453 9.305 21.453 1 98.06 148 GLU B O 1
ATOM 2744 N N . LEU B 1 149 ? 10.008 8.352 20.094 1 98.06 149 LEU B N 1
ATOM 2745 C CA . LEU B 1 149 ? 10.883 8.398 18.938 1 98.06 149 LEU B CA 1
ATOM 2746 C C . LEU B 1 149 ? 11.219 9.836 18.547 1 98.06 149 LEU B C 1
ATOM 2748 O O . LEU B 1 149 ? 12.352 10.133 18.172 1 98.06 149 LEU B O 1
ATOM 2752 N N . VAL B 1 150 ? 10.227 10.703 18.703 1 97.69 150 VAL B N 1
ATOM 2753 C CA . VAL B 1 150 ? 10.367 12.078 18.234 1 97.69 150 VAL B CA 1
ATOM 2754 C C . VAL B 1 150 ? 11.438 12.797 19.062 1 97.69 150 VAL B C 1
ATOM 2756 O O . VAL B 1 150 ? 12.078 13.727 18.578 1 97.69 150 VAL B O 1
ATOM 2759 N N . ALA B 1 151 ? 11.625 12.352 20.25 1 94.62 151 ALA B N 1
ATOM 2760 C CA . ALA B 1 151 ? 12.586 12.984 21.156 1 94.62 151 ALA B CA 1
ATOM 2761 C C . ALA B 1 151 ? 14.008 12.844 20.625 1 94.62 151 ALA B C 1
ATOM 2763 O O . ALA B 1 151 ? 14.859 13.703 20.875 1 94.62 151 ALA B O 1
ATOM 2764 N N . ASN B 1 152 ? 14.211 11.828 19.75 1 92.5 152 ASN B N 1
ATOM 2765 C CA . ASN B 1 152 ? 15.609 11.578 19.422 1 92.5 152 ASN B CA 1
ATOM 2766 C C . ASN B 1 152 ? 15.812 11.531 17.906 1 92.5 152 ASN B C 1
ATOM 2768 O O . ASN B 1 152 ? 16.922 11.75 17.422 1 92.5 152 ASN B O 1
ATOM 2772 N N . ASP B 1 153 ? 14.797 11.219 17.188 1 96.44 153 ASP B N 1
ATOM 2773 C CA . ASP B 1 153 ? 14.945 10.984 15.758 1 96.44 153 ASP B CA 1
ATOM 2774 C C . ASP B 1 153 ? 13.641 11.281 15.016 1 96.44 153 ASP B C 1
ATOM 2776 O O . ASP B 1 153 ? 12.773 10.414 14.898 1 96.44 153 ASP B O 1
ATOM 2780 N N . LEU B 1 154 ? 13.578 12.43 14.398 1 97.44 154 LEU B N 1
ATOM 2781 C CA . LEU B 1 154 ? 12.375 12.867 13.711 1 97.44 154 LEU B CA 1
ATOM 2782 C C . LEU B 1 154 ? 12.039 11.945 12.547 1 97.44 154 LEU B C 1
ATOM 2784 O O . LEU B 1 154 ? 10.867 11.625 12.312 1 97.44 154 LEU B O 1
ATOM 2788 N N . ASP B 1 155 ? 13.102 11.539 11.82 1 97 155 ASP B N 1
ATOM 2789 C CA . ASP B 1 155 ? 12.898 10.664 10.672 1 97 155 ASP B CA 1
ATOM 2790 C C . ASP B 1 155 ? 12.336 9.312 11.102 1 97 155 ASP B C 1
ATOM 2792 O O . ASP B 1 155 ? 11.406 8.789 10.477 1 97 155 ASP B O 1
ATOM 2796 N N . ALA B 1 156 ? 12.867 8.773 12.172 1 97.56 156 ALA B N 1
ATOM 2797 C CA . ALA B 1 156 ? 12.375 7.496 12.68 1 97.56 156 ALA B CA 1
ATOM 2798 C C . ALA B 1 156 ? 10.906 7.602 13.102 1 97.56 156 ALA B C 1
ATOM 2800 O O . ALA B 1 156 ? 10.125 6.672 12.875 1 97.56 156 ALA B O 1
ATOM 2801 N N . ALA B 1 157 ? 10.562 8.711 13.695 1 98.38 157 ALA B N 1
ATOM 2802 C CA . ALA B 1 157 ? 9.18 8.922 14.117 1 98.38 157 ALA B CA 1
ATOM 2803 C C . ALA B 1 157 ? 8.25 9.039 12.914 1 98.38 157 ALA B C 1
ATOM 2805 O O . ALA B 1 157 ? 7.129 8.523 12.93 1 98.38 157 ALA B O 1
ATOM 2806 N N . CYS B 1 158 ? 8.672 9.734 11.867 1 98.25 158 CYS B N 1
ATOM 2807 C CA . CYS B 1 158 ? 7.875 9.836 10.656 1 98.25 158 CYS B CA 1
ATOM 2808 C C . CYS B 1 158 ? 7.645 8.469 10.031 1 98.25 158 CYS B C 1
ATOM 2810 O O . CYS B 1 158 ? 6.523 8.141 9.633 1 98.25 158 CYS B O 1
ATOM 2812 N N . TRP B 1 159 ? 8.719 7.664 9.984 1 98.19 159 TRP B N 1
ATOM 2813 C CA . TRP B 1 159 ? 8.586 6.309 9.461 1 98.19 159 TRP B CA 1
ATOM 2814 C C . TRP B 1 159 ? 7.598 5.496 10.297 1 98.19 159 TRP B C 1
ATOM 2816 O O . TRP B 1 159 ? 6.77 4.766 9.75 1 98.19 159 TRP B O 1
ATOM 2826 N N . TYR B 1 160 ? 7.75 5.66 11.555 1 98.5 160 TYR B N 1
ATOM 2827 C CA . TYR B 1 160 ? 6.859 4.934 12.453 1 98.5 160 TYR B CA 1
ATOM 2828 C C . TYR B 1 160 ? 5.398 5.262 12.156 1 98.5 160 TYR B C 1
ATOM 2830 O O . TYR B 1 160 ? 4.578 4.363 11.977 1 98.5 160 TYR B O 1
ATOM 2838 N N . LYS B 1 161 ? 5.117 6.52 12.109 1 98.38 161 LYS B N 1
ATOM 2839 C CA . LYS B 1 161 ? 3.746 6.945 11.836 1 98.38 161 LYS B CA 1
ATOM 2840 C C . LYS B 1 161 ? 3.264 6.418 10.492 1 98.38 161 LYS B C 1
ATOM 2842 O O . LYS B 1 161 ? 2.15 5.902 10.383 1 98.38 161 LYS B O 1
ATOM 2847 N N . MET B 1 162 ? 4.082 6.582 9.445 1 98.38 162 MET B N 1
ATOM 2848 C CA . MET B 1 162 ? 3.736 6.133 8.102 1 98.38 162 MET B CA 1
ATOM 2849 C C . MET B 1 162 ? 3.424 4.641 8.086 1 98.38 162 MET B C 1
ATOM 2851 O O . MET B 1 162 ? 2.369 4.227 7.602 1 98.38 162 MET B O 1
ATOM 2855 N N . LYS B 1 163 ? 4.309 3.855 8.664 1 98.5 163 LYS B N 1
ATOM 2856 C CA . LYS B 1 163 ? 4.145 2.406 8.68 1 98.5 163 LYS B CA 1
ATOM 2857 C C . LYS B 1 163 ? 2.916 1.999 9.484 1 98.5 163 LYS B C 1
ATOM 2859 O O . LYS B 1 163 ? 2.152 1.126 9.07 1 98.5 163 LYS B O 1
ATOM 2864 N N . ARG B 1 164 ? 2.717 2.662 10.586 1 98.12 164 ARG B N 1
ATOM 2865 C CA . ARG B 1 164 ? 1.569 2.355 11.438 1 98.12 164 ARG B CA 1
ATOM 2866 C C . ARG B 1 164 ? 0.26 2.652 10.711 1 98.12 164 ARG B C 1
ATOM 2868 O O . ARG B 1 164 ? -0.684 1.862 10.781 1 98.12 164 ARG B O 1
ATOM 2875 N N . THR B 1 165 ? 0.245 3.762 10.031 1 98 165 THR B N 1
ATOM 2876 C CA . THR B 1 165 ? -0.974 4.16 9.336 1 98 165 THR B CA 1
ATOM 2877 C C . THR B 1 165 ? -1.299 3.18 8.211 1 98 165 THR B C 1
ATOM 2879 O O . THR B 1 165 ? -2.428 2.697 8.109 1 98 165 THR B O 1
ATOM 2882 N N . LEU B 1 166 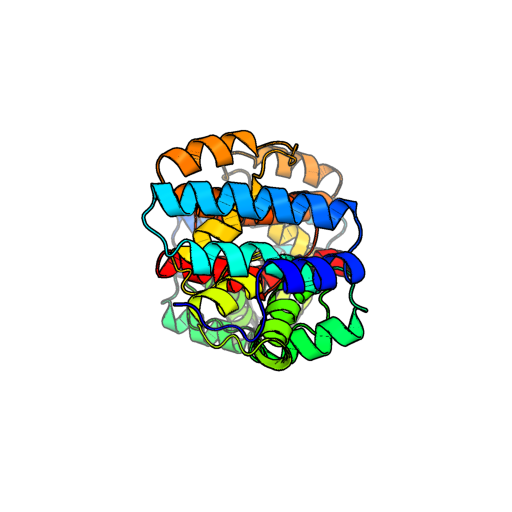? -0.358 2.803 7.422 1 98.69 166 LEU B N 1
ATOM 2883 C CA . LEU B 1 166 ? -0.581 1.9 6.297 1 98.69 166 LEU B CA 1
ATOM 2884 C C . LEU B 1 166 ? -0.941 0.501 6.789 1 98.69 166 LEU B C 1
ATOM 2886 O O . LEU B 1 166 ? -1.87 -0.122 6.27 1 98.69 166 LEU B O 1
ATOM 2890 N N . THR B 1 167 ? -0.198 0.018 7.797 1 98.56 167 THR B N 1
ATOM 2891 C CA . THR B 1 167 ? -0.458 -1.327 8.297 1 98.56 167 THR B CA 1
ATOM 2892 C C . THR B 1 167 ? -1.825 -1.399 8.969 1 98.56 167 THR B C 1
ATOM 2894 O O . THR B 1 167 ? -2.52 -2.412 8.875 1 98.56 167 THR B O 1
ATOM 2897 N N . TYR B 1 168 ? -2.197 -0.317 9.633 1 98.06 168 TYR B N 1
ATOM 2898 C CA . TYR B 1 168 ? -3.52 -0.254 10.242 1 98.06 168 TYR B CA 1
ATOM 2899 C C . TYR B 1 168 ? -4.617 -0.375 9.195 1 98.06 168 TYR B C 1
ATOM 2901 O O . TYR B 1 168 ? -5.57 -1.134 9.367 1 98.06 168 TYR B O 1
ATOM 2909 N N . LEU B 1 169 ? -4.516 0.356 8.141 1 98.31 169 LEU B N 1
ATOM 2910 C CA . LEU B 1 169 ? -5.508 0.318 7.07 1 98.31 169 LEU B CA 1
ATOM 2911 C C . LEU B 1 169 ? -5.605 -1.079 6.469 1 98.31 169 LEU B C 1
ATOM 2913 O O . LEU B 1 169 ? -6.703 -1.572 6.203 1 98.31 169 LEU B O 1
ATOM 2917 N N . ILE B 1 170 ? -4.453 -1.721 6.277 1 98.75 170 ILE B N 1
ATOM 2918 C CA . ILE B 1 170 ? -4.426 -3.066 5.715 1 98.75 170 ILE B CA 1
ATOM 2919 C C . ILE B 1 170 ? -5.09 -4.043 6.68 1 98.75 170 ILE B C 1
ATOM 2921 O O . ILE B 1 170 ? -5.891 -4.887 6.27 1 98.75 170 ILE B O 1
ATOM 2925 N N . GLU B 1 171 ? -4.777 -3.918 7.938 1 97.38 171 GLU B N 1
ATOM 2926 C CA . GLU B 1 171 ? -5.363 -4.781 8.961 1 97.38 171 GLU B CA 1
ATOM 2927 C C . GLU B 1 171 ? -6.883 -4.656 8.984 1 97.38 171 GLU B C 1
ATOM 2929 O O . GLU B 1 171 ? -7.59 -5.648 9.188 1 97.38 171 GLU B O 1
ATOM 2934 N N . LYS B 1 172 ? -7.34 -3.51 8.688 1 97.38 172 LYS B N 1
ATOM 2935 C CA . LYS B 1 172 ? -8.773 -3.25 8.727 1 97.38 172 LYS B CA 1
ATOM 2936 C C . LYS B 1 172 ? -9.406 -3.451 7.355 1 97.38 172 LYS B C 1
ATOM 2938 O O . LYS B 1 172 ? -10.609 -3.213 7.176 1 97.38 172 LYS B O 1
ATOM 2943 N N . GLU B 1 173 ? -8.617 -3.895 6.371 1 97.69 173 GLU B N 1
ATOM 2944 C CA . GLU B 1 173 ? -9.047 -4.133 4.996 1 97.69 173 GLU B CA 1
ATOM 2945 C C . GLU B 1 173 ? -9.695 -2.887 4.398 1 97.69 173 GLU B C 1
ATOM 2947 O O . GLU B 1 173 ? -10.781 -2.965 3.809 1 97.69 173 GLU B O 1
ATOM 2952 N N . LYS B 1 174 ? -9.062 -1.774 4.609 1 97.81 174 LYS B N 1
ATOM 2953 C CA . LYS B 1 174 ? -9.445 -0.511 3.984 1 97.81 174 LYS B CA 1
ATOM 2954 C C . LYS B 1 174 ? -8.516 -0.163 2.83 1 97.81 174 LYS B C 1
ATOM 2956 O O . LYS B 1 174 ? -7.32 -0.478 2.871 1 97.81 174 LYS B O 1
ATOM 2961 N N . PRO B 1 175 ? -9.055 0.472 1.841 1 97.81 175 PRO B N 1
ATOM 2962 C CA . PRO B 1 175 ? -8.211 0.822 0.7 1 97.81 175 PRO B CA 1
ATOM 2963 C C . PRO B 1 175 ? -7.074 1.771 1.078 1 97.81 175 PRO B C 1
ATOM 2965 O O . PRO B 1 175 ? -7.207 2.555 2.021 1 97.81 175 PRO B O 1
ATOM 2968 N N . LEU B 1 176 ? -6.023 1.648 0.394 1 98.25 176 LEU B N 1
ATOM 2969 C CA . LEU B 1 176 ? -4.895 2.566 0.514 1 98.25 176 LEU B CA 1
ATOM 2970 C C . LEU B 1 176 ? -4.977 3.668 -0.537 1 98.25 176 LEU B C 1
ATOM 2972 O O . LEU B 1 176 ? -5.262 3.398 -1.705 1 98.25 176 LEU B O 1
ATOM 2976 N N . PHE B 1 177 ? -4.77 4.879 -0.099 1 98 177 PHE B N 1
ATOM 2977 C CA . PHE B 1 177 ? -4.707 6.008 -1.021 1 98 177 PHE B CA 1
ATOM 2978 C C . PHE B 1 177 ? -3.447 5.941 -1.875 1 98 177 PHE B C 1
ATOM 2980 O O . PHE B 1 177 ? -2.336 5.898 -1.346 1 98 177 PHE B O 1
ATOM 2987 N N . ASP B 1 178 ? -3.576 5.988 -3.186 1 96.44 178 ASP B N 1
ATOM 2988 C CA . ASP B 1 178 ? -2.465 5.828 -4.117 1 96.44 178 ASP B CA 1
ATOM 2989 C C . ASP B 1 178 ? -1.367 6.855 -3.844 1 96.44 178 ASP B C 1
ATOM 2991 O O . ASP B 1 178 ? -0.179 6.543 -3.945 1 96.44 178 ASP B O 1
ATOM 2995 N N . GLY B 1 179 ? -1.799 8.055 -3.555 1 96.69 179 GLY B N 1
ATOM 2996 C CA . GLY B 1 179 ? -0.824 9.094 -3.266 1 96.69 179 GLY B CA 1
ATOM 2997 C C . GLY B 1 179 ? 0.027 8.789 -2.047 1 96.69 179 GLY B C 1
ATOM 2998 O O . GLY B 1 179 ? 1.229 9.062 -2.037 1 96.69 179 GLY B O 1
ATOM 2999 N N . ALA B 1 180 ? -0.592 8.242 -0.993 1 97.75 180 ALA B N 1
ATOM 3000 C CA . ALA B 1 180 ? 0.142 7.859 0.21 1 97.75 180 ALA B CA 1
ATOM 3001 C C . ALA B 1 180 ? 1.16 6.762 -0.094 1 97.75 180 ALA B C 1
ATOM 3003 O O . ALA B 1 180 ? 2.293 6.809 0.391 1 97.75 180 ALA B O 1
ATOM 3004 N N . VAL B 1 181 ? 0.769 5.816 -0.922 1 98.06 181 VAL B N 1
ATOM 3005 C CA . VAL B 1 181 ? 1.639 4.703 -1.295 1 98.06 181 VAL B CA 1
ATOM 3006 C C . VAL B 1 181 ? 2.812 5.223 -2.123 1 98.06 181 VAL B C 1
ATOM 3008 O O . VAL B 1 181 ? 3.951 4.781 -1.941 1 98.06 181 VAL B O 1
ATOM 3011 N N . GLU B 1 182 ? 2.492 6.121 -2.988 1 97.25 182 GLU B N 1
ATOM 3012 C CA . GLU B 1 182 ? 3.549 6.723 -3.797 1 97.25 182 GLU B CA 1
ATOM 3013 C C . GLU B 1 182 ? 4.57 7.441 -2.924 1 97.25 182 GLU B C 1
ATOM 3015 O O . GLU B 1 182 ? 5.777 7.328 -3.15 1 97.25 182 GLU B O 1
ATOM 3020 N N . ILE B 1 183 ? 4.09 8.18 -1.998 1 97.62 183 ILE B N 1
ATOM 3021 C CA . ILE B 1 183 ? 4.969 8.898 -1.086 1 97.62 183 ILE B CA 1
ATOM 3022 C C . ILE B 1 183 ? 5.785 7.906 -0.263 1 97.62 183 ILE B C 1
ATOM 3024 O O . ILE B 1 183 ? 7.004 8.047 -0.134 1 97.62 183 ILE B O 1
ATOM 3028 N N . TYR B 1 184 ? 5.137 6.891 0.26 1 98.44 184 TYR B N 1
ATOM 3029 C CA . TYR B 1 184 ? 5.82 5.828 0.988 1 98.44 184 TYR B CA 1
ATOM 3030 C C . TYR B 1 184 ? 6.945 5.227 0.149 1 98.44 184 TYR B C 1
ATOM 3032 O O . TYR B 1 184 ? 8.07 5.082 0.622 1 98.44 184 TYR B O 1
ATOM 3040 N N . ASN B 1 185 ? 6.664 4.91 -1.086 1 98.06 185 ASN B N 1
ATOM 3041 C CA . ASN B 1 185 ? 7.652 4.316 -1.981 1 98.06 185 ASN B CA 1
ATOM 3042 C C . ASN B 1 185 ? 8.82 5.266 -2.23 1 98.06 185 ASN B C 1
ATOM 3044 O O . ASN B 1 185 ? 9.977 4.832 -2.307 1 98.06 185 ASN B O 1
ATOM 3048 N N . ARG B 1 186 ? 8.5 6.508 -2.359 1 97.19 186 ARG B N 1
ATOM 3049 C CA . ARG B 1 186 ? 9.555 7.5 -2.549 1 97.19 186 ARG B CA 1
ATOM 3050 C C . ARG B 1 186 ? 10.469 7.566 -1.332 1 97.19 186 ARG B C 1
ATOM 3052 O O . ARG B 1 186 ? 11.688 7.66 -1.474 1 97.19 186 ARG B O 1
ATOM 3059 N N . TRP B 1 187 ? 9.836 7.559 -0.109 1 97.69 187 TRP B N 1
ATOM 3060 C CA . TRP B 1 187 ? 10.633 7.551 1.114 1 97.69 187 TRP B CA 1
ATOM 3061 C C . TRP B 1 187 ? 11.555 6.336 1.155 1 97.69 187 TRP B C 1
ATOM 3063 O O . TRP B 1 187 ? 12.711 6.441 1.578 1 97.69 187 TRP B O 1
ATOM 3073 N N . CYS B 1 188 ? 11.102 5.207 0.665 1 97.19 188 CYS B N 1
ATOM 3074 C CA . CYS B 1 188 ? 11.898 3.99 0.637 1 97.19 188 CYS B CA 1
ATOM 3075 C C . CYS B 1 188 ? 13.102 4.148 -0.284 1 97.19 188 CYS B C 1
ATOM 3077 O O . CYS B 1 188 ? 14.188 3.646 0.014 1 97.19 188 CYS B O 1
ATOM 3079 N N . GLN B 1 189 ? 12.906 4.836 -1.362 1 94.88 189 GLN B N 1
ATOM 3080 C CA . GLN B 1 189 ? 13.906 4.918 -2.418 1 94.88 189 GLN B CA 1
ATOM 3081 C C . GLN B 1 189 ? 14.914 6.031 -2.137 1 94.88 189 GLN B C 1
ATOM 3083 O O . GLN B 1 189 ? 16.109 5.855 -2.344 1 94.88 189 GLN B O 1
ATOM 3088 N N . GLU B 1 190 ? 14.406 7.152 -1.625 1 94.81 190 GLU B N 1
ATOM 3089 C CA . GLU B 1 190 ? 15.25 8.344 -1.564 1 94.81 190 GLU B CA 1
ATOM 3090 C C . GLU B 1 190 ? 15.445 8.812 -0.124 1 94.81 190 GLU B C 1
ATOM 3092 O O . GLU B 1 190 ? 16.203 9.75 0.134 1 94.81 190 GLU B O 1
ATOM 3097 N N . GLY B 1 191 ? 14.797 8.078 0.757 1 92.5 191 GLY B N 1
ATOM 3098 C CA . GLY B 1 191 ? 14.789 8.586 2.119 1 92.5 191 GLY B CA 1
ATOM 3099 C C . GLY B 1 191 ? 13.75 9.664 2.348 1 92.5 191 GLY B C 1
ATOM 3100 O O . GLY B 1 191 ? 13.234 10.25 1.393 1 92.5 191 GLY B O 1
ATOM 3101 N N . ILE B 1 192 ? 13.453 9.844 3.57 1 91.38 192 ILE B N 1
ATOM 3102 C CA . ILE B 1 192 ? 12.484 10.867 3.938 1 91.38 192 ILE B CA 1
ATOM 3103 C C . ILE B 1 192 ? 13.18 12.227 4.016 1 91.38 192 ILE B C 1
ATOM 3105 O O . ILE B 1 192 ? 14.359 12.312 4.352 1 91.38 192 ILE B O 1
#

Foldseek 3Di:
DFAWQDDPVVLLVVLPVQDDPVVSVLLVLLLVQLLVLCVVVVHDNVLLNVLSNQLQSCLPPDFVLLQVQLCVQVVVFDCVPPGSLQSRQSNSLSCRCPVTVGDPVLSSQLSNPLRQHDLDNDPSNLSSNLSSQARPVDDDPPSVVLVVCSNPDSQVSNVSVLVCVVVVCVVVVHDDRPVSVVSVVSCVVPND/DFAWQDDPVVLLVVLPVQDDPVVSVLLVLLLVQLLVLCVVVVHDNVLLNVLSNQLQSCLPPDFVLLQVQLCVQVVVFDCPPPGSLQSRQSSSLSCRCPVTVGDPVLSSQLSNPLRQHDLDNDPSNLSSNLSSQQRPVDDDPPSVVLVVCSNPDSQVSNVSVLVCVVVVCVVVVHDDRPVSVVSVVSCVVPND

pLDDT: mean 97.42, std 3.04, range [68.38, 98.94]

Radius of gyration: 24.95 Å; Cα contacts (8 Å, |Δi|>4): 600; chains: 2; bounding box: 35×74×51 Å

Sequence (384 aa):
MTHWNTNRQAFLEDLAQRIKPKRYQHVLRVEQTAIELAERYGADVEAVSIAALAHDYAKDLDVEQARVLAQTFWPQVDLSQEGSNILHGPAAAQILLDRYGVTDRRILEAVAGHTVGWYQFDLIGKILYLADYMEPGRDFPGVELARELVANDLDAACWYKMKRTLTYLIEKEKPLFDGAVEIYNRWCQEGIMTHWNTNRQAFLEDLAQRIKPKRYQHVLRVEQTAIELAERYGADVEAVSIAALAHDYAKDLDVEQARVLAQTFWPQVDLSQEGSNILHGPAAAQILLDRYGVTDRRILEAVAGHTVGWYQFDLIGKILYLADYMEPGRDFPGVELARELVANDLDAACWYKMKRTLTYLIEKEKPLFDGAVEIYNRWCQEGI

Nearest PDB structures (foldseek):
  2ogi-assembly1_A  TM=9.214E-01  e=7.499E-13  Streptococcus agalactiae serogroup V
  8wmy-assembly1_B-2  TM=9.252E-01  e=2.924E-12  Staphylococcus
  8jk9-assembly1_A  TM=9.130E-01  e=4.528E-12  Streptococcus pneumoniae TIGR4
  2o08-assembly1_B  TM=9.091E-01  e=7.226E-11  Halalkalibacterium halodurans
  3ccg-assembly1_A-2  TM=9.144E-01  e=7.817E-10  Clostridium acetobutylicum ATCC 824

Secondary structure (DSSP, 8-state):
----SS-HHHHHHHHHHHS-HHHHHHHHHHHHHHHHHHHHHT--HHHHHHHHHHTTTTTTS-HHHHHHHHHHH-TTS--TT--HHHHHHHHHHHHHHHHH----HHHHHHHHHTTT--TT--HHHHHHHHHHHH-TT--STTHHHHHHHHTT-HHHHHHHHHHHHHHHHHHTTPPPPHHHHHHHHHHHHH--/----SS-HHHHHHHHHHHS-HHHHHHHHHHHHHHHHHHHHHT--HHHHHHHHHHTTTTTTS-HHHHHHHHHHH-TTS--TT--HHHHHHHHHHHHHHHHH----HHHHHHHHHTTT--SS--HHHHHHHHHHHH-TT--STTHHHHHHHHTT-HHHHHHHHHHHHHHHHHHTTPPPPHHHHHHHHHHHHH--

Organism: NCBI:txid592010

Solvent-accessible surface area (backbone atoms only — not comparable to full-atom values): 19801 Å² total; per-residue (Å²): 130,84,60,49,78,68,48,72,69,60,47,49,56,52,47,59,74,52,36,56,69,70,57,46,54,48,30,53,41,18,21,53,42,20,35,53,48,20,65,74,72,70,44,63,46,69,47,32,35,54,27,29,60,38,32,58,56,28,51,68,48,57,60,68,62,24,40,55,35,14,37,66,62,41,68,90,49,89,52,89,85,60,53,51,84,63,26,12,15,23,16,19,24,33,46,36,37,69,77,28,53,37,72,57,59,65,35,37,50,21,16,30,16,40,80,55,49,46,65,78,48,44,73,51,18,51,40,41,32,47,15,67,63,48,19,85,86,58,85,58,92,64,37,65,59,42,59,57,34,48,75,77,33,59,69,60,22,50,50,47,52,53,43,50,53,54,40,50,34,45,74,67,57,43,64,74,58,66,66,37,52,52,23,50,31,39,28,54,75,71,42,105,130,84,61,50,77,68,48,71,68,61,47,50,56,52,46,61,74,51,35,56,67,71,56,46,54,50,32,53,41,17,22,53,42,20,36,55,47,18,64,74,73,70,46,63,47,68,46,34,35,53,26,28,60,38,31,58,55,28,52,67,48,56,62,67,61,24,39,56,36,14,37,69,61,42,68,92,48,89,54,87,85,58,53,52,85,62,27,11,15,22,16,19,25,34,45,37,37,70,77,29,54,35,72,57,58,64,36,38,49,21,16,30,15,40,78,54,51,45,65,79,48,47,71,53,18,51,40,40,32,47,16,67,63,48,20,85,88,58,83,58,95,65,40,65,57,43,60,57,34,47,76,78,32,60,67,61,22,52,50,48,52,52,44,50,52,53,41,49,33,46,75,68,58,44,64,74,57,66,66,37,52,50,24,51,32,39,27,52,73,71,42,104

InterPro domains:
  IPR003607 HD/PDEase domain [SM00471] (19-146)
  IPR003607 HD/PDEase domain [cd00077] (23-141)
  IPR005249 Ap4A hydrolase [TIGR00488] (16-185)
  IPR006674 HD domain [PF01966] (23-135)
  IPR006674 HD domain [PS51831] (23-137)
  IPR051094 Diverse Catalytic Activities Enzymes [PTHR35795] (8-186)